Protein AF-0000000069405871 (afdb_homodimer)

Structure (mmCIF, N/CA/C/O backbone):
data_AF-0000000069405871-model_v1
#
loop_
_entity.id
_entity.type
_entity.pdbx_description
1 polymer 'adenosylmethionine decarboxylase'
#
loop_
_atom_site.group_PDB
_atom_site.id
_atom_site.type_symbol
_atom_site.label_atom_id
_atom_site.label_alt_id
_atom_site.label_comp_id
_atom_site.label_asym_id
_atom_site.label_entity_id
_atom_site.label_seq_id
_atom_site.pdbx_PDB_ins_code
_atom_site.Cartn_x
_atom_site.Cartn_y
_atom_site.Cartn_z
_atom_site.occupancy
_atom_site.B_iso_or_equiv
_atom_site.auth_seq_id
_atom_site.auth_comp_id
_atom_site.auth_asym_id
_atom_site.auth_atom_id
_atom_site.pdbx_PDB_model_num
ATOM 1 N N . MET A 1 1 ? -34.969 27.531 -9.875 1 24.25 1 MET A N 1
ATOM 2 C CA . MET A 1 1 ? -33.594 27.359 -10.289 1 24.25 1 MET A CA 1
ATOM 3 C C . MET A 1 1 ? -32.781 26.594 -9.242 1 24.25 1 MET A C 1
ATOM 5 O O . MET A 1 1 ? -32.812 26.969 -8.062 1 24.25 1 MET A O 1
ATOM 9 N N . ALA A 1 2 ? -32.594 25.266 -9.359 1 33.38 2 ALA A N 1
ATOM 10 C CA . ALA A 1 2 ? -31.906 24.422 -8.383 1 33.38 2 ALA A CA 1
ATOM 11 C C . ALA A 1 2 ? -30.594 25.047 -7.918 1 33.38 2 ALA A C 1
ATOM 13 O O . ALA A 1 2 ? -29.75 25.406 -8.734 1 33.38 2 ALA A O 1
ATOM 14 N N . SER A 1 3 ? -30.453 25.812 -7.039 1 31.7 3 SER A N 1
ATOM 15 C CA . SER A 1 3 ? -29.234 26.453 -6.57 1 31.7 3 SER A CA 1
ATOM 16 C C . SER A 1 3 ? -28.031 25.516 -6.637 1 31.7 3 SER A C 1
ATOM 18 O O . SER A 1 3 ? -28.094 24.391 -6.129 1 31.7 3 SER A O 1
ATOM 20 N N . ALA A 1 4 ? -27.156 25.453 -7.559 1 44 4 ALA A N 1
ATOM 21 C CA . ALA A 1 4 ? -25.969 24.641 -7.871 1 44 4 ALA A CA 1
ATOM 22 C C . ALA A 1 4 ? -25.094 24.469 -6.641 1 44 4 ALA A C 1
ATOM 24 O O . ALA A 1 4 ? -24.5 25.453 -6.148 1 44 4 ALA A O 1
ATOM 25 N N . THR A 1 5 ? -25.359 23.672 -5.664 1 53.72 5 THR A N 1
ATOM 26 C CA . THR A 1 5 ? -24.672 23.312 -4.426 1 53.72 5 THR A CA 1
ATOM 27 C C . THR A 1 5 ? -23.156 23.266 -4.641 1 53.72 5 THR A C 1
ATOM 29 O O . THR A 1 5 ? -22.672 22.531 -5.504 1 53.72 5 THR A O 1
ATOM 32 N N . HIS A 1 6 ? -22.312 24.344 -4.277 1 67.38 6 HIS A N 1
ATOM 33 C CA . HIS A 1 6 ? -20.875 24.578 -4.434 1 67.38 6 HIS A CA 1
ATOM 34 C C . HIS A 1 6 ? -20.062 23.484 -3.746 1 67.38 6 HIS A C 1
ATOM 36 O O . HIS A 1 6 ? -20.234 23.25 -2.551 1 67.38 6 HIS A O 1
ATOM 42 N N . PHE A 1 7 ? -19.406 22.609 -4.48 1 77 7 PHE A N 1
ATOM 43 C CA . PHE A 1 7 ? -18.516 21.562 -3.967 1 77 7 PHE A CA 1
ATOM 44 C C . PHE A 1 7 ? -17.219 22.172 -3.439 1 77 7 PHE A C 1
ATOM 46 O O . PHE A 1 7 ? -16.609 23.031 -4.098 1 77 7 PHE A O 1
ATOM 53 N N . PHE A 1 8 ? -17 21.938 -2.09 1 79.88 8 PHE A N 1
ATOM 54 C CA . PHE A 1 8 ? -15.719 22.312 -1.492 1 79.88 8 PHE A CA 1
ATOM 55 C C . PHE A 1 8 ? -14.883 21.078 -1.183 1 79.88 8 PHE A C 1
ATOM 57 O O . PHE A 1 8 ? -15.344 20.172 -0.483 1 79.88 8 PHE A O 1
ATOM 64 N N . GLU A 1 9 ? -13.664 20.969 -1.797 1 83.94 9 GLU A N 1
ATOM 65 C CA . GLU A 1 9 ? -12.758 19.875 -1.505 1 83.94 9 GLU A CA 1
ATOM 66 C C . GLU A 1 9 ? -12.07 20.062 -0.155 1 83.94 9 GLU A C 1
ATOM 68 O O . GLU A 1 9 ? -11.047 20.734 -0.064 1 83.94 9 GLU A O 1
ATOM 73 N N . GLY A 1 10 ? -12.5 19.406 0.822 1 82.5 10 GLY A N 1
ATOM 74 C CA . GLY A 1 10 ? -11.945 19.547 2.158 1 82.5 10 GLY A CA 1
ATOM 75 C C . GLY A 1 10 ? -10.664 18.766 2.361 1 82.5 10 GLY A C 1
ATOM 76 O O . GLY A 1 10 ? -9.883 19.062 3.27 1 82.5 10 GLY A O 1
ATOM 77 N N . THR A 1 11 ? -10.383 17.797 1.478 1 88.56 11 THR A N 1
ATOM 78 C CA . THR A 1 11 ? -9.195 16.969 1.608 1 88.56 11 THR A CA 1
ATOM 79 C C . THR A 1 11 ? -7.926 17.797 1.437 1 88.56 11 THR A C 1
ATOM 81 O O . THR A 1 11 ? -7.805 18.562 0.477 1 88.56 11 THR A O 1
ATOM 84 N N . GLU A 1 12 ? -7.016 17.594 2.395 1 92.19 12 GLU A N 1
ATOM 85 C CA . GLU A 1 12 ? -5.832 18.438 2.422 1 92.19 12 GLU A CA 1
ATOM 86 C C . GLU A 1 12 ? -4.613 17.703 1.869 1 92.19 12 GLU A C 1
ATOM 88 O O . GLU A 1 12 ? -4.59 16.484 1.83 1 92.19 12 GLU A O 1
ATOM 93 N N . LYS A 1 13 ? -3.701 18.594 1.418 1 95.81 13 LYS A N 1
ATOM 94 C CA . LYS A 1 13 ? -2.34 18.156 1.121 1 95.81 13 LYS A CA 1
ATOM 95 C C . LYS A 1 13 ? -1.372 18.594 2.215 1 95.81 13 LYS A C 1
ATOM 97 O O . LYS A 1 13 ? -1.476 19.719 2.73 1 95.81 13 LYS A O 1
ATOM 102 N N . LEU A 1 14 ? -0.496 17.75 2.545 1 97.38 14 LEU A N 1
ATOM 103 C CA . LEU A 1 14 ? 0.512 18.078 3.545 1 97.38 14 LEU A CA 1
ATOM 104 C C . LEU A 1 14 ? 1.915 18 2.953 1 97.38 14 LEU A C 1
ATOM 106 O O . LEU A 1 14 ? 2.26 17 2.299 1 97.38 14 LEU A O 1
ATOM 110 N N . LEU A 1 15 ? 2.688 19.016 3.117 1 97.94 15 LEU A N 1
ATOM 111 C CA . LEU A 1 15 ? 4.105 19.031 2.775 1 97.94 15 LEU A CA 1
ATOM 112 C C . LEU A 1 15 ? 4.957 19.344 4.004 1 97.94 15 LEU A C 1
ATOM 114 O O . LEU A 1 15 ? 4.754 20.359 4.668 1 97.94 15 LEU A O 1
ATOM 118 N N . GLU A 1 16 ? 5.805 18.5 4.316 1 98.38 16 GLU A N 1
ATOM 119 C CA . GLU A 1 16 ? 6.785 18.688 5.383 1 98.38 16 GLU A CA 1
ATOM 120 C C . GLU A 1 16 ? 8.211 18.531 4.859 1 98.38 16 GLU A C 1
ATOM 122 O O . GLU A 1 16 ? 8.531 17.5 4.25 1 98.38 16 GLU A O 1
ATOM 127 N N . VAL A 1 17 ? 9.016 19.484 5.047 1 98.12 17 VAL A N 1
ATOM 128 C CA . VAL A 1 17 ? 10.398 19.422 4.582 1 98.12 17 VAL A CA 1
ATOM 129 C C . VAL A 1 17 ? 11.352 19.609 5.762 1 98.12 17 VAL A C 1
ATOM 131 O O . VAL A 1 17 ? 11.195 20.531 6.555 1 98.12 17 VAL A O 1
ATOM 134 N N . TRP A 1 18 ? 12.289 18.719 5.906 1 97.25 18 TRP A N 1
ATOM 135 C CA . TRP A 1 18 ? 13.367 18.797 6.887 1 97.25 18 TRP A CA 1
ATOM 136 C C . TRP A 1 18 ? 14.664 19.266 6.238 1 97.25 18 TRP A C 1
ATOM 138 O O . TRP A 1 18 ? 15.18 18.609 5.32 1 97.25 18 TRP A O 1
ATOM 148 N N . PHE A 1 19 ? 15.203 20.297 6.758 1 96.44 19 PHE A N 1
ATOM 149 C CA . PHE A 1 19 ? 16.438 20.844 6.211 1 96.44 19 PHE A CA 1
ATOM 150 C C . PHE A 1 19 ? 17.641 20.438 7.062 1 96.44 19 PHE A C 1
ATOM 152 O O . PHE A 1 19 ? 17.516 20.266 8.281 1 96.44 19 PHE A O 1
ATOM 159 N N . SER A 1 20 ? 18.766 20.234 6.418 1 93.88 20 SER A N 1
ATOM 160 C CA . SER A 1 20 ? 19.984 19.875 7.125 1 93.88 20 SER A CA 1
ATOM 161 C C . SER A 1 20 ? 20.422 20.969 8.086 1 93.88 20 SER A C 1
ATOM 163 O O . SER A 1 20 ? 20.203 22.156 7.816 1 93.88 20 SER A O 1
ATOM 165 N N . PRO A 1 21 ? 21.031 20.516 9.164 1 86.81 21 PRO A N 1
ATOM 166 C CA . PRO A 1 21 ? 21.516 21.562 10.07 1 86.81 21 PRO A CA 1
ATOM 167 C C . PRO A 1 21 ? 22.562 22.453 9.422 1 86.81 21 PRO A C 1
ATOM 169 O O . PRO A 1 21 ? 23.375 22 8.617 1 86.81 21 PRO A O 1
ATOM 172 N N . SER A 1 22 ? 22.359 23.688 9.719 1 77.31 22 SER A N 1
ATOM 173 C CA . SER A 1 22 ? 23.328 24.656 9.195 1 77.31 22 SER A CA 1
ATOM 174 C C . SER A 1 22 ? 24.562 24.75 10.086 1 77.31 22 SER A C 1
ATOM 176 O O . SER A 1 22 ? 24.484 24.531 11.297 1 77.31 22 SER A O 1
ATOM 178 N N . SER A 1 23 ? 25.609 24.984 9.445 1 73.88 23 SER A N 1
ATOM 179 C CA . SER A 1 23 ? 26.859 25.156 10.188 1 73.88 23 SER A CA 1
ATOM 180 C C . SER A 1 23 ? 26.797 26.391 11.078 1 73.88 23 SER A C 1
ATOM 182 O O . SER A 1 23 ? 27.438 26.438 12.133 1 73.88 23 SER A O 1
ATOM 184 N N . ASP A 1 24 ? 26.078 27.297 10.656 1 71.19 24 ASP A N 1
ATOM 185 C CA . ASP A 1 24 ? 26.062 28.562 11.391 1 71.19 24 ASP A CA 1
ATOM 186 C C . ASP A 1 24 ? 24.844 28.656 12.297 1 71.19 24 ASP A C 1
ATOM 188 O O . ASP A 1 24 ? 24.469 29.734 12.75 1 71.19 24 ASP A O 1
ATOM 192 N N . SER A 1 25 ? 24.25 27.625 12.578 1 67.19 25 SER A N 1
ATOM 193 C CA . SER A 1 25 ? 23.156 27.5 13.531 1 67.19 25 SER A CA 1
ATOM 194 C C . SER A 1 25 ? 21.922 28.281 13.07 1 67.19 25 SER A C 1
ATOM 196 O O . SER A 1 25 ? 21.094 28.672 13.883 1 67.19 25 SER A O 1
ATOM 198 N N . ARG A 1 26 ? 21.922 28.531 11.883 1 77.06 26 ARG A N 1
ATOM 199 C CA . ARG A 1 26 ? 20.781 29.297 11.398 1 77.06 26 ARG A CA 1
ATOM 200 C C . ARG A 1 26 ? 19.5 28.484 11.516 1 77.06 26 ARG A C 1
ATOM 202 O O . ARG A 1 26 ? 19.516 27.25 11.43 1 77.06 26 ARG A O 1
ATOM 209 N N . ASP A 1 27 ? 18.422 29.266 11.688 1 90.62 27 ASP A N 1
ATOM 210 C CA . ASP A 1 27 ? 17.047 28.891 12.023 1 90.62 27 ASP A CA 1
ATOM 211 C C . ASP A 1 27 ? 16.078 29.328 10.93 1 90.62 27 ASP A C 1
ATOM 213 O O . ASP A 1 27 ? 16.172 30.438 10.414 1 90.62 27 ASP A O 1
ATOM 217 N N . LEU A 1 28 ? 15.164 28.469 10.453 1 96.12 28 LEU A N 1
ATOM 218 C CA . LEU A 1 28 ? 14.195 28.844 9.43 1 96.12 28 LEU A CA 1
ATOM 219 C C . LEU A 1 28 ? 13.312 29.984 9.906 1 96.12 28 LEU A C 1
ATOM 221 O O . LEU A 1 28 ? 12.703 30.688 9.094 1 96.12 28 LEU A O 1
ATOM 225 N N . ARG A 1 29 ? 13.312 30.219 11.18 1 96 29 ARG A N 1
ATOM 226 C CA . ARG A 1 29 ? 12.391 31.188 11.781 1 96 29 ARG A CA 1
ATOM 227 C C . ARG A 1 29 ? 12.922 32.594 11.641 1 96 29 ARG A C 1
ATOM 229 O O . ARG A 1 29 ? 12.258 33.562 12.062 1 96 29 ARG A O 1
ATOM 236 N N . ILE A 1 30 ? 14.062 32.781 11.023 1 94.88 30 ILE A N 1
ATOM 237 C CA . ILE A 1 30 ? 14.578 34.094 10.734 1 94.88 30 ILE A CA 1
ATOM 238 C C . ILE A 1 30 ? 13.797 34.719 9.57 1 94.88 30 ILE A C 1
ATOM 240 O O . ILE A 1 30 ? 13.867 35.906 9.336 1 94.88 30 ILE A O 1
ATOM 244 N N . ILE A 1 31 ? 13.195 33.844 8.781 1 96.81 31 ILE A N 1
ATOM 245 C CA . ILE A 1 31 ? 12.414 34.312 7.645 1 96.81 31 ILE A CA 1
ATOM 246 C C . ILE A 1 31 ? 11.18 35.062 8.141 1 96.81 31 ILE A C 1
ATOM 248 O O . ILE A 1 31 ? 10.445 34.562 9 1 96.81 31 ILE A O 1
ATOM 252 N N . SER A 1 32 ? 10.914 36.188 7.582 1 96 32 SER A N 1
ATOM 253 C CA . SER A 1 32 ? 9.867 37.062 8.102 1 96 32 SER A CA 1
ATOM 254 C C . SER A 1 32 ? 8.492 36.625 7.617 1 96 32 SER A C 1
ATOM 256 O O . SER A 1 32 ? 8.375 35.906 6.617 1 96 32 SER A O 1
ATOM 258 N N . ARG A 1 33 ? 7.527 37.031 8.352 1 96.31 33 ARG A N 1
ATOM 259 C CA . ARG A 1 33 ? 6.145 36.75 7.965 1 96.31 33 ARG A CA 1
ATOM 260 C C . ARG A 1 33 ? 5.867 37.25 6.551 1 96.31 33 ARG A C 1
ATOM 262 O O . ARG A 1 33 ? 5.137 36.594 5.797 1 96.31 33 ARG A O 1
ATOM 269 N N . GLN A 1 34 ? 6.402 38.406 6.215 1 96.44 34 GLN A N 1
ATOM 270 C CA . GLN A 1 34 ? 6.203 38.969 4.891 1 96.44 34 GLN A CA 1
ATOM 271 C C . GLN A 1 34 ? 6.797 38.094 3.807 1 96.44 34 GLN A C 1
ATOM 273 O O . GLN A 1 34 ? 6.207 37.906 2.738 1 96.44 34 GLN A O 1
ATOM 278 N N . GLU A 1 35 ? 7.918 37.594 4.062 1 97.19 35 GLU A N 1
ATOM 279 C CA . GLU A 1 35 ? 8.555 36.688 3.098 1 97.19 35 GLU A CA 1
ATOM 280 C C . GLU A 1 35 ? 7.758 35.406 2.918 1 97.19 35 GLU A C 1
ATOM 282 O O . GLU A 1 35 ? 7.602 34.906 1.797 1 97.19 35 GLU A O 1
ATOM 287 N N . TRP A 1 36 ? 7.305 34.875 4.047 1 97.62 36 TRP A N 1
ATOM 288 C CA . TRP A 1 36 ? 6.43 33.719 3.957 1 97.62 36 TRP A CA 1
ATOM 289 C C . TRP A 1 36 ? 5.176 34.031 3.152 1 97.62 36 TRP A C 1
ATOM 291 O O . TRP A 1 36 ? 4.727 33.219 2.336 1 97.62 36 TRP A O 1
ATOM 301 N N . ALA A 1 37 ? 4.645 35.188 3.41 1 96.81 37 ALA A N 1
ATOM 302 C CA . ALA A 1 37 ? 3.438 35.625 2.699 1 96.81 37 ALA A CA 1
ATOM 303 C C . ALA A 1 37 ? 3.682 35.688 1.193 1 96.81 37 ALA A C 1
ATOM 305 O O . ALA A 1 37 ? 2.809 35.312 0.403 1 96.81 37 ALA A O 1
ATOM 306 N N . GLU A 1 38 ? 4.762 36.125 0.828 1 96.56 38 GLU A N 1
ATOM 307 C CA . GLU A 1 38 ? 5.105 36.219 -0.589 1 96.56 38 GLU A CA 1
ATOM 308 C C . GLU A 1 38 ? 5.191 34.812 -1.209 1 96.56 38 GLU A C 1
ATOM 310 O O . GLU A 1 38 ? 4.738 34.594 -2.334 1 96.56 38 GLU A O 1
ATOM 315 N N . LEU A 1 39 ? 5.816 33.938 -0.495 1 96.44 39 LEU A N 1
ATOM 316 C CA . LEU A 1 39 ? 5.902 32.562 -0.958 1 96.44 39 LEU A CA 1
ATOM 317 C C . LEU A 1 39 ? 4.508 31.969 -1.164 1 96.44 39 LEU A C 1
ATOM 319 O O . LEU A 1 39 ? 4.242 31.328 -2.189 1 96.44 39 LEU A O 1
ATOM 323 N N . LEU A 1 40 ? 3.639 32.188 -0.181 1 95.69 40 LEU A N 1
ATOM 324 C CA . LEU A 1 40 ? 2.311 31.578 -0.166 1 95.69 40 LEU A CA 1
ATOM 325 C C . LEU A 1 40 ? 1.404 32.25 -1.202 1 95.69 40 LEU A C 1
ATOM 327 O O . LEU A 1 40 ? 0.475 31.609 -1.709 1 95.69 40 LEU A O 1
ATOM 331 N N . LYS A 1 41 ? 1.692 33.438 -1.498 1 92 41 LYS A N 1
ATOM 332 C CA . LYS A 1 41 ? 0.914 34.156 -2.506 1 92 41 LYS A CA 1
ATOM 333 C C . LYS A 1 41 ? 0.977 33.438 -3.855 1 92 41 LYS A C 1
ATOM 335 O O . LYS A 1 41 ? 0.002 33.438 -4.609 1 92 41 LYS A O 1
ATOM 340 N N . ASN A 1 42 ? 2.031 32.812 -4.09 1 87.25 42 ASN A N 1
ATOM 341 C CA . ASN A 1 42 ? 2.24 32.094 -5.344 1 87.25 42 ASN A CA 1
ATOM 342 C C . ASN A 1 42 ? 1.274 30.922 -5.488 1 87.25 42 ASN A C 1
ATOM 344 O O . ASN A 1 42 ? 1.006 30.469 -6.602 1 87.25 42 ASN A O 1
ATOM 348 N N . VAL A 1 43 ? 0.789 30.453 -4.383 1 88.06 43 VAL A N 1
ATOM 349 C CA . VAL A 1 43 ? -0.126 29.312 -4.445 1 88.06 43 VAL A CA 1
ATOM 350 C C . VAL A 1 43 ? -1.508 29.75 -3.951 1 88.06 43 VAL A C 1
ATOM 352 O O . VAL A 1 43 ? -2.311 28.906 -3.539 1 88.06 43 VAL A O 1
ATOM 355 N N . ARG A 1 44 ? -1.76 31.062 -3.854 1 88.06 44 ARG A N 1
ATOM 356 C CA . ARG A 1 44 ? -3.051 31.688 -3.568 1 88.06 44 ARG A CA 1
ATOM 357 C C . ARG A 1 44 ? -3.514 31.359 -2.152 1 88.06 44 ARG A C 1
ATOM 359 O O . ARG A 1 44 ? -4.664 30.969 -1.945 1 88.06 44 ARG A O 1
ATOM 366 N N . VAL A 1 45 ? -2.582 31.391 -1.298 1 91.94 45 VAL A N 1
ATOM 367 C CA . VAL A 1 45 ? -2.865 31.219 0.123 1 91.94 45 VAL A CA 1
ATOM 368 C C . VAL A 1 45 ? -2.475 32.469 0.886 1 91.94 45 VAL A C 1
ATOM 370 O O . VAL A 1 45 ? -1.454 33.094 0.588 1 91.94 45 VAL A O 1
ATOM 373 N N . GLU A 1 46 ? -3.35 32.844 1.802 1 94.25 46 GLU A N 1
ATOM 374 C CA . GLU A 1 46 ? -3.088 34.031 2.605 1 94.25 46 GLU A CA 1
ATOM 375 C C . GLU A 1 46 ? -2.918 33.656 4.078 1 94.25 46 GLU A C 1
ATOM 377 O O . GLU A 1 46 ? -3.609 32.781 4.594 1 94.25 46 GLU A O 1
ATOM 382 N N . ILE A 1 47 ? -2.074 34.469 4.727 1 96.06 47 ILE A N 1
ATOM 383 C CA . ILE A 1 47 ? -1.906 34.312 6.168 1 96.06 47 ILE A CA 1
ATOM 384 C C . ILE A 1 47 ? -3.002 35.094 6.902 1 96.06 47 ILE A C 1
ATOM 386 O O . ILE A 1 47 ? -3.166 36.281 6.699 1 96.06 47 ILE A O 1
ATOM 390 N N . ILE A 1 48 ? -3.688 34.406 7.754 1 95.62 48 ILE A N 1
ATOM 391 C CA . ILE A 1 48 ? -4.797 35 8.492 1 95.62 48 ILE A CA 1
ATOM 392 C C . ILE A 1 48 ? -4.324 35.438 9.883 1 95.62 48 ILE A C 1
ATOM 394 O O . ILE A 1 48 ? -4.648 36.531 10.352 1 95.62 48 ILE A O 1
ATOM 398 N N . SER A 1 49 ? -3.672 34.594 10.508 1 95.75 49 SER A N 1
ATOM 399 C CA . SER A 1 49 ? -3.189 34.844 11.859 1 95.75 49 SER A CA 1
ATOM 400 C C . SER A 1 49 ? -1.872 34.125 12.133 1 95.75 49 SER A C 1
ATOM 402 O O . SER A 1 49 ? -1.444 33.281 11.344 1 95.75 49 SER A O 1
ATOM 404 N N . TYR A 1 50 ? -1.252 34.562 13.188 1 95.19 50 TYR A N 1
ATOM 405 C CA . TYR A 1 50 ? 0.097 34.125 13.508 1 95.19 50 TYR A CA 1
ATOM 406 C C . TYR A 1 50 ? 0.306 34.031 15.016 1 95.19 50 TYR A C 1
ATOM 408 O O . TYR A 1 50 ? -0.168 34.875 15.766 1 95.19 50 TYR A O 1
ATOM 416 N N . GLN A 1 51 ? 0.881 32.938 15.414 1 96.06 51 GLN A N 1
ATOM 417 C CA . GLN A 1 51 ? 1.32 32.781 16.797 1 96.06 51 GLN A CA 1
ATOM 418 C C . GLN A 1 51 ? 2.656 32.031 16.875 1 96.06 51 GLN A C 1
ATOM 420 O O . GLN A 1 51 ? 3.014 31.297 15.961 1 96.06 51 GLN A O 1
ATOM 425 N N . LYS A 1 52 ? 3.42 32.312 17.891 1 96.38 52 LYS A N 1
ATOM 426 C CA . LYS A 1 52 ? 4.699 31.625 18 1 96.38 52 LYS A CA 1
ATOM 427 C C . LYS A 1 52 ? 5.055 31.391 19.469 1 96.38 52 LYS A C 1
ATOM 429 O O . LYS A 1 52 ? 4.508 32.031 20.359 1 96.38 52 LYS A O 1
ATOM 434 N N . ASP A 1 53 ? 5.801 30.438 19.734 1 96.25 53 ASP A N 1
ATOM 435 C CA . ASP A 1 53 ? 6.512 30.266 21 1 96.25 53 ASP A CA 1
ATOM 436 C C . ASP A 1 53 ? 8.016 30.125 20.766 1 96.25 53 ASP A C 1
ATOM 438 O O . ASP A 1 53 ? 8.539 30.594 19.766 1 96.25 53 ASP A O 1
ATOM 442 N N . ALA A 1 54 ? 8.758 29.578 21.781 1 96 54 ALA A N 1
ATOM 443 C CA . ALA A 1 54 ? 10.219 29.547 21.703 1 96 54 ALA A CA 1
ATOM 444 C C . ALA A 1 54 ? 10.68 28.578 20.625 1 96 54 ALA A C 1
ATOM 446 O O . ALA A 1 54 ? 11.789 28.703 20.109 1 96 54 ALA A O 1
ATOM 447 N N . ASP A 1 55 ? 9.773 27.703 20.172 1 96.44 55 ASP A N 1
ATOM 448 C CA . ASP A 1 55 ? 10.266 26.594 19.359 1 96.44 55 ASP A CA 1
ATOM 449 C C . ASP A 1 55 ? 9.609 26.594 17.984 1 96.44 55 ASP A C 1
ATOM 451 O O . ASP A 1 55 ? 10.102 25.938 17.062 1 96.44 55 ASP A O 1
ATOM 455 N N . MET A 1 56 ? 8.531 27.375 17.812 1 97.25 56 MET A N 1
ATOM 456 C CA . MET A 1 56 ? 7.77 27.188 16.578 1 97.25 56 MET A CA 1
ATOM 457 C C . MET A 1 56 ? 6.992 28.438 16.219 1 97.25 56 MET A C 1
ATOM 459 O O . MET A 1 56 ? 6.449 29.109 17.109 1 97.25 56 MET A O 1
ATOM 463 N N . ASP A 1 57 ? 7.035 28.781 14.938 1 98.12 57 ASP A N 1
ATOM 464 C CA . ASP A 1 57 ? 6.113 29.75 14.352 1 98.12 57 ASP A CA 1
ATOM 465 C C . ASP A 1 57 ? 4.922 29.047 13.703 1 98.12 57 ASP A C 1
ATOM 467 O O . ASP A 1 57 ? 5.098 28.125 12.906 1 98.12 57 ASP A O 1
ATOM 471 N N . ALA A 1 58 ? 3.693 29.422 14.07 1 98.31 58 ALA A N 1
ATOM 472 C CA . ALA A 1 58 ? 2.48 28.812 13.531 1 98.31 58 ALA A CA 1
ATOM 473 C C . ALA A 1 58 ? 1.607 29.844 12.836 1 98.31 58 ALA A C 1
ATOM 475 O O . ALA A 1 58 ? 1.383 30.938 13.359 1 98.31 58 ALA A O 1
ATOM 476 N N . TYR A 1 59 ? 1.198 29.578 11.641 1 97.94 59 TYR A N 1
ATOM 477 C CA . TYR A 1 59 ? 0.399 30.484 10.82 1 97.94 59 TYR A CA 1
ATOM 478 C C . TYR A 1 59 ? -0.927 29.844 10.438 1 97.94 59 TYR A C 1
ATOM 480 O O . TYR A 1 59 ? -0.949 28.766 9.82 1 97.94 59 TYR A O 1
ATOM 488 N N . VAL A 1 60 ? -2.037 30.391 10.859 1 96.88 60 VAL A N 1
ATOM 489 C CA . VAL A 1 60 ? -3.336 30.031 10.305 1 96.88 60 VAL A CA 1
ATOM 490 C C . VAL A 1 60 ? -3.502 30.641 8.922 1 96.88 60 VAL A C 1
ATOM 492 O O . VAL A 1 60 ? -3.303 31.844 8.742 1 96.88 60 VAL A O 1
ATOM 495 N N . LEU A 1 61 ? -3.861 29.812 8.023 1 95.38 61 LEU A N 1
ATOM 496 C CA . LEU A 1 61 ? -3.959 30.281 6.641 1 95.38 61 LEU A CA 1
ATOM 497 C C . LEU A 1 61 ? -5.414 30.328 6.188 1 95.38 61 LEU A C 1
ATOM 499 O O . LEU A 1 61 ? -6.301 29.812 6.871 1 95.38 61 LEU A O 1
ATOM 503 N N . SER A 1 62 ? -5.723 30.969 5.078 1 88.19 62 SER A N 1
ATOM 504 C CA . SER A 1 62 ? -7.066 31.016 4.508 1 88.19 62 SER A CA 1
ATOM 505 C C . SER A 1 62 ? -7.551 29.625 4.133 1 88.19 62 SER A C 1
ATOM 507 O O . SER A 1 62 ? -8.75 29.344 4.148 1 88.19 62 SER A O 1
ATOM 509 N N . GLU A 1 63 ? -6.496 28.812 3.805 1 78.31 63 GLU A N 1
ATOM 510 C CA . GLU A 1 63 ? -6.738 27.406 3.479 1 78.31 63 GLU A CA 1
ATOM 511 C C . GLU A 1 63 ? -5.734 26.5 4.18 1 78.31 63 GLU A C 1
ATOM 513 O O . GLU A 1 63 ? -4.879 25.891 3.531 1 78.31 63 GLU A O 1
ATOM 518 N N . SER A 1 64 ? -6.008 26.375 5.387 1 85.75 64 SER A N 1
ATOM 519 C CA . SER A 1 64 ? -5.355 25.359 6.199 1 85.75 64 SER A CA 1
ATOM 520 C C . SER A 1 64 ? -4.309 25.969 7.125 1 85.75 64 SER A C 1
ATOM 522 O O . SER A 1 64 ? -4.617 26.859 7.918 1 85.75 64 SER A O 1
ATOM 524 N N . SER A 1 65 ? -2.965 25.391 7.277 1 96.81 65 SER A N 1
ATOM 525 C CA . SER A 1 65 ? -2.033 25.75 8.344 1 96.81 65 SER A CA 1
ATOM 526 C C . SER A 1 65 ? -0.586 25.609 7.879 1 96.81 65 SER A C 1
ATOM 528 O O . SER A 1 65 ? -0.296 24.844 6.949 1 96.81 65 SER A O 1
ATOM 530 N N . MET A 1 66 ? 0.304 26.422 8.5 1 97.94 66 MET A N 1
ATOM 531 C CA . MET A 1 66 ? 1.744 26.328 8.273 1 97.94 66 MET A CA 1
ATOM 532 C C . MET A 1 66 ? 2.506 26.391 9.594 1 97.94 66 MET A C 1
ATOM 534 O O . MET A 1 66 ? 2.158 27.188 10.477 1 97.94 66 MET A O 1
ATOM 538 N N . PHE A 1 67 ? 3.5 25.609 9.727 1 98.56 67 PHE A N 1
ATOM 539 C CA . PHE A 1 67 ? 4.355 25.594 10.906 1 98.56 67 PHE A CA 1
ATOM 540 C C . PHE A 1 67 ? 5.828 25.625 10.508 1 98.56 67 PHE A C 1
ATOM 542 O O . PHE A 1 67 ? 6.23 25 9.539 1 98.56 67 PHE A O 1
ATOM 549 N N . VAL A 1 68 ? 6.605 26.391 11.266 1 98.31 68 VAL A N 1
ATOM 550 C CA . VAL A 1 68 ? 8.031 26.516 10.992 1 98.31 68 VAL A CA 1
ATOM 551 C C . VAL A 1 68 ? 8.82 26.344 12.297 1 98.31 68 VAL A C 1
ATOM 553 O O . VAL A 1 68 ? 8.531 27 13.289 1 98.31 68 VAL A O 1
ATOM 556 N N . THR A 1 69 ? 9.719 25.453 12.289 1 96.88 69 THR A N 1
ATOM 557 C CA . THR A 1 69 ? 10.695 25.328 13.367 1 96.88 69 THR A CA 1
ATOM 558 C C . THR A 1 69 ? 12.102 25.625 12.867 1 96.88 69 THR A C 1
ATOM 560 O O . THR A 1 69 ? 12.273 26.203 11.789 1 96.88 69 THR A O 1
ATOM 563 N N . LYS A 1 70 ? 13.094 25.297 13.727 1 94.81 70 LYS A N 1
ATOM 564 C CA . LYS A 1 70 ? 14.477 25.594 13.367 1 94.81 70 LYS A CA 1
ATOM 565 C C . LYS A 1 70 ? 14.852 24.938 12.039 1 94.81 70 LYS A C 1
ATOM 567 O O . LYS A 1 70 ? 15.531 25.547 11.219 1 94.81 70 LYS A O 1
ATOM 572 N N . ARG A 1 71 ? 14.367 23.766 11.758 1 94.69 71 ARG A N 1
ATOM 573 C CA . ARG A 1 71 ? 14.844 23.094 10.547 1 94.69 71 ARG A CA 1
ATOM 574 C C . ARG A 1 71 ? 13.688 22.422 9.805 1 94.69 71 ARG A C 1
ATOM 576 O O . ARG A 1 71 ? 13.914 21.594 8.922 1 94.69 71 ARG A O 1
ATOM 583 N N . ARG A 1 72 ? 12.469 22.703 10.266 1 96.62 72 ARG A N 1
ATOM 584 C CA . ARG A 1 72 ? 11.32 22.047 9.641 1 96.62 72 ARG A CA 1
ATOM 585 C C . ARG A 1 72 ? 10.32 23.078 9.125 1 96.62 72 ARG A C 1
ATOM 587 O O . ARG A 1 72 ? 10.039 24.062 9.797 1 96.62 72 ARG A O 1
ATOM 594 N N . PHE A 1 73 ? 9.867 22.797 7.941 1 97.94 73 PHE A N 1
ATOM 595 C CA . PHE A 1 73 ? 8.781 23.547 7.316 1 97.94 73 PHE A CA 1
ATOM 596 C C . PHE A 1 73 ? 7.594 22.641 7.035 1 97.94 73 PHE A C 1
ATOM 598 O O . PHE A 1 73 ? 7.73 21.609 6.371 1 97.94 73 PHE A O 1
ATOM 605 N N . ILE A 1 74 ? 6.398 22.938 7.578 1 98.25 74 ILE A N 1
ATOM 606 C CA . ILE A 1 74 ? 5.191 22.156 7.371 1 98.25 74 ILE A CA 1
ATOM 607 C C . ILE A 1 74 ? 4.094 23.031 6.77 1 98.25 74 ILE A C 1
ATOM 609 O O . ILE A 1 74 ? 3.77 24.078 7.316 1 98.25 74 ILE A O 1
ATOM 613 N N . LEU A 1 75 ? 3.576 22.641 5.695 1 97.38 75 LEU A N 1
ATOM 614 C CA . LEU A 1 75 ? 2.488 23.344 5.031 1 97.38 75 LEU A CA 1
ATOM 615 C C . LEU A 1 75 ? 1.326 22.406 4.734 1 97.38 75 LEU A C 1
ATOM 617 O O . LEU A 1 75 ? 1.509 21.375 4.086 1 97.38 75 LEU A O 1
ATOM 621 N N . LYS A 1 76 ? 0.215 22.672 5.277 1 96.44 76 LYS A N 1
ATOM 622 C CA . LYS A 1 76 ? -1.022 21.953 5.02 1 96.44 76 LYS A CA 1
ATOM 623 C C . LYS A 1 76 ? -2.053 22.844 4.332 1 96.44 76 LYS A C 1
ATOM 625 O O . LYS A 1 76 ? -2.369 23.922 4.82 1 96.44 76 LYS A O 1
ATOM 630 N N . THR A 1 77 ? -2.551 22.406 3.186 1 94 77 THR A N 1
ATOM 631 C CA . THR A 1 77 ? -3.504 23.234 2.447 1 94 77 THR A CA 1
ATOM 632 C C . THR A 1 77 ? -4.676 22.391 1.952 1 94 77 THR A C 1
ATOM 634 O O . THR A 1 77 ? -4.559 21.156 1.827 1 94 77 THR A O 1
ATOM 637 N N . CYS A 1 78 ? -5.727 23.047 1.656 1 85.62 78 CYS A N 1
ATOM 638 C CA . CYS A 1 78 ? -6.895 22.344 1.139 1 85.62 78 CYS A CA 1
ATOM 639 C C . CYS A 1 78 ? -6.629 21.797 -0.259 1 85.62 78 CYS A C 1
ATOM 641 O O . CYS A 1 78 ? -5.574 22.062 -0.84 1 85.62 78 CYS A O 1
ATOM 643 N N . GLY A 1 79 ? -7.523 21.062 -0.813 1 74.81 79 GLY A N 1
ATOM 644 C CA . GLY A 1 79 ? -7.32 20.219 -1.979 1 74.81 79 GLY A CA 1
ATOM 645 C C . GLY A 1 79 ? -7.055 21.016 -3.248 1 74.81 79 GLY A C 1
ATOM 646 O O . GLY A 1 79 ? -6.145 20.672 -4.012 1 74.81 79 GLY A O 1
ATOM 647 N N . THR A 1 80 ? -7.648 22.203 -3.41 1 79.94 80 THR A N 1
ATOM 648 C CA . THR A 1 80 ? -7.551 22.859 -4.707 1 79.94 80 THR A CA 1
ATOM 649 C C . THR A 1 80 ? -6.316 23.766 -4.77 1 79.94 80 THR A C 1
ATOM 651 O O . THR A 1 80 ? -5.977 24.281 -5.832 1 79.94 80 THR A O 1
ATOM 654 N N . THR A 1 81 ? -5.676 23.828 -3.662 1 85.94 81 THR A N 1
ATOM 655 C CA . THR A 1 81 ? -4.434 24.578 -3.646 1 85.94 81 THR A CA 1
ATOM 656 C C . THR A 1 81 ? -3.33 23.828 -4.387 1 85.94 81 THR A C 1
ATOM 658 O O . THR A 1 81 ? -3.256 22.609 -4.32 1 85.94 81 THR A O 1
ATOM 661 N N . THR A 1 82 ? -2.498 24.641 -5.117 1 90.62 82 THR A N 1
ATOM 662 C CA . THR A 1 82 ? -1.389 24.047 -5.848 1 90.62 82 THR A CA 1
ATOM 663 C C . THR A 1 82 ? -0.126 24.016 -4.992 1 90.62 82 THR A C 1
ATOM 665 O O . THR A 1 82 ? 0.898 24.594 -5.367 1 90.62 82 THR A O 1
ATOM 668 N N . LEU A 1 83 ? -0.139 23.297 -4.012 1 92.88 83 LEU A N 1
ATOM 669 C CA . LEU A 1 83 ? 0.863 23.266 -2.951 1 92.88 83 LEU A CA 1
ATOM 670 C C . LEU A 1 83 ? 2.242 22.938 -3.518 1 92.88 83 LEU A C 1
ATOM 672 O O . LEU A 1 83 ? 3.24 23.547 -3.121 1 92.88 83 LEU A O 1
ATOM 676 N N . LEU A 1 84 ? 2.314 22.031 -4.496 1 94.81 84 LEU A N 1
ATOM 677 C CA . LEU A 1 84 ? 3.602 21.516 -4.949 1 94.81 84 LEU A CA 1
ATOM 678 C C . LEU A 1 84 ? 4.359 22.578 -5.742 1 94.81 84 LEU A C 1
ATOM 680 O O . LEU A 1 84 ? 5.578 22.469 -5.91 1 94.81 84 LEU A O 1
ATOM 684 N N . LEU A 1 85 ? 3.689 23.547 -6.199 1 93.38 85 LEU A N 1
ATOM 685 C CA . LEU A 1 85 ? 4.348 24.625 -6.922 1 93.38 85 LEU A CA 1
ATOM 686 C C . LEU A 1 85 ? 5.141 25.516 -5.969 1 93.38 85 LEU A C 1
ATOM 688 O O . LEU A 1 85 ? 5.988 26.297 -6.402 1 93.38 85 LEU A O 1
ATOM 692 N N . ALA A 1 86 ? 4.902 25.375 -4.727 1 94.75 86 ALA A N 1
ATOM 693 C CA . ALA A 1 86 ? 5.598 26.188 -3.73 1 94.75 86 ALA A CA 1
ATOM 694 C C . ALA A 1 86 ? 6.941 25.562 -3.355 1 94.75 86 ALA A C 1
ATOM 696 O O . ALA A 1 86 ? 7.781 26.219 -2.729 1 94.75 86 ALA A O 1
ATOM 697 N N . VAL A 1 87 ? 7.18 24.375 -3.803 1 97.19 87 VAL A N 1
ATOM 698 C CA . VAL A 1 87 ? 8.336 23.641 -3.291 1 97.19 87 VAL A CA 1
ATOM 699 C C . VAL A 1 87 ? 9.625 24.281 -3.811 1 97.19 87 VAL A C 1
ATOM 701 O O . VAL A 1 87 ? 10.531 24.594 -3.033 1 97.19 87 VAL A O 1
ATOM 704 N N . LYS A 1 88 ? 9.734 24.5 -5.059 1 96.75 88 LYS A N 1
ATOM 705 C CA . LYS A 1 88 ? 10.953 25.078 -5.637 1 96.75 88 LYS A CA 1
ATOM 706 C C . LYS A 1 88 ? 11.234 26.469 -5.07 1 96.75 88 LYS A C 1
ATOM 708 O O . LYS A 1 88 ? 12.344 26.734 -4.613 1 96.75 88 LYS A O 1
ATOM 713 N N . PRO A 1 89 ? 10.242 27.391 -5.051 1 97.38 89 PRO A N 1
ATOM 714 C CA . PRO A 1 89 ? 10.461 28.703 -4.422 1 97.38 89 PRO A CA 1
ATOM 715 C C . PRO A 1 89 ? 10.844 28.578 -2.949 1 97.38 89 PRO A C 1
ATOM 717 O O . PRO A 1 89 ? 11.625 29.391 -2.443 1 97.38 89 PRO A O 1
ATOM 720 N N . LEU A 1 90 ? 10.289 27.641 -2.252 1 98 90 LEU A N 1
ATOM 721 C CA . LEU A 1 90 ? 10.633 27.406 -0.849 1 98 90 LEU A CA 1
ATOM 722 C C . LEU A 1 90 ? 12.109 27.094 -0.691 1 98 90 LEU A C 1
ATOM 724 O O . LEU A 1 90 ? 12.789 27.688 0.152 1 98 90 LEU A O 1
ATOM 728 N N . LEU A 1 91 ? 12.578 26.156 -1.512 1 97.62 91 LEU A N 1
ATOM 729 C CA . LEU A 1 91 ? 13.977 25.766 -1.453 1 97.62 91 LEU A CA 1
ATOM 730 C C . LEU A 1 91 ? 14.891 26.953 -1.737 1 97.62 91 LEU A C 1
ATOM 732 O O . LEU A 1 91 ? 15.914 27.125 -1.073 1 97.62 91 LEU A O 1
ATOM 736 N N . LYS A 1 92 ? 14.508 27.734 -2.699 1 97.19 92 LYS A N 1
ATOM 737 C CA . LYS A 1 92 ? 15.289 28.922 -3.039 1 97.19 92 LYS A CA 1
ATOM 738 C C . LYS A 1 92 ? 15.305 29.906 -1.881 1 97.19 92 LYS A C 1
ATOM 740 O O . LYS A 1 92 ? 16.344 30.484 -1.558 1 97.19 92 LYS A O 1
ATOM 745 N N . LEU A 1 93 ? 14.148 30.141 -1.28 1 97.12 93 LEU A N 1
ATOM 746 C CA . LEU A 1 93 ? 14.023 31.062 -0.16 1 97.12 93 LEU A CA 1
ATOM 747 C C . LEU A 1 93 ? 14.93 30.641 0.992 1 97.12 93 LEU A C 1
ATOM 749 O O . LEU A 1 93 ? 15.641 31.484 1.564 1 97.12 93 LEU A O 1
ATOM 753 N N . ILE A 1 94 ? 14.906 29.359 1.294 1 96.44 94 ILE A N 1
ATOM 754 C CA . ILE A 1 94 ? 15.695 28.828 2.402 1 96.44 94 ILE A CA 1
ATOM 755 C C . ILE A 1 94 ? 17.188 28.969 2.09 1 96.44 94 ILE A C 1
ATOM 757 O O . ILE A 1 94 ? 17.969 29.359 2.955 1 96.44 94 ILE A O 1
ATOM 761 N N . LYS A 1 95 ? 17.531 28.625 0.879 1 94.94 95 LYS A N 1
ATOM 762 C CA . LYS A 1 95 ? 18.922 28.781 0.464 1 94.94 95 LYS A CA 1
ATOM 763 C C . LYS A 1 95 ? 19.375 30.234 0.575 1 94.94 95 LYS A C 1
ATOM 765 O O . LYS A 1 95 ? 20.438 30.516 1.138 1 94.94 95 LYS A O 1
ATOM 770 N N . ASP A 1 96 ? 18.594 31.125 0.103 1 95.19 96 ASP A N 1
ATOM 771 C CA . ASP A 1 96 ? 18.953 32.531 0.046 1 95.19 96 ASP A CA 1
ATOM 772 C C . ASP A 1 96 ? 18.984 33.156 1.442 1 95.19 96 ASP A C 1
ATOM 774 O O . ASP A 1 96 ? 19.875 33.969 1.755 1 95.19 96 ASP A O 1
ATOM 778 N N . ARG A 1 97 ? 18.031 32.812 2.328 1 94.19 97 ARG A N 1
ATOM 779 C CA . ARG A 1 97 ? 17.859 33.5 3.598 1 94.19 97 ARG A CA 1
ATOM 780 C C . ARG A 1 97 ? 18.594 32.781 4.723 1 94.19 97 ARG A C 1
ATOM 782 O O . ARG A 1 97 ? 19.062 33.406 5.668 1 94.19 97 ARG A O 1
ATOM 789 N N . CYS A 1 98 ? 18.672 31.453 4.605 1 93.75 98 CYS A N 1
ATOM 790 C CA . CYS A 1 98 ? 19.219 30.688 5.719 1 93.75 98 CYS A CA 1
ATOM 791 C C . CYS A 1 98 ? 20.531 30.016 5.328 1 93.75 98 CYS A C 1
ATOM 793 O O . CYS A 1 98 ? 21.203 29.406 6.172 1 93.75 98 CYS A O 1
ATOM 795 N N . ASN A 1 99 ? 20.953 30.016 4.098 1 92.5 99 ASN A N 1
ATOM 796 C CA . ASN A 1 99 ? 22.172 29.406 3.568 1 92.5 99 ASN A CA 1
ATOM 797 C C . ASN A 1 99 ? 22.156 27.891 3.777 1 92.5 99 ASN A C 1
ATOM 799 O O . ASN A 1 99 ? 23.172 27.312 4.18 1 92.5 99 ASN A O 1
ATOM 803 N N . ILE A 1 100 ? 21.016 27.312 3.646 1 93 100 ILE A N 1
ATOM 804 C CA . ILE A 1 100 ? 20.844 25.859 3.695 1 93 100 ILE A CA 1
ATOM 805 C C . ILE A 1 100 ? 20.453 25.344 2.312 1 93 100 ILE A C 1
ATOM 807 O O . ILE A 1 100 ? 19.469 25.797 1.724 1 93 100 ILE A O 1
ATOM 811 N N . ASP A 1 101 ? 21.219 24.359 1.845 1 89.88 101 ASP A N 1
ATOM 812 C CA . ASP A 1 101 ? 20.969 23.891 0.489 1 89.88 101 ASP A CA 1
ATOM 813 C C . ASP A 1 101 ? 20.719 22.375 0.471 1 89.88 101 ASP A C 1
ATOM 815 O O . ASP A 1 101 ? 20.656 21.766 -0.597 1 89.88 101 ASP A O 1
ATOM 819 N N . SER A 1 102 ? 20.625 21.828 1.623 1 93.31 102 SER A N 1
ATOM 820 C CA . SER A 1 102 ? 20.438 20.375 1.678 1 93.31 102 SER A CA 1
ATOM 821 C C . SER A 1 102 ? 19.156 20.016 2.428 1 93.31 102 SER A C 1
ATOM 823 O O . SER A 1 102 ? 18.859 20.609 3.463 1 93.31 102 SER A O 1
ATOM 825 N N . VAL A 1 103 ? 18.438 19.141 1.854 1 96.5 103 VAL A N 1
ATOM 826 C CA . VAL A 1 103 ? 17.203 18.625 2.434 1 96.5 103 VAL A CA 1
ATOM 827 C C . VAL A 1 103 ? 17.453 17.219 3.002 1 96.5 103 VAL A C 1
ATOM 829 O O . VAL A 1 103 ? 18.016 16.359 2.326 1 96.5 103 VAL A O 1
ATOM 832 N N . ASP A 1 104 ? 17.078 17.078 4.242 1 96.62 104 ASP A N 1
ATOM 833 C CA . ASP A 1 104 ? 17.266 15.781 4.887 1 96.62 104 ASP A CA 1
ATOM 834 C C . ASP A 1 104 ? 16.109 14.844 4.559 1 96.62 104 ASP A C 1
ATOM 836 O O . ASP A 1 104 ? 16.297 13.625 4.469 1 96.62 104 ASP A O 1
ATOM 840 N N . ASP A 1 105 ? 14.977 15.414 4.5 1 97.31 105 ASP A N 1
ATOM 841 C CA . ASP A 1 105 ? 13.828 14.57 4.184 1 97.31 105 ASP A CA 1
ATOM 842 C C . ASP A 1 105 ? 12.641 15.406 3.721 1 97.31 105 ASP A C 1
ATOM 844 O O . ASP A 1 105 ? 12.586 16.609 3.977 1 97.31 105 ASP A O 1
ATOM 848 N N . VAL A 1 106 ? 11.758 14.812 3.01 1 98.12 106 VAL A N 1
ATOM 849 C CA . VAL A 1 106 ? 10.5 15.391 2.545 1 98.12 106 VAL A CA 1
ATOM 850 C C . VAL A 1 106 ? 9.352 14.414 2.785 1 98.12 106 VAL A C 1
ATOM 852 O O . VAL A 1 106 ? 9.492 13.211 2.529 1 98.12 106 VAL A O 1
ATOM 855 N N . PHE A 1 107 ? 8.281 14.914 3.373 1 98.25 107 PHE A N 1
ATOM 856 C CA . PHE A 1 107 ? 7.035 14.164 3.471 1 98.25 107 PHE A CA 1
ATOM 857 C C . PHE A 1 107 ? 5.898 14.898 2.771 1 98.25 107 PHE A C 1
ATOM 859 O O . PHE A 1 107 ? 5.566 16.031 3.139 1 98.25 107 PHE A O 1
ATOM 866 N N . TYR A 1 108 ? 5.457 14.352 1.746 1 98.38 108 TYR A N 1
ATOM 867 C CA . TYR A 1 108 ? 4.25 14.828 1.076 1 98.38 108 TYR A CA 1
ATOM 868 C C . TYR A 1 108 ? 3.152 13.773 1.116 1 98.38 108 TYR A C 1
ATOM 870 O O . TYR A 1 108 ? 3.365 12.625 0.706 1 98.38 108 TYR A O 1
ATOM 878 N N . SER A 1 109 ? 1.989 14.117 1.615 1 97.81 109 SER A N 1
ATOM 879 C CA . SER A 1 109 ? 0.921 13.125 1.735 1 97.81 109 SER A CA 1
ATOM 880 C C . SER A 1 109 ? -0.448 13.766 1.535 1 97.81 109 SER A C 1
ATOM 882 O O . SER A 1 109 ? -0.612 14.977 1.738 1 97.81 109 SER A O 1
ATOM 884 N N . ARG A 1 110 ? -1.325 12.938 1.137 1 96.44 110 ARG A N 1
ATOM 885 C CA . ARG A 1 110 ? -2.721 13.344 1.024 1 96.44 110 ARG A CA 1
ATOM 886 C C . ARG A 1 110 ? -3.635 12.133 0.867 1 96.44 110 ARG A C 1
ATOM 888 O O . ARG A 1 110 ? -3.191 11.062 0.448 1 96.44 110 ARG A O 1
ATOM 895 N N . LYS A 1 111 ? -4.879 12.406 1.213 1 95.12 111 LYS A N 1
ATOM 896 C CA . LYS A 1 111 ? -5.926 11.445 0.882 1 95.12 111 LYS A CA 1
ATOM 897 C C . LYS A 1 111 ? -6.379 11.602 -0.566 1 95.12 111 LYS A C 1
ATOM 899 O O . LYS A 1 111 ? -6.152 12.648 -1.184 1 95.12 111 LYS A O 1
ATOM 904 N N . LYS A 1 112 ? -6.953 10.539 -1.116 1 92.69 112 LYS A N 1
ATOM 905 C CA . LYS A 1 112 ? -7.559 10.617 -2.441 1 92.69 112 LYS A CA 1
ATOM 906 C C . LYS A 1 112 ? -8.617 11.719 -2.5 1 92.69 112 LYS A C 1
ATOM 908 O O . LYS A 1 112 ? -9.453 11.828 -1.604 1 92.69 112 LYS A O 1
ATOM 913 N N . PHE A 1 113 ? -8.555 12.492 -3.555 1 90.75 113 PHE A N 1
ATOM 914 C CA . PHE A 1 113 ? -9.5 13.586 -3.697 1 90.75 113 PHE A CA 1
ATOM 915 C C . PHE A 1 113 ? -10.883 13.062 -4.07 1 90.75 113 PHE A C 1
ATOM 917 O O . PHE A 1 113 ? -11 12.047 -4.754 1 90.75 113 PHE A O 1
ATOM 924 N N . ARG A 1 114 ? -11.82 13.805 -3.695 1 87.75 114 ARG A N 1
ATOM 925 C CA . ARG A 1 114 ? -13.18 13.477 -4.105 1 87.75 114 ARG A CA 1
ATOM 926 C C . ARG A 1 114 ? -13.398 13.789 -5.582 1 87.75 114 ARG A C 1
ATOM 928 O O . ARG A 1 114 ? -14.062 13.023 -6.293 1 87.75 114 ARG A O 1
ATOM 935 N N . GLN A 1 115 ? -12.859 14.906 -6 1 89.31 115 GLN A N 1
ATOM 936 C CA . GLN A 1 115 ? -12.969 15.32 -7.398 1 89.31 115 GLN A CA 1
ATOM 937 C C . GLN A 1 115 ? -11.594 15.672 -7.969 1 89.31 115 GLN A C 1
ATOM 939 O O . GLN A 1 115 ? -11.273 16.844 -8.141 1 89.31 115 GLN A O 1
ATOM 944 N N . PRO A 1 116 ? -10.867 14.695 -8.359 1 88.12 116 PRO A N 1
ATOM 945 C CA . PRO A 1 116 ? -9.508 14.922 -8.844 1 88.12 116 PRO A CA 1
ATOM 946 C C . PRO A 1 116 ? -9.461 15.797 -10.094 1 88.12 116 PRO A C 1
ATOM 948 O O . PRO A 1 116 ? -8.492 16.531 -10.305 1 88.12 116 PRO A O 1
ATOM 951 N N . GLU A 1 117 ? -10.508 15.797 -10.852 1 89.12 117 GLU A N 1
ATOM 952 C CA . GLU A 1 117 ? -10.531 16.531 -12.109 1 89.12 117 GLU A CA 1
ATOM 953 C C . GLU A 1 117 ? -10.602 18.047 -11.867 1 89.12 117 GLU A C 1
ATOM 955 O O . GLU A 1 117 ? -10.305 18.828 -12.766 1 89.12 117 GLU A O 1
ATOM 960 N N . LYS A 1 118 ? -11.023 18.422 -10.625 1 88.25 118 LYS A N 1
ATOM 961 C CA . LYS A 1 118 ? -11.133 19.844 -10.297 1 88.25 118 LYS A CA 1
ATOM 962 C C . LYS A 1 118 ? -9.82 20.375 -9.734 1 88.25 118 LYS A C 1
ATOM 964 O O . LYS A 1 118 ? -9.68 21.578 -9.492 1 88.25 118 LYS A O 1
ATOM 969 N N . GLN A 1 119 ? -8.852 19.453 -9.594 1 88.44 119 GLN A N 1
ATOM 970 C CA . GLN A 1 119 ? -7.543 19.891 -9.109 1 88.44 119 GLN A CA 1
ATOM 971 C C . GLN A 1 119 ? -6.672 20.391 -10.25 1 88.44 119 GLN A C 1
ATOM 973 O O . GLN A 1 119 ? -6.965 20.141 -11.422 1 88.44 119 GLN A O 1
ATOM 978 N N . HIS A 1 120 ? -5.672 21.281 -9.898 1 89.38 120 HIS A N 1
ATOM 979 C CA . HIS A 1 120 ? -4.629 21.609 -10.859 1 89.38 120 HIS A CA 1
ATOM 980 C C . HIS A 1 120 ? -4.035 20.359 -11.484 1 89.38 120 HIS A C 1
ATOM 982 O O . HIS A 1 120 ? -3.943 19.312 -10.828 1 89.38 120 HIS A O 1
ATOM 988 N N . GLU A 1 121 ? -3.58 20.453 -12.656 1 89.44 121 GLU A N 1
ATOM 989 C CA . GLU A 1 121 ? -3.111 19.328 -13.445 1 89.44 121 GLU A CA 1
ATOM 990 C C . GLU A 1 121 ? -2.068 18.516 -12.688 1 89.44 121 GLU A C 1
ATOM 992 O O . GLU A 1 121 ? -2.094 17.281 -12.719 1 89.44 121 GLU A O 1
ATOM 997 N N . ILE A 1 122 ? -1.21 19.141 -11.984 1 91.69 122 ILE A N 1
ATOM 998 C CA . ILE A 1 122 ? -0.114 18.469 -11.297 1 91.69 122 ILE A CA 1
ATOM 999 C C . ILE A 1 122 ? -0.669 17.594 -10.172 1 91.69 122 ILE A C 1
ATOM 1001 O O . ILE A 1 122 ? -0.008 16.641 -9.727 1 91.69 122 ILE A O 1
ATOM 1005 N N . HIS A 1 123 ? -1.913 17.906 -9.703 1 92.56 123 HIS A N 1
ATOM 1006 C CA . HIS A 1 123 ? -2.445 17.234 -8.523 1 92.56 123 HIS A CA 1
ATOM 1007 C C . HIS A 1 123 ? -3.572 16.281 -8.891 1 92.56 123 HIS A C 1
ATOM 1009 O O . HIS A 1 123 ? -4.211 15.695 -8.016 1 92.56 123 HIS A O 1
ATOM 1015 N N . GLN A 1 124 ? -3.775 16.109 -10.141 1 91.69 124 GLN A N 1
ATOM 1016 C CA . GLN A 1 124 ? -4.914 15.289 -10.539 1 91.69 124 GLN A CA 1
ATOM 1017 C C . GLN A 1 124 ? -4.613 13.805 -10.359 1 91.69 124 GLN A C 1
ATOM 1019 O O . GLN A 1 124 ? -5.516 13.008 -10.102 1 91.69 124 GLN A O 1
ATOM 1024 N N . ARG A 1 125 ? -3.328 13.469 -10.609 1 92.06 125 ARG A N 1
ATOM 1025 C CA . ARG A 1 125 ? -2.885 12.102 -10.359 1 92.06 125 ARG A CA 1
ATOM 1026 C C . ARG A 1 125 ? -1.667 12.07 -9.445 1 92.06 125 ARG A C 1
ATOM 1028 O O . ARG A 1 125 ? -0.739 12.867 -9.609 1 92.06 125 ARG A O 1
ATOM 1035 N N . PHE A 1 126 ? -1.712 11.109 -8.617 1 95.25 126 PHE A N 1
ATOM 1036 C CA . PHE A 1 126 ? -0.601 11.023 -7.676 1 95.25 126 PHE A CA 1
ATOM 1037 C C . PHE A 1 126 ? 0.709 10.758 -8.406 1 95.25 126 PHE A C 1
ATOM 1039 O O . PHE A 1 126 ? 1.763 11.258 -8 1 95.25 126 PHE A O 1
ATOM 1046 N N . GLU A 1 127 ? 0.703 10.055 -9.453 1 93.25 127 GLU A N 1
ATOM 1047 C CA . GLU A 1 127 ? 1.9 9.766 -10.234 1 93.25 127 GLU A CA 1
ATOM 1048 C C . GLU A 1 127 ? 2.527 11.047 -10.773 1 93.25 127 GLU A C 1
ATOM 1050 O O . GLU A 1 127 ? 3.752 11.148 -10.883 1 93.25 127 GLU A O 1
ATOM 1055 N N . ASP A 1 128 ? 1.704 11.938 -11.117 1 95.19 128 ASP A N 1
ATOM 1056 C CA . ASP A 1 128 ? 2.205 13.219 -11.594 1 95.19 128 ASP A CA 1
ATOM 1057 C C . ASP A 1 128 ? 2.887 14 -10.477 1 95.19 128 ASP A C 1
ATOM 1059 O O . ASP A 1 128 ? 3.912 14.648 -10.695 1 95.19 128 ASP A O 1
ATOM 1063 N N . GLU A 1 129 ? 2.277 13.969 -9.336 1 97.19 129 GLU A N 1
ATOM 1064 C CA . GLU A 1 129 ? 2.881 14.609 -8.172 1 97.19 129 GLU A CA 1
ATOM 1065 C C . GLU A 1 129 ? 4.254 14.016 -7.859 1 97.19 129 GLU A C 1
ATOM 1067 O O . GLU A 1 129 ? 5.207 14.75 -7.602 1 97.19 129 GLU A O 1
ATOM 1072 N N . VAL A 1 130 ? 4.312 12.742 -7.961 1 97.75 130 VAL A N 1
ATOM 1073 C CA . VAL A 1 130 ? 5.555 12.023 -7.691 1 97.75 130 VAL A CA 1
ATOM 1074 C C . VAL A 1 130 ? 6.613 12.422 -8.719 1 97.75 130 VAL A C 1
ATOM 1076 O O . VAL A 1 130 ? 7.762 12.695 -8.359 1 97.75 130 VAL A O 1
ATOM 1079 N N . SER A 1 131 ? 6.215 12.422 -9.953 1 96.62 131 SER A N 1
ATOM 1080 C CA . SER A 1 131 ? 7.145 12.805 -11.008 1 96.62 131 SER A CA 1
ATOM 1081 C C . SER A 1 131 ? 7.707 14.203 -10.773 1 96.62 131 SER A C 1
ATOM 1083 O O . SER A 1 131 ? 8.898 14.438 -10.969 1 96.62 131 SER A O 1
ATOM 1085 N N . HIS A 1 132 ? 6.848 15.094 -10.367 1 97.06 132 HIS A N 1
ATOM 1086 C CA . HIS A 1 132 ? 7.273 16.453 -10.078 1 97.06 132 HIS A CA 1
ATOM 1087 C C . HIS A 1 132 ? 8.273 16.5 -8.93 1 97.06 132 HIS A C 1
ATOM 1089 O O . HIS A 1 132 ? 9.312 17.156 -9.031 1 97.06 132 HIS A O 1
ATOM 1095 N N . LEU A 1 133 ? 7.984 15.805 -7.898 1 98.12 133 LEU A N 1
ATOM 1096 C CA . LEU A 1 133 ? 8.844 15.789 -6.723 1 98.12 133 LEU A CA 1
ATOM 1097 C C . LEU A 1 133 ? 10.172 15.102 -7.031 1 98.12 133 LEU A C 1
ATOM 1099 O O . LEU A 1 133 ? 11.219 15.5 -6.523 1 98.12 133 LEU A O 1
ATOM 1103 N N . ASP A 1 134 ? 10.125 14.109 -7.91 1 97.25 134 ASP A N 1
ATOM 1104 C CA . ASP A 1 134 ? 11.336 13.391 -8.297 1 97.25 134 ASP A CA 1
ATOM 1105 C C . ASP A 1 134 ? 12.289 14.305 -9.07 1 97.25 134 ASP A C 1
ATOM 1107 O O . ASP A 1 134 ? 13.492 14.047 -9.125 1 97.25 134 ASP A O 1
ATOM 1111 N N . GLU A 1 135 ? 11.75 15.242 -9.719 1 97 135 GLU A N 1
ATOM 1112 C CA . GLU A 1 135 ? 12.594 16.219 -10.414 1 97 135 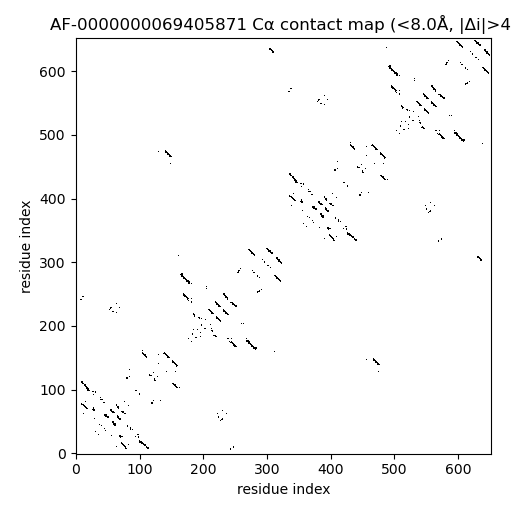GLU A CA 1
ATOM 1113 C C . GLU A 1 135 ? 13.359 17.078 -9.422 1 97 135 GLU A C 1
ATOM 1115 O O . GLU A 1 135 ? 14.43 17.609 -9.742 1 97 135 GLU A O 1
ATOM 1120 N N . LEU A 1 136 ? 12.844 17.25 -8.273 1 96.88 136 LEU A N 1
ATOM 1121 C CA . LEU A 1 136 ? 13.398 18.188 -7.297 1 96.88 136 LEU A CA 1
ATOM 1122 C C . LEU A 1 136 ? 14.266 17.453 -6.277 1 96.88 136 LEU A C 1
ATOM 1124 O O . LEU A 1 136 ? 15.188 18.031 -5.703 1 96.88 136 LEU A O 1
ATOM 1128 N N . PHE A 1 137 ? 13.914 16.203 -6.02 1 97.44 137 PHE A N 1
ATOM 1129 C CA . PHE A 1 137 ? 14.594 15.461 -4.965 1 97.44 137 PHE A CA 1
ATOM 1130 C C . PHE A 1 137 ? 15.133 14.133 -5.492 1 97.44 137 PHE A C 1
ATOM 1132 O O . PHE A 1 137 ? 14.484 13.477 -6.312 1 97.44 137 PHE A O 1
ATOM 1139 N N . ASN A 1 138 ? 16.219 13.719 -4.898 1 94.81 138 ASN A N 1
ATOM 1140 C CA . ASN A 1 138 ? 16.797 12.414 -5.219 1 94.81 138 ASN A CA 1
ATOM 1141 C C . ASN A 1 138 ? 16.312 11.344 -4.246 1 94.81 138 ASN A C 1
ATOM 1143 O O . ASN A 1 138 ? 15.906 11.648 -3.125 1 94.81 138 ASN A O 1
ATOM 1147 N N . ASN A 1 139 ? 16.234 10.133 -4.664 1 95.19 139 ASN A N 1
ATOM 1148 C CA . ASN A 1 139 ? 15.922 8.953 -3.852 1 95.19 139 ASN A CA 1
ATOM 1149 C C . ASN A 1 139 ? 14.5 9 -3.318 1 95.19 139 ASN A C 1
ATOM 1151 O O . ASN A 1 139 ? 14.242 8.594 -2.184 1 95.19 139 ASN A O 1
ATOM 1155 N N . GLY A 1 140 ? 13.672 9.664 -4.047 1 97.25 140 GLY A N 1
ATOM 1156 C CA . GLY A 1 140 ? 12.266 9.703 -3.662 1 97.25 140 GLY A CA 1
ATOM 1157 C C . GLY A 1 140 ? 11.578 8.359 -3.799 1 97.25 140 GLY A C 1
ATOM 1158 O O . GLY A 1 140 ? 11.844 7.609 -4.742 1 97.25 140 GLY A O 1
ATOM 1159 N N . VAL A 1 141 ? 10.734 8.047 -2.848 1 97.38 141 VAL A N 1
ATOM 1160 C CA . VAL A 1 141 ? 9.891 6.863 -2.908 1 97.38 141 VAL A CA 1
ATOM 1161 C C . VAL A 1 141 ? 8.445 7.242 -2.594 1 97.38 141 VAL A C 1
ATOM 1163 O O . VAL A 1 141 ? 8.188 8.148 -1.797 1 97.38 141 VAL A O 1
ATOM 1166 N N . ALA A 1 142 ? 7.566 6.598 -3.23 1 97.94 142 ALA A N 1
ATOM 1167 C CA . ALA A 1 142 ? 6.145 6.902 -3.096 1 97.94 142 ALA A CA 1
ATOM 1168 C C . ALA A 1 142 ? 5.344 5.648 -2.77 1 97.94 142 ALA A C 1
ATOM 1170 O O . ALA A 1 142 ? 5.641 4.562 -3.279 1 97.94 142 ALA A O 1
ATOM 1171 N N . TYR A 1 143 ? 4.348 5.801 -1.917 1 97.56 143 TYR A N 1
ATOM 1172 C CA . TYR A 1 143 ? 3.5 4.699 -1.473 1 97.56 143 TYR A CA 1
ATOM 1173 C C . TYR A 1 143 ? 2.025 5.059 -1.608 1 97.56 143 TYR A C 1
ATOM 1175 O O . TYR A 1 143 ? 1.651 6.23 -1.485 1 97.56 143 TYR A O 1
ATOM 1183 N N . THR A 1 144 ? 1.266 4.121 -1.847 1 96.94 144 THR A N 1
ATOM 1184 C CA . THR A 1 144 ? -0.185 4.199 -1.719 1 96.94 144 THR A CA 1
ATOM 1185 C C . THR A 1 144 ? -0.689 3.217 -0.666 1 96.94 144 THR A C 1
ATOM 1187 O O . THR A 1 144 ? -0.356 2.031 -0.707 1 96.94 144 THR A O 1
ATOM 1190 N N . LEU A 1 145 ? -1.437 3.721 0.239 1 97.38 145 LEU A N 1
ATOM 1191 C CA . LEU A 1 145 ? -2.023 2.869 1.268 1 97.38 145 LEU A CA 1
ATOM 1192 C C . LEU A 1 145 ? -3.545 2.863 1.165 1 97.38 145 LEU A C 1
ATOM 1194 O O . LEU A 1 145 ? -4.156 3.896 0.876 1 97.38 145 LEU A O 1
ATOM 1198 N N . GLY A 1 146 ? -4.102 1.706 1.48 1 96.56 146 GLY A N 1
ATOM 1199 C CA . GLY A 1 146 ? -5.543 1.561 1.374 1 96.56 146 GLY A CA 1
ATOM 1200 C C . GLY A 1 146 ? -5.992 1.037 0.023 1 96.56 146 GLY A C 1
ATOM 1201 O O . GLY A 1 146 ? -5.195 0.463 -0.723 1 96.56 146 GLY A O 1
ATOM 1202 N N . ARG A 1 147 ? -7.309 1.191 -0.238 1 94.94 147 ARG A N 1
ATOM 1203 C CA . ARG A 1 147 ? -7.926 0.685 -1.459 1 94.94 147 ARG A CA 1
ATOM 1204 C C . ARG A 1 147 ? -7.875 1.727 -2.572 1 94.94 147 ARG A C 1
ATOM 1206 O O . ARG A 1 147 ? -8.555 2.752 -2.5 1 94.94 147 ARG A O 1
ATOM 1213 N N . ILE A 1 148 ? -7.191 1.392 -3.611 1 93.12 148 ILE A N 1
ATOM 1214 C CA . ILE A 1 148 ? -6.879 2.408 -4.609 1 93.12 148 ILE A CA 1
ATOM 1215 C C . ILE A 1 148 ? -8.141 2.754 -5.402 1 93.12 148 ILE A C 1
ATOM 1217 O O . ILE A 1 148 ? -8.25 3.85 -5.957 1 93.12 148 ILE A O 1
ATOM 1221 N N . ASN A 1 149 ? -9.094 1.838 -5.508 1 92.75 149 ASN A N 1
ATOM 1222 C CA . ASN A 1 149 ? -10.312 2.117 -6.258 1 92.75 149 ASN A CA 1
ATOM 1223 C C . ASN A 1 149 ? -11.422 2.637 -5.352 1 92.75 149 ASN A C 1
ATOM 1225 O O . ASN A 1 149 ? -12.57 2.766 -5.777 1 92.75 149 ASN A O 1
ATOM 1229 N N . LYS A 1 150 ? -11.148 2.891 -4.098 1 91.94 150 LYS A N 1
ATOM 1230 C CA . LYS A 1 150 ? -12.062 3.488 -3.131 1 91.94 150 LYS A CA 1
ATOM 1231 C C . LYS A 1 150 ? -11.383 4.613 -2.355 1 91.94 150 LYS A C 1
ATOM 1233 O O . LYS A 1 150 ? -11.062 5.66 -2.924 1 91.94 150 LYS A O 1
ATOM 1238 N N . ASP A 1 151 ? -11.039 4.297 -1.083 1 88.44 151 ASP A N 1
ATOM 1239 C CA . ASP A 1 151 ? -10.328 5.277 -0.264 1 88.44 151 ASP A CA 1
ATOM 1240 C C . ASP A 1 151 ? -8.875 4.871 -0.06 1 88.44 151 ASP A C 1
ATOM 1242 O O . ASP A 1 151 ? -8.586 3.736 0.332 1 88.44 151 ASP A O 1
ATOM 1246 N N . CYS A 1 152 ? -8.047 5.809 -0.492 1 92.69 152 CYS A N 1
ATOM 1247 C CA . CYS A 1 152 ? -6.629 5.52 -0.271 1 92.69 152 CYS A CA 1
ATOM 1248 C C . CYS A 1 152 ? -5.875 6.777 0.143 1 92.69 152 CYS A C 1
ATOM 1250 O O . CYS A 1 152 ? -6.457 7.863 0.206 1 92.69 152 CYS A O 1
ATOM 1252 N N . TRP A 1 153 ? -4.758 6.594 0.646 1 97.12 153 TRP A N 1
ATO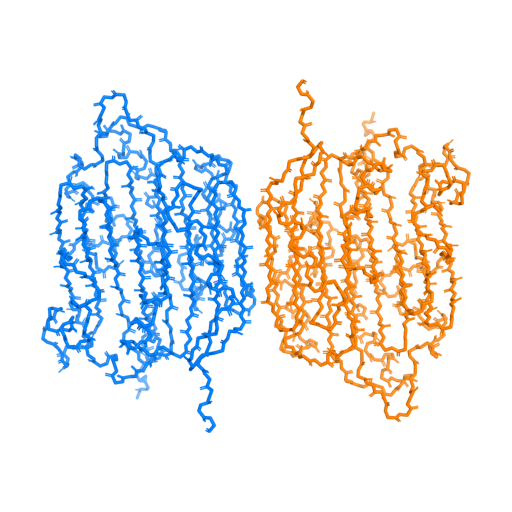M 1253 C CA . TRP A 1 153 ? -3.852 7.598 1.194 1 97.12 153 TRP A CA 1
ATOM 1254 C C . TRP A 1 153 ? -2.471 7.496 0.557 1 97.12 153 TRP A C 1
ATOM 1256 O O . TRP A 1 153 ? -1.956 6.395 0.35 1 97.12 153 TRP A O 1
ATOM 1266 N N . TYR A 1 154 ? -1.904 8.68 0.161 1 97.56 154 TYR A N 1
ATOM 1267 C CA . TYR A 1 154 ? -0.668 8.719 -0.612 1 97.56 154 TYR A CA 1
ATOM 1268 C C . TYR A 1 154 ? 0.468 9.32 0.205 1 97.56 154 TYR A C 1
ATOM 1270 O O . TYR A 1 154 ? 0.261 10.281 0.952 1 97.56 154 TYR A O 1
ATOM 1278 N N . LEU A 1 155 ? 1.651 8.766 -0.013 1 98.31 155 LEU A N 1
ATOM 1279 C CA . LEU A 1 155 ? 2.834 9.266 0.678 1 98.31 155 LEU A CA 1
ATOM 1280 C C . LEU A 1 155 ? 4.031 9.328 -0.266 1 98.31 155 LEU A C 1
ATOM 1282 O O . LEU A 1 155 ? 4.285 8.383 -1.015 1 98.31 155 LEU A O 1
ATOM 1286 N N . TYR A 1 156 ? 4.652 10.414 -0.314 1 98.5 156 TYR A N 1
ATOM 1287 C CA . TYR A 1 156 ? 5.973 10.578 -0.917 1 98.5 156 TYR A CA 1
ATOM 1288 C C . TYR A 1 156 ? 7.008 10.961 0.133 1 98.5 156 TYR A C 1
ATOM 1290 O O . TYR A 1 156 ? 6.781 11.867 0.935 1 98.5 156 TYR A O 1
ATOM 1298 N N . THR A 1 157 ? 8.148 10.289 0.188 1 98.38 157 THR A N 1
ATOM 1299 C CA . THR A 1 157 ? 9.234 10.625 1.11 1 98.38 157 THR A CA 1
ATOM 1300 C C . THR A 1 157 ? 10.586 10.266 0.504 1 98.38 157 THR A C 1
ATOM 1302 O O . THR A 1 157 ? 10.656 9.727 -0.601 1 98.38 157 THR A O 1
ATOM 1305 N N . LEU A 1 158 ? 11.625 10.695 1.136 1 97.56 158 LEU A N 1
ATOM 1306 C CA . LEU A 1 158 ? 12.961 10.336 0.676 1 97.56 158 LEU A CA 1
ATOM 1307 C C . LEU A 1 158 ? 13.461 9.078 1.381 1 97.56 158 LEU A C 1
ATOM 1309 O O . LEU A 1 158 ? 13.211 8.891 2.574 1 97.56 158 LEU A O 1
ATOM 1313 N N . ASP A 1 159 ? 14.062 8.266 0.641 1 94.56 159 ASP A N 1
ATOM 1314 C CA . ASP A 1 159 ? 14.586 7.02 1.182 1 94.56 159 ASP A CA 1
ATOM 1315 C C . ASP A 1 159 ? 15.969 7.227 1.803 1 94.56 159 ASP A C 1
ATOM 1317 O O . ASP A 1 159 ? 16.938 6.605 1.381 1 94.56 159 ASP A O 1
ATOM 1321 N N . ASP A 1 160 ? 16.078 8.055 2.766 1 93.44 160 ASP A N 1
ATOM 1322 C CA . ASP A 1 160 ? 17.281 8.375 3.523 1 93.44 160 ASP A CA 1
ATOM 1323 C C . ASP A 1 160 ? 17 8.367 5.023 1 93.44 160 ASP A C 1
ATOM 1325 O O . ASP A 1 160 ? 15.859 8.547 5.449 1 93.44 160 ASP A O 1
ATOM 1329 N N . GLU A 1 161 ? 17.984 8.125 5.777 1 92.69 161 GLU A N 1
ATOM 1330 C CA . GLU A 1 161 ? 17.844 8.109 7.23 1 92.69 161 GLU A CA 1
ATOM 1331 C C . GLU A 1 161 ? 18.656 9.234 7.871 1 92.69 161 GLU A C 1
ATOM 1333 O O . GLU A 1 161 ? 19.438 8.992 8.797 1 92.69 161 GLU A O 1
ATOM 1338 N N . LYS A 1 162 ? 18.266 10.414 7.453 1 93.12 162 LYS A N 1
ATOM 1339 C CA . LYS A 1 162 ? 19.078 11.531 7.898 1 93.12 162 LYS A CA 1
ATOM 1340 C C . LYS A 1 162 ? 18.484 12.203 9.133 1 93.12 162 LYS A C 1
ATOM 1342 O O . LYS A 1 162 ? 19.156 12.977 9.812 1 93.12 162 LYS A O 1
ATOM 1347 N N . ILE A 1 163 ? 17.188 11.922 9.375 1 93.38 163 ILE A N 1
ATOM 1348 C CA . ILE A 1 163 ? 16.531 12.484 10.555 1 93.38 163 ILE A CA 1
ATOM 1349 C C . ILE A 1 163 ? 16.844 11.609 11.773 1 93.38 163 ILE A C 1
ATOM 1351 O O . ILE A 1 163 ? 16.375 10.469 11.852 1 93.38 163 ILE A O 1
ATOM 1355 N N . SER A 1 164 ? 17.547 12.117 12.711 1 90.62 164 SER A N 1
ATOM 1356 C CA . SER A 1 164 ? 17.938 11.352 13.891 1 90.62 164 SER A CA 1
ATOM 1357 C C . SER A 1 164 ? 17.062 11.695 15.086 1 90.62 164 SER A C 1
ATOM 1359 O O . SER A 1 164 ? 16.922 10.906 16.016 1 90.62 164 SER A O 1
ATOM 1361 N N . GLU A 1 165 ? 16.453 12.883 15.062 1 93.12 165 GLU A N 1
ATOM 1362 C CA . GLU A 1 165 ? 15.602 13.297 16.172 1 93.12 165 GLU A CA 1
ATOM 1363 C C . GLU A 1 165 ? 14.266 12.555 16.141 1 93.12 165 GLU A C 1
ATOM 1365 O O . GLU A 1 165 ? 13.797 12.148 15.086 1 93.12 165 GLU A O 1
ATOM 1370 N N . PRO A 1 166 ? 13.703 12.359 17.406 1 96.62 166 PRO A N 1
ATOM 1371 C CA . PRO A 1 166 ? 12.367 11.742 17.422 1 96.62 166 PRO A CA 1
ATOM 1372 C C . PRO A 1 166 ? 11.359 12.5 16.562 1 96.62 166 PRO A C 1
ATOM 1374 O O . PRO A 1 166 ? 11.297 13.727 16.625 1 96.62 166 PRO A O 1
ATOM 1377 N N . ASP A 1 167 ? 10.648 11.805 15.781 1 97.19 167 ASP A N 1
ATOM 1378 C CA . ASP A 1 167 ? 9.664 12.398 14.875 1 97.19 167 ASP A CA 1
ATOM 1379 C C . ASP A 1 167 ? 8.438 11.5 14.75 1 97.19 167 ASP A C 1
ATOM 1381 O O . ASP A 1 167 ? 8.562 10.305 14.484 1 97.19 167 ASP A O 1
ATOM 1385 N N . GLN A 1 168 ? 7.273 12.047 15 1 98.06 168 GLN A N 1
ATOM 1386 C CA . GLN A 1 168 ? 6.016 11.32 14.844 1 98.06 168 GLN A CA 1
ATOM 1387 C C . GLN A 1 168 ? 4.895 12.25 14.398 1 98.06 168 GLN A C 1
ATOM 1389 O O . GLN A 1 168 ? 4.945 13.461 14.641 1 98.06 168 GLN A O 1
ATOM 1394 N N . THR A 1 169 ? 3.959 11.758 13.734 1 98.19 169 THR A N 1
ATOM 1395 C CA . THR A 1 169 ? 2.748 12.477 13.352 1 98.19 169 THR A CA 1
ATOM 1396 C C . THR A 1 169 ? 1.521 11.578 13.484 1 98.19 169 THR A C 1
ATOM 1398 O O . THR A 1 169 ? 1.537 10.43 13.031 1 98.19 169 THR A O 1
ATOM 1401 N N . PHE A 1 170 ? 0.586 12.031 14.203 1 97.88 170 PHE A N 1
ATOM 1402 C CA . PHE A 1 170 ? -0.733 11.422 14.297 1 97.88 170 PHE A CA 1
ATOM 1403 C C . PHE A 1 170 ? -1.763 12.227 13.516 1 97.88 170 PHE A C 1
ATOM 1405 O O . PHE A 1 170 ? -1.93 13.422 13.75 1 97.88 170 PHE A O 1
ATOM 1412 N N . GLU A 1 171 ? -2.439 11.586 12.555 1 98.19 171 GLU A N 1
ATOM 1413 C CA . GLU A 1 171 ? -3.402 12.281 11.703 1 98.19 171 GLU A CA 1
ATOM 1414 C C . GLU A 1 171 ? -4.723 11.523 11.633 1 98.19 171 GLU A C 1
ATOM 1416 O O . GLU A 1 171 ? -4.738 10.297 11.547 1 98.19 171 GLU A O 1
ATOM 1421 N N . LEU A 1 172 ? -5.773 12.234 11.719 1 97.81 172 LEU A N 1
ATOM 1422 C CA . LEU A 1 172 ? -7.133 11.719 11.586 1 97.81 172 LEU A CA 1
ATOM 1423 C C . LEU A 1 172 ? -7.91 12.5 10.531 1 97.81 172 LEU A C 1
ATOM 1425 O O . LEU A 1 172 ? -8.086 13.711 10.656 1 97.81 172 LEU A O 1
ATOM 1429 N N . LEU A 1 173 ? -8.312 11.844 9.484 1 97.56 173 LEU A N 1
ATOM 1430 C CA . LEU A 1 173 ? -9.172 12.414 8.453 1 97.56 173 LEU A CA 1
ATOM 1431 C C . LEU A 1 173 ? -10.586 11.859 8.562 1 97.56 173 LEU A C 1
ATOM 1433 O O . LEU A 1 173 ? -10.805 10.656 8.422 1 97.56 173 LEU A O 1
ATOM 1437 N N . MET A 1 174 ? -11.531 12.719 8.727 1 97.38 174 MET A N 1
ATOM 1438 C CA . MET A 1 174 ? -12.891 12.297 9.055 1 97.38 174 MET A CA 1
ATOM 1439 C C . MET A 1 174 ? -13.891 12.844 8.031 1 97.38 174 MET A C 1
ATOM 1441 O O . MET A 1 174 ? -13.758 13.977 7.57 1 97.38 174 MET A O 1
ATOM 1445 N N . TRP A 1 175 ? -14.875 12.031 7.672 1 95.62 175 TRP A N 1
ATOM 1446 C CA . TRP A 1 175 ? -15.922 12.523 6.789 1 95.62 175 TRP A CA 1
ATOM 1447 C C . TRP A 1 175 ? -17.266 11.852 7.105 1 95.62 175 TRP A C 1
ATOM 1449 O O . TRP A 1 175 ? -17.328 10.969 7.961 1 95.62 175 TRP A O 1
ATOM 1459 N N . ASN A 1 176 ? -18.359 12.367 6.344 1 94.88 176 ASN A N 1
ATOM 1460 C CA . ASN A 1 176 ? -19.703 11.984 6.723 1 94.88 176 ASN A CA 1
ATOM 1461 C C . ASN A 1 176 ? -19.984 12.305 8.188 1 94.88 176 ASN A C 1
ATOM 1463 O O . ASN A 1 176 ? -20.406 11.43 8.953 1 94.88 176 ASN A O 1
ATOM 1467 N N . MET A 1 177 ? -19.906 13.594 8.469 1 96.06 177 MET A N 1
ATOM 1468 C CA . MET A 1 177 ? -19.875 14.055 9.852 1 96.06 177 MET A CA 1
ATOM 1469 C C . MET A 1 177 ? -21.297 14.188 10.406 1 96.06 177 MET A C 1
ATOM 1471 O O . MET A 1 177 ? -22.25 14.375 9.648 1 96.06 177 MET A O 1
ATOM 1475 N N . ASP A 1 178 ? -21.359 14.102 11.695 1 95.5 178 ASP A N 1
ATOM 1476 C CA . ASP A 1 178 ? -22.594 14.422 12.398 1 95.5 178 ASP A CA 1
ATOM 1477 C C . ASP A 1 178 ? -22.984 15.891 12.203 1 95.5 178 ASP A C 1
ATOM 1479 O O . ASP A 1 178 ? -22.219 16.781 12.57 1 95.5 178 ASP A O 1
ATOM 1483 N N . GLN A 1 179 ? -24.141 16.125 11.812 1 94.88 179 GLN A N 1
ATOM 1484 C CA . GLN A 1 179 ? -24.516 17.469 11.406 1 94.88 179 GLN A CA 1
ATOM 1485 C C . GLN A 1 179 ? -24.75 18.375 12.617 1 94.88 179 GLN A C 1
ATOM 1487 O O . GLN A 1 179 ? -24.562 19.578 12.547 1 94.88 179 GLN A O 1
ATOM 1492 N N . GLU A 1 180 ? -25.156 17.75 13.672 1 95.94 180 GLU A N 1
ATOM 1493 C CA . GLU A 1 180 ? -25.312 18.562 14.883 1 95.94 180 GLU A CA 1
ATOM 1494 C C . GLU A 1 180 ? -23.969 19.094 15.367 1 95.94 180 GLU A C 1
ATOM 1496 O O . GLU A 1 180 ? -23.875 20.234 15.812 1 95.94 180 GLU A O 1
ATOM 1501 N N . LYS A 1 181 ? -22.984 18.328 15.242 1 96.88 181 LYS A N 1
ATOM 1502 C CA . LYS A 1 181 ? -21.641 18.766 15.617 1 96.88 181 LYS A CA 1
ATOM 1503 C C . LYS A 1 181 ? -21.094 19.797 14.625 1 96.88 181 LYS A C 1
ATOM 1505 O O . LYS A 1 181 ? -20.453 20.781 15.016 1 96.88 181 LYS A O 1
ATOM 1510 N N . MET A 1 182 ? -21.422 19.641 13.359 1 97.06 182 MET A N 1
ATOM 1511 C CA . MET A 1 182 ? -20.906 20.516 12.312 1 97.06 182 MET A CA 1
ATOM 1512 C C . MET A 1 182 ? -21.516 21.906 12.414 1 97.06 182 MET A C 1
ATOM 1514 O O . MET A 1 182 ? -20.859 22.891 12.078 1 97.06 182 MET A O 1
ATOM 1518 N N . LYS A 1 183 ? -22.672 21.906 12.938 1 97.06 183 LYS A N 1
ATOM 1519 C CA . LYS A 1 183 ? -23.375 23.188 13.094 1 97.06 183 LYS A CA 1
ATOM 1520 C C . LYS A 1 183 ? -22.562 24.141 13.969 1 97.06 183 LYS A C 1
ATOM 1522 O O . LYS A 1 183 ? -22.609 25.359 13.766 1 97.06 183 LYS A O 1
ATOM 1527 N N . ILE A 1 184 ? -21.828 23.609 14.859 1 98 184 ILE A N 1
ATOM 1528 C CA . ILE A 1 184 ? -21.031 24.406 15.789 1 98 184 ILE A CA 1
ATOM 1529 C C . ILE A 1 184 ? -20.047 25.281 15.008 1 98 184 ILE A C 1
ATOM 1531 O O . ILE A 1 184 ? -19.719 26.391 15.445 1 98 184 ILE A O 1
ATOM 1535 N N . PHE A 1 185 ? -19.703 24.938 13.82 1 97.81 185 PHE A N 1
ATOM 1536 C CA . PHE A 1 185 ? -18.625 25.578 13.07 1 97.81 185 PHE A CA 1
ATOM 1537 C C . PHE A 1 185 ? -19.203 26.469 11.969 1 97.81 185 PHE A C 1
ATOM 1539 O O . PHE A 1 185 ? -18.578 26.656 10.922 1 97.81 185 PHE A O 1
ATOM 1546 N N . THR A 1 186 ? -20.391 26.922 12.219 1 96.75 186 THR A N 1
ATOM 1547 C CA . THR A 1 186 ? -21.047 27.906 11.367 1 96.75 186 THR A CA 1
ATOM 1548 C C . THR A 1 186 ? -21.234 29.219 12.125 1 96.75 186 THR A C 1
ATOM 1550 O O . THR A 1 186 ? -21.312 29.234 13.359 1 96.75 186 THR A O 1
ATOM 1553 N N . LYS A 1 187 ? -21.328 30.297 11.336 1 96.06 187 LYS A N 1
ATOM 1554 C CA . LYS A 1 187 ? -21.547 31.609 11.953 1 96.06 187 LYS A CA 1
ATOM 1555 C C . LYS A 1 187 ? -22.906 31.672 12.617 1 96.06 187 LYS A C 1
ATOM 1557 O O . LYS A 1 187 ? -23.125 32.469 13.523 1 96.06 187 LYS A O 1
ATOM 1562 N N . GLU A 1 188 ? -23.703 30.844 12.195 1 95.44 188 GLU A N 1
ATOM 1563 C CA . GLU A 1 188 ? -25.031 30.781 12.797 1 95.44 188 GLU A CA 1
ATOM 1564 C C . GLU A 1 188 ? -24.953 30.297 14.242 1 95.44 188 GLU A C 1
ATOM 1566 O O . GLU A 1 188 ? -25.719 30.75 15.102 1 95.44 188 GLU A O 1
ATOM 1571 N N . ALA A 1 189 ? -24.078 29.391 14.469 1 96.75 189 ALA A N 1
ATOM 1572 C CA . ALA A 1 189 ? -24.047 28.734 15.773 1 96.75 189 ALA A CA 1
ATOM 1573 C C . ALA A 1 189 ? -22.953 29.328 16.656 1 96.75 189 ALA A C 1
ATOM 1575 O O . ALA A 1 189 ? -23.047 29.281 17.891 1 96.75 189 ALA A O 1
ATOM 1576 N N . SER A 1 190 ? -21.906 29.781 16.062 1 97.75 190 SER A N 1
ATOM 1577 C CA . SER A 1 190 ? -20.781 30.359 16.797 1 97.75 190 SER A CA 1
ATOM 1578 C C . SER A 1 190 ? -20.391 31.719 16.219 1 97.75 190 SER A C 1
ATOM 1580 O O . SER A 1 190 ? -20.328 31.891 14.992 1 97.75 190 SER A O 1
ATOM 1582 N N . SER A 1 191 ? -20.016 32.625 17.078 1 97.19 191 SER A N 1
ATOM 1583 C CA . SER A 1 191 ? -19.703 33.969 16.625 1 97.19 191 SER A CA 1
ATOM 1584 C C . SER A 1 191 ? -18.266 34.062 16.141 1 97.19 191 SER A C 1
ATOM 1586 O O . SER A 1 191 ? -17.938 34.906 15.305 1 97.19 191 SER A O 1
ATOM 1588 N N . ASN A 1 192 ? -17.422 33.281 16.75 1 96.69 192 ASN A N 1
ATOM 1589 C CA . ASN A 1 192 ? -16.016 33.281 16.391 1 96.69 192 ASN A CA 1
ATOM 1590 C C . ASN A 1 192 ? -15.352 31.953 16.656 1 96.69 192 ASN A C 1
ATOM 1592 O O . ASN A 1 192 ? -16.016 31 17.078 1 96.69 192 ASN A O 1
ATOM 1596 N N . GLY A 1 193 ? -14.086 31.859 16.344 1 96.69 193 GLY A N 1
ATOM 1597 C CA . GLY A 1 193 ? -13.344 30.609 16.5 1 96.69 193 GLY A CA 1
ATOM 1598 C C . GLY A 1 193 ? -13.266 30.141 17.938 1 96.69 193 GLY A C 1
ATOM 1599 O O . GLY A 1 193 ? -13.422 28.938 18.203 1 96.69 193 GLY A O 1
ATOM 1600 N N . SER A 1 194 ? -13.031 31.062 18.812 1 96.88 194 SER A N 1
ATOM 1601 C CA . SER A 1 194 ? -12.898 30.719 20.219 1 96.88 194 SER A CA 1
ATOM 1602 C C . SER A 1 194 ? -14.172 30.094 20.766 1 96.88 194 SER A C 1
ATOM 1604 O O . SER A 1 194 ? -14.125 29.094 21.484 1 96.88 194 SER A O 1
ATOM 1606 N N . GLU A 1 195 ? -15.234 30.688 20.391 1 97.88 195 GLU A N 1
ATOM 1607 C CA . GLU A 1 195 ? -16.516 30.125 20.828 1 97.88 195 GLU A CA 1
ATOM 1608 C C . GLU A 1 195 ? -16.734 28.734 20.25 1 97.88 195 GLU A C 1
ATOM 1610 O O . GLU A 1 195 ? -17.203 27.844 20.953 1 97.88 195 GLU A O 1
ATOM 1615 N N . ALA A 1 196 ? -16.453 28.578 19 1 97.81 196 ALA A N 1
ATOM 1616 C CA . ALA A 1 196 ? -16.594 27.266 18.375 1 97.81 196 ALA A CA 1
ATOM 1617 C C . ALA A 1 196 ? -15.719 26.234 19.078 1 97.81 196 ALA A C 1
ATOM 1619 O O . ALA A 1 196 ? -16.156 25.109 19.344 1 97.81 196 ALA A O 1
ATOM 1620 N N . SER A 1 197 ? -14.484 26.578 19.375 1 97.5 197 SER A N 1
ATOM 1621 C CA . SER A 1 197 ? -13.555 25.688 20.078 1 97.5 197 SER A CA 1
ATOM 1622 C C . SER A 1 197 ? -14.109 25.25 21.422 1 97.5 197 SER A C 1
ATOM 1624 O O . SER A 1 197 ? -14.008 24.078 21.797 1 97.5 197 SER A O 1
ATOM 1626 N N . GLN A 1 198 ? -14.664 26.203 22.094 1 97 198 GLN A N 1
ATOM 1627 C CA . GLN A 1 198 ? -15.195 25.922 23.422 1 97 198 GLN A CA 1
ATOM 1628 C C . GLN A 1 198 ? -16.438 25.047 23.328 1 97 198 GLN A C 1
ATOM 1630 O O . GLN A 1 198 ? -16.578 24.078 24.094 1 97 198 GLN A O 1
ATOM 1635 N N . LYS A 1 199 ? -17.344 25.391 22.422 1 97.25 199 LYS A N 1
ATOM 1636 C CA . LYS A 1 199 ? -18.578 24.641 22.266 1 97.25 199 LYS A CA 1
ATOM 1637 C C . LYS A 1 199 ? -18.281 23.188 21.891 1 97.25 199 LYS A C 1
ATOM 1639 O O . LYS A 1 199 ? -18.953 22.266 22.359 1 97.25 199 LYS A O 1
ATOM 1644 N N . CYS A 1 200 ? -17.391 23 21.016 1 96.5 200 CYS A N 1
ATOM 1645 C CA . CYS A 1 200 ? -17.047 21.656 20.547 1 96.5 200 CYS A CA 1
ATOM 1646 C C . CYS A 1 200 ? -16.219 20.906 21.578 1 96.5 200 CYS A C 1
ATOM 1648 O O . CYS A 1 200 ? -16.297 19.688 21.672 1 96.5 200 CYS A O 1
ATOM 1650 N N . GLY A 1 201 ? -15.398 21.609 22.375 1 96.5 201 GLY A N 1
ATOM 1651 C CA . GLY A 1 201 ? -14.531 21.016 23.359 1 96.5 201 GLY A CA 1
ATOM 1652 C C . GLY A 1 201 ? -13.102 20.828 22.891 1 96.5 201 GLY A C 1
ATOM 1653 O O . GLY A 1 201 ? -12.312 20.109 23.516 1 96.5 201 GLY A O 1
ATOM 1654 N N . ILE A 1 202 ? -12.703 21.453 21.828 1 96.19 202 ILE A N 1
ATOM 1655 C CA . ILE A 1 202 ? -11.359 21.375 21.266 1 96.19 202 ILE A CA 1
ATOM 1656 C C . ILE A 1 202 ? -10.352 21.969 22.25 1 96.19 202 ILE A C 1
ATOM 1658 O O . ILE A 1 202 ? -9.219 21.484 22.359 1 96.19 202 ILE A O 1
ATOM 1662 N N . ASP A 1 203 ? -10.773 22.984 23 1 93.88 203 ASP A N 1
ATOM 1663 C CA . ASP A 1 203 ? -9.898 23.688 23.938 1 93.88 203 ASP A CA 1
ATOM 1664 C C . ASP A 1 203 ? -9.453 22.75 25.062 1 93.88 203 ASP A C 1
ATOM 1666 O O . ASP A 1 203 ? -8.492 23.047 25.781 1 93.88 203 ASP A O 1
ATOM 1670 N N . LYS A 1 204 ? -10.078 21.578 25.141 1 93.44 204 LYS A N 1
ATOM 1671 C CA . LYS A 1 204 ? -9.789 20.656 26.234 1 93.44 204 LYS A CA 1
ATOM 1672 C C . LYS A 1 204 ? -9.039 19.422 25.734 1 93.44 204 LYS A C 1
ATOM 1674 O O . LYS A 1 204 ? -8.781 18.484 26.5 1 93.44 204 LYS A O 1
ATOM 1679 N N . LEU A 1 205 ? -8.703 19.406 24.5 1 94 205 LEU A N 1
ATOM 1680 C CA . LEU A 1 205 ? -8.078 18.219 23.906 1 94 205 LEU A CA 1
ATOM 1681 C C . LEU A 1 205 ? -6.719 17.953 24.531 1 94 205 LEU A C 1
ATOM 1683 O O . LEU A 1 205 ? -6.414 16.812 24.906 1 94 205 LEU A O 1
ATOM 1687 N N . LEU A 1 206 ? -5.82 18.906 24.578 1 91.62 206 LEU A N 1
ATOM 1688 C CA . LEU A 1 206 ? -4.504 18.812 25.203 1 91.62 206 LEU A CA 1
ATOM 1689 C C . LEU A 1 206 ? -4.285 19.969 26.172 1 91.62 206 LEU A C 1
ATOM 1691 O O . LEU A 1 206 ? -4.695 21.109 25.906 1 91.62 206 LEU A O 1
ATOM 1695 N N . PRO A 1 207 ? -3.578 19.625 27.172 1 89 207 PRO A N 1
ATOM 1696 C CA . PRO A 1 207 ? -3.373 20.703 28.156 1 89 207 PRO A CA 1
ATOM 1697 C C . PRO A 1 207 ? -2.332 21.719 27.703 1 89 207 PRO A C 1
ATOM 1699 O O . PRO A 1 207 ? -1.377 21.375 27.016 1 89 207 PRO A O 1
ATOM 1702 N N . ASN A 1 208 ? -2.395 23 28.078 1 87.81 208 ASN A N 1
ATOM 1703 C CA . ASN A 1 208 ? -1.432 24.094 27.953 1 87.81 208 ASN A CA 1
ATOM 1704 C C . ASN A 1 208 ? -1.136 24.422 26.5 1 87.81 208 ASN A C 1
ATOM 1706 O O . ASN A 1 208 ? -0.018 24.812 26.156 1 87.81 208 ASN A O 1
ATOM 1710 N N . MET A 1 209 ? -2.084 24.156 25.672 1 93.12 209 MET A N 1
ATOM 1711 C CA . MET A 1 209 ? -1.9 24.516 24.266 1 93.12 209 MET A CA 1
ATOM 1712 C C . MET A 1 209 ? -2.176 26 24.062 1 93.12 209 MET A C 1
ATOM 1714 O O . MET A 1 209 ? -3.129 26.547 24.625 1 93.12 209 MET A O 1
ATOM 1718 N N . LEU A 1 210 ? -1.281 26.688 23.359 1 96.38 210 LEU A N 1
ATOM 1719 C CA . LEU A 1 210 ? -1.591 28.016 22.828 1 96.38 210 LEU A CA 1
ATOM 1720 C C . LEU A 1 210 ? -2.4 27.922 21.547 1 96.38 210 LEU A C 1
ATOM 1722 O O . LEU A 1 210 ? -1.882 27.5 20.516 1 96.38 210 LEU A O 1
ATOM 1726 N N . ILE A 1 211 ? -3.709 28.344 21.625 1 96.75 211 ILE A N 1
ATOM 1727 C CA . ILE A 1 211 ? -4.637 28.094 20.531 1 96.75 211 ILE A CA 1
ATOM 1728 C C . ILE A 1 211 ? -4.836 29.359 19.719 1 96.75 211 ILE A C 1
ATOM 1730 O O . ILE A 1 211 ? -4.988 30.453 20.281 1 96.75 211 ILE A O 1
ATOM 1734 N N . ASP A 1 212 ? -4.699 29.281 18.484 1 97.31 212 ASP A N 1
ATOM 1735 C CA . ASP A 1 212 ? -5.094 30.281 17.484 1 97.31 212 ASP A CA 1
ATOM 1736 C C . ASP A 1 212 ? -6.145 29.703 16.531 1 97.31 212 ASP A C 1
ATOM 1738 O O . ASP A 1 212 ? -5.828 28.875 15.672 1 97.31 212 ASP A O 1
ATOM 1742 N N . ASP A 1 213 ? -7.426 30.109 16.75 1 96.19 213 ASP A N 1
ATOM 1743 C CA . ASP A 1 213 ? -8.508 29.516 15.961 1 96.19 213 ASP A CA 1
ATOM 1744 C C . ASP A 1 213 ? -9.273 30.594 15.195 1 96.19 213 ASP A C 1
ATOM 1746 O O . ASP A 1 213 ? -9.25 31.766 15.578 1 96.19 213 ASP A O 1
ATOM 1750 N N . TYR A 1 214 ? -9.789 30.25 14.094 1 96.25 214 TYR A N 1
ATOM 1751 C CA . TYR A 1 214 ? -10.5 31.156 13.195 1 96.25 214 TYR A CA 1
ATOM 1752 C C . TYR A 1 214 ? -11.758 30.5 12.641 1 96.25 214 TYR A C 1
ATOM 1754 O O . TYR A 1 214 ? -11.719 29.359 12.18 1 96.25 214 TYR A O 1
ATOM 1762 N N . LEU A 1 215 ? -12.898 31.188 12.727 1 96.88 215 LEU A N 1
ATOM 1763 C CA . LEU A 1 215 ? -14.164 30.766 12.133 1 96.88 215 LEU A CA 1
ATOM 1764 C C . LEU A 1 215 ? -14.453 31.547 10.852 1 96.88 215 LEU A C 1
ATOM 1766 O O . LEU A 1 215 ? -14.617 32.781 10.891 1 96.88 215 LEU A O 1
ATOM 1770 N N . PHE A 1 216 ? -14.57 30.891 9.781 1 93.69 216 PHE A N 1
ATOM 1771 C CA . PHE A 1 216 ? -14.773 31.516 8.484 1 93.69 216 PHE A CA 1
ATOM 1772 C C . PHE A 1 216 ? -16.25 31.844 8.258 1 93.69 216 PHE A C 1
ATOM 1774 O O . PHE A 1 216 ? -17.109 31.344 8.984 1 93.69 216 PHE A O 1
ATOM 1781 N N . GLU A 1 217 ? -16.438 32.719 7.297 1 91.69 217 GLU A N 1
ATOM 1782 C CA . GLU A 1 217 ? -17.797 33.062 6.867 1 91.69 217 GLU A CA 1
ATOM 1783 C C . GLU A 1 217 ? -18.141 32.406 5.531 1 91.69 217 GLU A C 1
ATOM 1785 O O . GLU A 1 217 ? -17.328 32.438 4.598 1 91.69 217 GLU A O 1
ATOM 1790 N N . PRO A 1 218 ? -19.297 31.797 5.367 1 91.25 218 PRO A N 1
ATOM 1791 C CA . PRO A 1 218 ? -20.375 31.625 6.344 1 91.25 218 PRO A CA 1
ATOM 1792 C C . PRO A 1 218 ? -20.141 30.453 7.293 1 91.25 218 PRO A C 1
ATOM 1794 O O . PRO A 1 218 ? -20.828 30.328 8.312 1 91.25 218 PRO A O 1
ATOM 1797 N N . CYS A 1 219 ? -19.219 29.578 6.852 1 92 219 CYS A N 1
ATOM 1798 C CA . CYS A 1 219 ? -18.891 28.438 7.68 1 92 219 CYS A CA 1
ATOM 1799 C C . CYS A 1 219 ? -17.469 27.969 7.426 1 92 219 CYS A C 1
ATOM 1801 O O . CYS A 1 219 ? -16.828 28.391 6.453 1 92 219 CYS A O 1
ATOM 1803 N N . GLY A 1 220 ? -16.953 27.125 8.398 1 94.12 220 GLY A N 1
ATOM 1804 C CA . GLY A 1 220 ? -15.594 26.609 8.344 1 94.12 220 GLY A CA 1
ATOM 1805 C C . GLY A 1 220 ? -14.742 27.047 9.516 1 94.12 220 GLY A C 1
ATOM 1806 O O . GLY A 1 220 ? -14.906 28.156 10.039 1 94.12 220 GLY A O 1
ATOM 1807 N N . TYR A 1 221 ? -13.891 26.25 9.859 1 95.75 221 TYR A N 1
ATOM 1808 C CA . TYR A 1 221 ? -13.109 26.484 11.062 1 95.75 221 TYR A CA 1
ATOM 1809 C C . TYR A 1 221 ? -11.688 25.969 10.898 1 95.75 221 TYR A C 1
ATOM 1811 O O . TYR A 1 221 ? -11.461 24.922 10.297 1 95.75 221 TYR A O 1
ATOM 1819 N N . SER A 1 222 ? -10.719 26.719 11.32 1 95.88 222 SER A N 1
ATOM 1820 C CA . SER A 1 222 ? -9.312 26.328 11.359 1 95.88 222 SER A CA 1
ATOM 1821 C C . SER A 1 222 ? -8.672 26.688 12.695 1 95.88 222 SER A C 1
ATOM 1823 O O . SER A 1 222 ? -8.953 27.75 13.266 1 95.88 222 SER A O 1
ATOM 1825 N N . MET A 1 223 ? -7.859 25.781 13.117 1 95.62 223 MET A N 1
ATOM 1826 C CA . MET A 1 223 ? -7.227 26.062 14.406 1 95.62 223 MET A CA 1
ATOM 1827 C C . MET A 1 223 ? -5.816 25.484 14.461 1 95.62 223 MET A C 1
ATOM 1829 O O . MET A 1 223 ? -5.582 24.375 13.992 1 95.62 223 MET A O 1
ATOM 1833 N N . ASN A 1 224 ? -4.898 26.234 14.961 1 97.75 224 ASN A N 1
ATOM 1834 C CA . ASN A 1 224 ? -3.568 25.781 15.352 1 97.75 224 ASN A CA 1
ATOM 1835 C C . ASN A 1 224 ? -3.387 25.812 16.859 1 97.75 224 ASN A C 1
ATOM 1837 O O . ASN A 1 224 ? -3.844 26.734 17.531 1 97.75 224 ASN A O 1
ATOM 1841 N N . GLY A 1 225 ? -2.881 24.781 17.375 1 97.5 225 GLY A N 1
ATOM 1842 C CA . GLY A 1 225 ? -2.361 24.75 18.734 1 97.5 225 GLY A CA 1
ATOM 1843 C C . GLY A 1 225 ? -0.88 24.422 18.797 1 97.5 225 GLY A C 1
ATOM 1844 O O . GLY A 1 225 ? -0.4 23.547 18.078 1 97.5 225 GLY A O 1
ATOM 1845 N N . ILE A 1 226 ? -0.146 25.188 19.562 1 97.94 226 ILE A N 1
ATOM 1846 C CA . ILE A 1 226 ? 1.272 24.875 19.688 1 97.94 226 ILE A CA 1
ATOM 1847 C C . ILE A 1 226 ? 1.616 24.625 21.156 1 97.94 226 ILE A C 1
ATOM 1849 O O . ILE A 1 226 ? 0.981 25.188 22.062 1 97.94 226 ILE A O 1
ATOM 1853 N N . LEU A 1 227 ? 2.512 23.766 21.406 1 96.69 227 LEU A N 1
ATOM 1854 C CA . LEU A 1 227 ? 3.049 23.391 22.719 1 96.69 227 LEU A CA 1
ATOM 1855 C C . LEU A 1 227 ? 4.574 23.469 22.719 1 96.69 227 LEU A C 1
ATOM 1857 O O . LEU A 1 227 ? 5.207 23.375 21.672 1 96.69 227 LEU A O 1
ATOM 1861 N N . PRO A 1 228 ? 5.176 23.625 23.938 1 95.12 228 PRO A N 1
ATOM 1862 C CA . PRO A 1 228 ? 6.641 23.656 24 1 95.12 228 PRO A CA 1
ATOM 1863 C C . PRO A 1 228 ? 7.273 22.375 23.438 1 95.12 228 PRO A C 1
ATOM 1865 O O . PRO A 1 228 ? 6.719 21.281 23.594 1 95.12 228 PRO A O 1
ATOM 1868 N N . GLY A 1 229 ? 8.414 22.578 22.828 1 94 229 GLY A N 1
ATOM 1869 C CA . GLY A 1 229 ? 9.148 21.438 22.281 1 94 229 GLY A CA 1
ATOM 1870 C C . GLY A 1 229 ? 8.922 21.234 20.797 1 94 229 GLY A C 1
ATOM 1871 O O . GLY A 1 229 ? 9.305 20.203 20.234 1 94 229 GLY A O 1
ATOM 1872 N N . GLY A 1 230 ? 8.328 22.219 20.203 1 95.69 230 GLY A N 1
ATOM 1873 C CA . GLY A 1 230 ? 8.102 22.125 18.766 1 95.69 230 GLY A CA 1
ATOM 1874 C C . GLY A 1 230 ? 6.918 21.266 18.406 1 95.69 230 GLY A C 1
ATOM 1875 O O . GLY A 1 230 ? 6.898 20.656 17.328 1 95.69 230 GLY A O 1
ATOM 1876 N N . TYR A 1 231 ? 5.961 21.156 19.281 1 97.12 231 TYR A N 1
ATOM 1877 C CA . TYR A 1 231 ? 4.773 20.328 19.047 1 97.12 231 TYR A CA 1
ATOM 1878 C C . TYR A 1 231 ? 3.6 21.203 18.594 1 97.12 231 TYR A C 1
ATOM 1880 O O . TYR A 1 231 ? 3.48 22.359 19.016 1 97.12 231 TYR A O 1
ATOM 1888 N N . TYR A 1 232 ? 2.822 20.672 17.766 1 98.06 232 TYR A N 1
ATOM 1889 C CA . TYR A 1 232 ? 1.659 21.406 17.281 1 98.06 232 TYR A CA 1
ATOM 1890 C C . TYR A 1 232 ? 0.451 20.484 17.141 1 98.06 232 TYR A C 1
ATOM 1892 O O . TYR A 1 232 ? 0.591 19.266 17.156 1 98.06 232 TYR A O 1
ATOM 1900 N N . ILE A 1 233 ? -0.709 21.047 17.109 1 97.44 233 ILE A N 1
ATOM 1901 C CA . ILE A 1 233 ? -1.975 20.438 16.688 1 97.44 233 ILE A CA 1
ATOM 1902 C C . ILE A 1 233 ? -2.666 21.344 15.672 1 97.44 233 ILE A C 1
ATOM 1904 O O . ILE A 1 233 ? -2.598 22.578 15.773 1 97.44 233 ILE A O 1
ATOM 1908 N N . THR A 1 234 ? -3.281 20.797 14.695 1 97.94 234 THR A N 1
ATOM 1909 C CA . THR A 1 234 ? -4.082 21.578 13.766 1 97.94 234 THR A CA 1
ATOM 1910 C C . THR A 1 234 ? -5.371 20.859 13.398 1 97.94 234 THR A C 1
ATOM 1912 O O . THR A 1 234 ? -5.379 19.625 13.281 1 97.94 234 THR A O 1
ATOM 1915 N N . ILE A 1 235 ? -6.445 21.531 13.391 1 97.62 235 ILE A N 1
ATOM 1916 C CA . ILE A 1 235 ? -7.766 21.016 13.039 1 97.62 235 ILE A CA 1
ATOM 1917 C C . ILE A 1 235 ? -8.383 21.891 11.945 1 97.62 235 ILE A C 1
ATOM 1919 O O . ILE A 1 235 ? -8.359 23.109 12.031 1 97.62 235 ILE A O 1
ATOM 1923 N N . HIS A 1 236 ? -8.875 21.359 10.984 1 96.62 236 HIS A N 1
ATOM 1924 C CA . HIS A 1 236 ? -9.625 22.031 9.93 1 96.62 236 HIS A CA 1
ATOM 1925 C C . HIS A 1 236 ? -10.992 21.375 9.727 1 96.62 236 HIS A C 1
ATOM 1927 O O . HIS A 1 236 ? -11.086 20.156 9.602 1 96.62 236 HIS A O 1
ATOM 1933 N N . VAL A 1 237 ? -12.062 22.203 9.719 1 96.38 237 VAL A N 1
ATOM 1934 C CA . VAL A 1 237 ? -13.422 21.672 9.648 1 96.38 237 VAL A CA 1
ATOM 1935 C C . VAL A 1 237 ? -14.141 22.281 8.445 1 96.38 237 VAL A C 1
ATOM 1937 O O . VAL A 1 237 ? -14.211 23.5 8.305 1 96.38 237 VAL A O 1
ATOM 1940 N N . THR A 1 238 ? -14.594 21.484 7.578 1 94.5 238 THR A N 1
ATOM 1941 C CA . THR A 1 238 ? -15.586 21.812 6.551 1 94.5 238 THR A CA 1
ATOM 1942 C C . THR A 1 238 ? -16.953 21.266 6.93 1 94.5 238 THR A C 1
ATOM 1944 O O . THR A 1 238 ? -17.234 20.078 6.715 1 94.5 238 THR A O 1
ATOM 1947 N N . PRO A 1 239 ? -17.875 22.109 7.336 1 94.56 239 PRO A N 1
ATOM 1948 C CA . PRO A 1 239 ? -19.094 21.625 7.98 1 94.56 239 PRO A CA 1
ATOM 1949 C C . PRO A 1 239 ? -20.219 21.344 6.98 1 94.56 239 PRO A C 1
ATOM 1951 O O . PRO A 1 239 ? -21.25 20.781 7.352 1 94.56 239 PRO A O 1
ATOM 1954 N N . GLU A 1 240 ? -20.031 21.656 5.707 1 90.56 240 GLU A N 1
ATOM 1955 C CA . GLU A 1 240 ? -21.109 21.516 4.73 1 90.56 240 GLU A CA 1
ATOM 1956 C C . GLU A 1 240 ? -21.609 20.078 4.66 1 90.56 240 GLU A C 1
ATOM 1958 O O . GLU A 1 240 ? -20.828 19.141 4.508 1 90.56 240 GLU A O 1
ATOM 1963 N N . PRO A 1 241 ? -22.875 19.891 4.617 1 88.06 241 PRO A N 1
ATOM 1964 C CA . PRO A 1 241 ? -23.438 18.547 4.715 1 88.06 241 PRO A CA 1
ATOM 1965 C C . PRO A 1 241 ? -23.031 17.641 3.557 1 88.06 241 PRO A C 1
ATOM 1967 O O . PRO A 1 241 ? -22.75 16.453 3.762 1 88.06 241 PRO A O 1
ATOM 1970 N N . GLN A 1 242 ? -22.922 18.172 2.375 1 86.88 242 GLN A N 1
ATOM 1971 C CA . GLN A 1 242 ? -22.688 17.344 1.198 1 86.88 242 GLN A CA 1
ATOM 1972 C C . GLN A 1 242 ? -21.234 16.875 1.127 1 86.88 242 GLN A C 1
ATOM 1974 O O . GLN A 1 242 ? -20.906 15.938 0.401 1 86.88 242 GLN A O 1
ATOM 1979 N N . CYS A 1 243 ? -20.391 17.578 1.88 1 87.56 243 CYS A N 1
ATOM 1980 C CA . CYS A 1 243 ? -18.969 17.234 1.817 1 87.56 243 CYS A CA 1
ATOM 1981 C C . CYS A 1 243 ? -18.297 17.484 3.158 1 87.56 243 CYS A C 1
ATOM 1983 O O . CYS A 1 243 ? -17.156 17.953 3.205 1 87.56 243 CYS A O 1
ATOM 1985 N N . SER A 1 244 ? -19.016 17.266 4.227 1 93.12 244 SER A N 1
ATOM 1986 C CA . SER A 1 244 ? -18.453 17.516 5.547 1 93.12 244 SER A CA 1
ATOM 1987 C C . SER A 1 244 ? -17.141 16.766 5.75 1 93.12 244 SER A C 1
ATOM 1989 O O . SER A 1 244 ? -17.047 15.594 5.379 1 93.12 244 SER A O 1
ATOM 1991 N N . TYR A 1 245 ? -16.203 17.453 6.328 1 94.62 245 TYR A N 1
ATOM 1992 C CA . TYR A 1 245 ? -14.852 16.922 6.457 1 94.62 245 TYR A CA 1
ATOM 1993 C C . TYR A 1 245 ? -14.109 17.594 7.613 1 94.62 245 TYR A C 1
ATOM 1995 O O . TYR A 1 245 ? -14.234 18.797 7.824 1 94.62 245 TYR A O 1
ATOM 2003 N N . VAL A 1 246 ? -13.406 16.797 8.406 1 96.88 246 VAL A N 1
ATOM 2004 C CA . VAL A 1 246 ? -12.562 17.312 9.477 1 96.88 246 VAL A CA 1
ATOM 2005 C C . VAL A 1 246 ? -11.195 16.641 9.43 1 96.88 246 VAL A C 1
ATOM 2007 O O . VAL A 1 246 ? -11.102 15.414 9.344 1 96.88 246 VAL A O 1
ATOM 2010 N N . SER A 1 247 ? -10.195 17.422 9.438 1 97.31 247 SER A N 1
ATOM 2011 C CA . SER A 1 247 ? -8.844 16.906 9.547 1 97.31 247 SER A CA 1
ATOM 2012 C C . SER A 1 247 ? -8.195 17.297 10.867 1 97.31 247 SER A C 1
ATOM 2014 O O . SER A 1 247 ? -8.336 18.438 11.312 1 97.31 247 SER A O 1
ATOM 2016 N N . PHE A 1 248 ? -7.621 16.391 11.562 1 97.88 248 PHE A N 1
ATOM 2017 C CA . PHE A 1 248 ? -6.828 16.594 12.766 1 97.88 248 PHE A CA 1
ATOM 2018 C C . PHE A 1 248 ? -5.414 16.062 12.586 1 97.88 248 PHE A C 1
ATOM 2020 O O . PHE A 1 248 ? -5.223 14.961 12.062 1 97.88 248 PHE A O 1
ATOM 2027 N N . GLU A 1 249 ? -4.438 16.781 13.016 1 98.12 249 GLU A N 1
ATOM 2028 C CA . GLU A 1 249 ? -3.047 16.344 12.93 1 98.12 249 GLU A CA 1
ATOM 2029 C C . GLU A 1 249 ? -2.225 16.875 14.102 1 98.12 249 GLU A C 1
ATOM 2031 O O . GLU A 1 249 ? -2.414 18.016 14.531 1 98.12 249 GLU A O 1
ATOM 2036 N N . THR A 1 250 ? -1.299 16.094 14.609 1 98.19 250 THR A N 1
ATOM 2037 C CA . THR A 1 250 ? -0.405 16.547 15.672 1 98.19 250 THR A CA 1
ATOM 2038 C C . THR A 1 250 ? 0.923 15.797 15.617 1 98.19 250 THR A C 1
ATOM 2040 O O . THR A 1 250 ? 0.988 14.672 15.109 1 98.19 250 THR A O 1
ATOM 2043 N N . ASN A 1 251 ? 1.957 16.453 16.016 1 98 251 ASN A N 1
ATOM 2044 C CA . ASN A 1 251 ? 3.229 15.758 16.203 1 98 251 ASN A CA 1
ATOM 2045 C C . ASN A 1 251 ? 3.551 15.562 17.688 1 98 251 ASN A C 1
ATOM 2047 O O . ASN A 1 251 ? 4.695 15.273 18.047 1 98 251 ASN A O 1
ATOM 2051 N N . VAL A 1 252 ? 2.561 15.75 18.531 1 97.19 252 VAL A N 1
ATOM 2052 C CA . VAL A 1 252 ? 2.793 15.57 19.969 1 97.19 252 VAL A CA 1
ATOM 2053 C C . VAL A 1 252 ? 3.207 14.125 20.25 1 97.19 252 VAL A C 1
ATOM 2055 O O . VAL A 1 252 ? 2.568 13.188 19.766 1 97.19 252 VAL A O 1
ATOM 2058 N N . SER A 1 253 ? 4.246 13.961 21 1 95.69 253 SER A N 1
ATOM 2059 C CA . SER A 1 253 ? 4.816 12.648 21.281 1 95.69 253 SER A CA 1
ATOM 2060 C C . SER A 1 253 ? 4.008 11.914 22.344 1 95.69 253 SER A C 1
ATOM 2062 O O . SER A 1 253 ? 3.828 12.414 23.469 1 95.69 253 SER A O 1
ATOM 2064 N N . GLN A 1 254 ? 3.506 10.789 21.969 1 94.31 254 GLN A N 1
ATOM 2065 C CA . GLN A 1 254 ? 2.807 9.891 22.891 1 94.31 254 GLN A CA 1
ATOM 2066 C C . GLN A 1 254 ? 3.152 8.438 22.594 1 94.31 254 GLN A C 1
ATOM 2068 O O . GLN A 1 254 ? 3.453 8.07 21.453 1 94.31 254 GLN A O 1
ATOM 2073 N N . GLU A 1 255 ? 3.117 7.664 23.656 1 94.25 255 GLU A N 1
ATOM 2074 C CA . GLU A 1 255 ? 3.336 6.234 23.453 1 94.25 255 GLU A CA 1
ATOM 2075 C C . GLU A 1 255 ? 2.146 5.59 22.75 1 94.25 255 GLU A C 1
ATOM 2077 O O . GLU A 1 255 ? 2.318 4.68 21.938 1 94.25 255 GLU A O 1
ATOM 2082 N N . SER A 1 256 ? 1.008 6.086 23.172 1 93.75 256 SER A N 1
ATOM 2083 C CA . SER A 1 256 ? -0.233 5.621 22.547 1 93.75 256 SER A CA 1
ATOM 2084 C C . SER A 1 256 ? -1.172 6.785 22.25 1 93.75 256 SER A C 1
ATOM 2086 O O . SER A 1 256 ? -1.283 7.719 23.047 1 93.75 256 SER A O 1
ATOM 2088 N N . TYR A 1 257 ? -1.802 6.715 21.125 1 94.38 257 TYR A N 1
ATOM 2089 C CA . TYR A 1 257 ? -2.709 7.789 20.734 1 94.38 257 TYR A CA 1
ATOM 2090 C C . TYR A 1 257 ? -4.164 7.367 20.922 1 94.38 257 TYR A C 1
ATOM 2092 O O . TYR A 1 257 ? -5.078 8.047 20.453 1 94.38 257 TYR A O 1
ATOM 2100 N N . PHE A 1 258 ? -4.387 6.266 21.547 1 93.12 258 PHE A N 1
ATOM 2101 C CA . PHE A 1 258 ? -5.73 5.707 21.656 1 93.12 258 PHE A CA 1
ATOM 2102 C C . PHE A 1 258 ? -6.645 6.641 22.438 1 93.12 258 PHE A C 1
ATOM 2104 O O . PHE A 1 258 ? -7.812 6.816 22.078 1 93.12 258 PHE A O 1
ATOM 2111 N N . GLU A 1 259 ? -6.156 7.168 23.516 1 92.5 259 GLU A N 1
ATOM 2112 C CA . GLU A 1 259 ? -6.969 8.102 24.297 1 92.5 259 GLU A CA 1
ATOM 2113 C C . GLU A 1 259 ? -7.336 9.328 23.484 1 92.5 259 GLU A C 1
ATOM 2115 O O . GLU A 1 259 ? -8.484 9.781 23.5 1 92.5 259 GLU A O 1
ATOM 2120 N N . LEU A 1 260 ? -6.348 9.906 22.859 1 95.25 260 LEU A N 1
ATOM 2121 C CA . LEU A 1 260 ? -6.586 11.07 22.016 1 95.25 260 LEU A CA 1
ATOM 2122 C C . LEU A 1 260 ? -7.582 10.734 20.906 1 95.25 260 LEU A C 1
ATOM 2124 O O . LEU A 1 260 ? -8.477 11.531 20.609 1 95.25 260 LEU A O 1
ATOM 2128 N N . LEU A 1 261 ? -7.43 9.594 20.312 1 96.31 261 LEU A N 1
ATOM 2129 C CA . LEU A 1 261 ? -8.344 9.133 19.281 1 96.31 261 LEU A CA 1
ATOM 2130 C C . LEU A 1 261 ? -9.781 9.102 19.797 1 96.31 261 LEU A C 1
ATOM 2132 O O . LEU A 1 261 ? -10.688 9.641 19.156 1 96.31 261 LEU A O 1
ATOM 2136 N N . ASN A 1 262 ? -9.953 8.516 20.938 1 94.94 262 ASN A N 1
ATOM 2137 C CA . ASN A 1 262 ? -11.297 8.406 21.5 1 94.94 262 ASN A CA 1
ATOM 2138 C C . ASN A 1 262 ? -11.898 9.781 21.766 1 94.94 262 ASN A C 1
ATOM 2140 O O . ASN A 1 262 ? -13.094 9.992 21.531 1 94.94 262 ASN A O 1
ATOM 2144 N N . LYS A 1 263 ? -11.125 10.633 22.266 1 96 263 LYS A N 1
ATOM 2145 C CA . LYS A 1 263 ? -11.602 11.992 22.5 1 96 263 LYS A CA 1
ATOM 2146 C C . LYS A 1 263 ? -12.062 12.648 21.203 1 96 263 LYS A C 1
ATOM 2148 O O . LYS A 1 263 ? -13.133 13.266 21.156 1 96 263 LYS A O 1
ATOM 2153 N N . LEU A 1 264 ? -11.297 12.516 20.203 1 97.62 264 LEU A N 1
ATOM 2154 C CA . LEU A 1 264 ? -11.617 13.125 18.922 1 97.62 264 LEU A CA 1
ATOM 2155 C C . LEU A 1 264 ? -12.891 12.531 18.344 1 97.62 264 LEU A C 1
ATOM 2157 O O . LEU A 1 264 ? -13.719 13.25 17.781 1 97.62 264 LEU A O 1
ATOM 2161 N N . LEU A 1 265 ? -13.039 11.227 18.469 1 96.81 265 LEU A N 1
ATOM 2162 C CA . LEU A 1 265 ? -14.227 10.562 17.938 1 96.81 265 LEU A CA 1
ATOM 2163 C C . LEU A 1 265 ? -15.477 11.016 18.688 1 96.81 265 LEU A C 1
ATOM 2165 O O . LEU A 1 265 ? -16.562 11.109 18.109 1 96.81 265 LEU A O 1
ATOM 2169 N N . ASP A 1 266 ? -15.312 11.25 19.922 1 95.81 266 ASP A N 1
ATOM 2170 C CA . ASP A 1 266 ? -16.438 11.75 20.719 1 95.81 266 ASP A CA 1
ATOM 2171 C C . ASP A 1 266 ? -16.797 13.18 20.328 1 95.81 266 ASP A C 1
ATOM 2173 O O . ASP A 1 266 ? -17.969 13.555 20.328 1 95.81 266 ASP A O 1
ATOM 2177 N N . LEU A 1 267 ? -15.828 13.969 20.047 1 97 267 LEU A N 1
ATOM 2178 C CA . LEU A 1 267 ? -16.031 15.383 19.719 1 97 267 LEU A CA 1
ATOM 2179 C C . LEU A 1 267 ? -16.703 15.531 18.359 1 97 267 LEU A C 1
ATOM 2181 O O . LEU A 1 267 ? -17.594 16.359 18.203 1 97 267 LEU A O 1
ATOM 2185 N N . PHE A 1 268 ? -16.297 14.672 17.391 1 97.25 268 PHE A N 1
ATOM 2186 C CA . PHE A 1 268 ? -16.688 14.977 16.031 1 97.25 268 PHE A CA 1
ATOM 2187 C C . PHE A 1 268 ? -17.672 13.93 15.5 1 97.25 268 PHE A C 1
ATOM 2189 O O . PHE A 1 268 ? -18.406 14.188 14.547 1 97.25 268 PHE A O 1
ATOM 2196 N N . LYS A 1 269 ? -17.641 12.703 16.016 1 96.62 269 LYS A N 1
ATOM 2197 C CA . LYS A 1 269 ? -18.547 11.609 15.695 1 96.62 269 LYS A CA 1
ATOM 2198 C C . LYS A 1 269 ? -18.609 11.375 14.188 1 96.62 269 LYS A C 1
ATOM 2200 O O . LYS A 1 269 ? -19.703 11.383 13.602 1 96.62 269 LYS A O 1
ATOM 2205 N N . PRO A 1 270 ? -17.484 11.086 13.586 1 97.62 270 PRO A N 1
ATOM 2206 C CA . PRO A 1 270 ? -17.469 10.867 12.141 1 97.62 270 PRO A CA 1
ATOM 2207 C C . PRO A 1 270 ? -18.156 9.562 11.734 1 97.62 270 PRO A C 1
ATOM 2209 O O . PRO A 1 270 ? -18.156 8.594 12.508 1 97.62 270 PRO A O 1
ATOM 2212 N N . GLY A 1 271 ? -18.734 9.562 10.516 1 96.88 271 GLY A N 1
ATOM 2213 C CA . GLY A 1 271 ? -19.203 8.312 9.945 1 96.88 271 GLY A CA 1
ATOM 2214 C C . GLY A 1 271 ? -18.094 7.406 9.469 1 96.88 271 GLY A C 1
ATOM 2215 O O . GLY A 1 271 ? -18.188 6.184 9.57 1 96.88 271 GLY A O 1
ATOM 2216 N N . ASN A 1 272 ? -17.094 7.996 8.914 1 96.38 272 ASN A N 1
ATOM 2217 C CA . ASN A 1 272 ? -15.875 7.32 8.461 1 96.38 272 ASN A CA 1
ATOM 2218 C C . ASN A 1 272 ? -14.625 8.094 8.852 1 96.38 272 ASN A C 1
ATOM 2220 O O . ASN A 1 272 ? -14.656 9.32 8.969 1 96.38 272 ASN A O 1
ATOM 2224 N N . PHE A 1 273 ? -13.594 7.383 9.055 1 96.94 273 PHE A N 1
ATOM 2225 C CA . PHE A 1 273 ? -12.359 8.133 9.242 1 96.94 273 PHE A CA 1
ATOM 2226 C C . PHE A 1 273 ? -11.148 7.266 8.914 1 96.94 273 PHE A C 1
ATOM 2228 O O . PHE A 1 273 ? -11.227 6.035 8.961 1 96.94 273 PHE A O 1
ATOM 2235 N N . LEU A 1 274 ? -10.141 7.957 8.508 1 97.06 274 LEU A N 1
ATOM 2236 C CA . LEU A 1 274 ? -8.82 7.387 8.25 1 97.06 274 LEU A CA 1
ATOM 2237 C C . LEU A 1 274 ? -7.805 7.871 9.281 1 97.06 274 LEU A C 1
ATOM 2239 O O . LEU A 1 274 ? -7.734 9.07 9.57 1 97.06 274 LEU A O 1
ATOM 2243 N N . LEU A 1 275 ? -7.098 6.93 9.805 1 97.06 275 LEU A N 1
ATOM 2244 C CA . LEU A 1 275 ? -6.086 7.227 10.812 1 97.06 275 LEU A CA 1
ATOM 2245 C C . LEU A 1 275 ? -4.695 6.844 10.312 1 97.06 275 LEU A C 1
ATOM 2247 O O . LEU A 1 275 ? -4.508 5.758 9.766 1 97.06 275 LEU A O 1
ATOM 2251 N N . THR A 1 276 ? -3.738 7.73 10.391 1 97.62 276 THR A N 1
ATOM 2252 C CA . THR A 1 276 ? -2.342 7.402 10.125 1 97.62 276 THR A CA 1
ATOM 2253 C C . THR A 1 276 ? -1.459 7.793 11.312 1 97.62 276 THR A C 1
ATOM 2255 O O . THR A 1 276 ? -1.678 8.828 11.938 1 97.62 276 THR A O 1
ATOM 2258 N N . VAL A 1 277 ? -0.549 6.977 11.656 1 97.44 277 VAL A N 1
ATOM 2259 C CA . VAL A 1 277 ? 0.489 7.266 12.641 1 97.44 277 VAL A CA 1
ATOM 2260 C C . VAL A 1 277 ? 1.864 7 12.039 1 97.44 277 VAL A C 1
ATOM 2262 O O . VAL A 1 277 ? 2.146 5.887 11.586 1 97.44 277 VAL A O 1
ATOM 2265 N N . PHE A 1 278 ? 2.635 8.047 12.07 1 96.69 278 PHE A N 1
ATOM 2266 C CA . PHE A 1 278 ? 4.012 8.008 11.602 1 96.69 278 PHE A CA 1
ATOM 2267 C C . PHE A 1 278 ? 4.984 8.172 12.766 1 96.69 278 PHE A C 1
ATOM 2269 O O . PHE A 1 278 ? 4.844 9.094 13.57 1 96.69 278 PHE A O 1
ATOM 2276 N N . ALA A 1 279 ? 5.988 7.277 12.781 1 97.56 279 ALA A N 1
ATOM 2277 C CA . ALA A 1 279 ? 6.98 7.449 13.836 1 97.56 279 ALA A CA 1
ATOM 2278 C C . ALA A 1 279 ? 8.312 6.824 13.445 1 97.56 279 ALA A C 1
ATOM 2280 O O . ALA A 1 279 ? 8.352 5.723 12.891 1 97.56 279 ALA A O 1
ATOM 2281 N N . ASN A 1 280 ? 9.375 7.523 13.641 1 96.94 280 ASN A N 1
ATOM 2282 C CA . ASN A 1 280 ? 10.672 6.906 13.398 1 96.94 280 ASN A CA 1
ATOM 2283 C C . ASN A 1 280 ? 11.141 6.09 14.609 1 96.94 280 ASN A C 1
ATOM 2285 O O . ASN A 1 280 ? 10.453 6.047 15.633 1 96.94 280 ASN A O 1
ATOM 2289 N N . LYS A 1 281 ? 12.25 5.5 14.523 1 94.12 281 LYS A N 1
ATOM 2290 C CA . LYS A 1 281 ? 12.758 4.582 15.539 1 94.12 281 LYS A CA 1
ATOM 2291 C C . LYS A 1 281 ? 13.047 5.312 16.844 1 94.12 281 LYS A C 1
ATOM 2293 O O . LYS A 1 281 ? 12.93 4.73 17.938 1 94.12 281 LYS A O 1
ATOM 2298 N N . ALA A 1 282 ? 13.352 6.586 16.75 1 95.94 282 ALA A N 1
ATOM 2299 C CA . ALA A 1 282 ? 13.719 7.363 17.922 1 95.94 282 ALA A CA 1
ATOM 2300 C C . ALA A 1 282 ? 12.484 7.852 18.672 1 95.94 282 ALA A C 1
ATOM 2302 O O . ALA A 1 282 ? 12.586 8.305 19.812 1 95.94 282 ALA A O 1
ATOM 2303 N N . SER A 1 283 ? 11.336 7.754 18.047 1 96.94 283 SER A N 1
ATOM 2304 C CA . SER A 1 283 ? 10.102 8.312 18.594 1 96.94 283 SER A CA 1
ATOM 2305 C C . SER A 1 283 ? 9.539 7.426 19.703 1 96.94 283 SER A C 1
ATOM 2307 O O . SER A 1 283 ? 9.617 6.199 19.625 1 96.94 283 SER A O 1
ATOM 2309 N N . ASN A 1 284 ? 8.883 8.047 20.688 1 94.62 284 ASN A N 1
ATOM 2310 C CA . ASN A 1 284 ? 8.133 7.312 21.703 1 94.62 284 ASN A CA 1
ATOM 2311 C C . ASN A 1 284 ? 6.945 6.574 21.094 1 94.62 284 ASN A C 1
ATOM 2313 O O . ASN A 1 284 ? 6.43 5.625 21.688 1 94.62 284 ASN A O 1
ATOM 2317 N N . ALA A 1 285 ? 6.602 7 19.922 1 94.5 285 ALA A N 1
ATOM 2318 C CA . ALA A 1 285 ? 5.41 6.445 19.281 1 94.5 285 ALA A CA 1
ATOM 2319 C C . ALA A 1 285 ? 5.77 5.254 18.391 1 94.5 285 ALA A C 1
ATOM 2321 O O . ALA A 1 285 ? 4.922 4.73 17.672 1 94.5 285 ALA A O 1
ATOM 2322 N N . ARG A 1 286 ? 7.004 4.797 18.469 1 93.19 286 ARG A N 1
ATOM 2323 C CA . ARG A 1 286 ? 7.5 3.775 17.547 1 93.19 286 ARG A CA 1
ATOM 2324 C C . ARG A 1 286 ? 6.684 2.492 17.672 1 93.19 286 ARG A C 1
ATOM 2326 O O . ARG A 1 286 ? 6.578 1.73 16.703 1 93.19 286 ARG A O 1
ATOM 2333 N N . ASN A 1 287 ? 6.051 2.277 18.812 1 91.06 287 ASN A N 1
ATOM 2334 C CA . ASN A 1 287 ? 5.305 1.038 19.016 1 91.06 287 ASN A CA 1
ATOM 2335 C C . ASN A 1 287 ? 3.799 1.288 19.031 1 91.06 287 ASN A C 1
ATOM 2337 O O . ASN A 1 287 ? 3.027 0.411 19.422 1 91.06 287 ASN A O 1
ATOM 2341 N N . ALA A 1 288 ? 3.389 2.42 18.641 1 90.25 288 ALA A N 1
ATOM 2342 C CA . ALA A 1 288 ? 1.974 2.779 18.672 1 90.25 288 ALA A CA 1
ATOM 2343 C C . ALA A 1 288 ? 1.149 1.85 17.781 1 90.25 288 ALA A C 1
ATOM 2345 O O . ALA A 1 288 ? -0.043 1.648 18.031 1 90.25 288 ALA A O 1
ATOM 2346 N N . TYR A 1 289 ? 1.803 1.269 16.812 1 87.75 289 TYR A N 1
ATOM 2347 C CA . TYR A 1 289 ? 1.119 0.402 15.859 1 87.75 289 TYR A CA 1
ATOM 2348 C C . TYR A 1 289 ? 0.543 -0.826 16.562 1 87.75 289 TYR A C 1
ATOM 2350 O O . TYR A 1 289 ? -0.463 -1.384 16.109 1 87.75 289 TYR A O 1
ATOM 2358 N N . LYS A 1 290 ? 1.113 -1.284 17.594 1 86.75 290 LYS A N 1
ATOM 2359 C CA . LYS A 1 290 ? 0.65 -2.477 18.312 1 86.75 290 LYS A CA 1
ATOM 2360 C C . LYS A 1 290 ? -0.743 -2.262 18.891 1 86.75 290 LYS A C 1
ATOM 2362 O O . LYS A 1 290 ? -1.607 -3.133 18.781 1 86.75 290 LYS A O 1
ATOM 2367 N N . ASP A 1 291 ? -0.986 -1.09 19.391 1 85.5 291 ASP A N 1
ATOM 2368 C CA . ASP A 1 291 ? -2.287 -0.753 19.953 1 85.5 291 ASP A CA 1
ATOM 2369 C C . ASP A 1 291 ? -3.355 -0.661 18.875 1 85.5 291 ASP A C 1
ATOM 2371 O O . ASP A 1 291 ? -4.484 -1.121 19.062 1 85.5 291 ASP A O 1
ATOM 2375 N N . LEU A 1 292 ? -2.982 -0.139 17.812 1 84 292 LEU A N 1
ATOM 2376 C CA . LEU A 1 292 ? -3.93 0.135 16.734 1 84 292 LEU A CA 1
ATOM 2377 C C . LEU A 1 292 ? -4.301 -1.148 16 1 84 292 LEU A C 1
ATOM 2379 O O . LEU A 1 292 ? -5.359 -1.224 15.375 1 84 292 LEU A O 1
ATOM 2383 N N . GLN A 1 293 ? -3.461 -2.096 16.109 1 82.94 293 GLN A N 1
ATOM 2384 C CA . GLN A 1 293 ? -3.717 -3.369 15.445 1 82.94 293 GLN A CA 1
ATOM 2385 C C . GLN A 1 293 ? -4.664 -4.242 16.266 1 82.94 293 GLN A C 1
ATOM 2387 O O . GLN A 1 293 ? -5.523 -4.926 15.719 1 82.94 293 GLN A O 1
ATOM 2392 N N . ASP A 1 294 ? -4.648 -4.223 17.469 1 79.56 294 ASP A N 1
ATOM 2393 C CA . ASP A 1 294 ? -5.25 -5.254 18.312 1 79.56 294 ASP A CA 1
ATOM 2394 C C . ASP A 1 294 ? -6.523 -4.746 18.984 1 79.56 294 ASP A C 1
ATOM 2396 O O . ASP A 1 294 ? -7.383 -5.535 19.375 1 79.56 294 ASP A O 1
ATOM 2400 N N . GLU A 1 295 ? -6.727 -3.518 19.031 1 78.19 295 GLU A N 1
ATOM 2401 C CA . GLU A 1 295 ? -7.816 -2.984 19.828 1 78.19 295 GLU A CA 1
ATOM 2402 C C . GLU A 1 295 ? -9.031 -2.645 18.969 1 78.19 295 GLU A C 1
ATOM 2404 O O . GLU A 1 295 ? -8.914 -1.885 18 1 78.19 295 GLU A O 1
ATOM 2409 N N . PRO A 1 296 ? -10.109 -3.203 19.359 1 84.31 296 PRO A N 1
ATOM 2410 C CA . PRO A 1 296 ? -11.328 -2.754 18.688 1 84.31 296 PRO A CA 1
ATOM 2411 C C . PRO A 1 296 ? -11.734 -1.338 19.078 1 84.31 296 PRO A C 1
ATOM 2413 O O . PRO A 1 296 ? -11.43 -0.893 20.188 1 84.31 296 PRO A O 1
ATOM 2416 N N . LEU A 1 297 ? -12.289 -0.601 18.203 1 91.12 297 LEU A N 1
ATOM 2417 C CA . LEU A 1 297 ? -12.797 0.742 18.469 1 91.12 297 LEU A CA 1
ATOM 2418 C C . LEU A 1 297 ? -14.32 0.736 18.594 1 91.12 297 LEU A C 1
ATOM 2420 O O . LEU A 1 297 ? -15.023 0.552 17.594 1 91.12 297 LEU A O 1
ATOM 2424 N N . PRO A 1 298 ? -14.789 0.891 19.797 1 88.81 298 PRO A N 1
ATOM 2425 C CA . PRO A 1 298 ? -16.25 0.864 19.969 1 88.81 298 PRO A CA 1
ATOM 2426 C C . PRO A 1 298 ? -16.969 1.803 19.016 1 88.81 298 PRO A C 1
ATOM 2428 O O . PRO A 1 298 ? -16.531 2.939 18.812 1 88.81 298 PRO A O 1
ATOM 2431 N N . GLY A 1 299 ? -18.062 1.26 18.438 1 93.56 299 GLY A N 1
ATOM 2432 C CA . GLY A 1 299 ? -18.906 2.064 17.578 1 93.56 299 GLY A CA 1
ATOM 2433 C C . GLY A 1 299 ? -18.422 2.102 16.141 1 93.56 299 GLY A C 1
ATOM 2434 O O . GLY A 1 299 ? -19.109 2.631 15.258 1 93.56 299 GLY A O 1
ATOM 2435 N N . TYR A 1 300 ? -17.266 1.52 15.914 1 95.5 300 TYR A N 1
ATOM 2436 C CA . TYR A 1 300 ? -16.703 1.563 14.57 1 95.5 300 TYR A CA 1
ATOM 2437 C C . TYR A 1 300 ? -16.219 0.186 14.133 1 95.5 300 TYR A C 1
ATOM 2439 O O . TYR A 1 300 ? -15.883 -0.651 14.977 1 95.5 300 TYR A O 1
ATOM 2447 N N . MET A 1 301 ? -16.234 -0.038 12.891 1 94.25 301 MET A N 1
ATOM 2448 C CA . MET A 1 301 ? -15.688 -1.249 12.281 1 94.25 301 MET A CA 1
ATOM 2449 C C . MET A 1 301 ? -14.461 -0.931 11.438 1 94.25 301 MET A C 1
ATOM 2451 O O . MET A 1 301 ? -14.461 0.02 10.656 1 94.25 301 MET A O 1
ATOM 2455 N N . ARG A 1 302 ? -13.469 -1.713 11.695 1 94.31 302 ARG A N 1
ATOM 2456 C CA . ARG A 1 302 ? -12.258 -1.56 10.898 1 94.31 302 ARG A CA 1
ATOM 2457 C C . ARG A 1 302 ? -12.438 -2.184 9.516 1 94.31 302 ARG A C 1
ATOM 2459 O O . ARG A 1 302 ? -12.734 -3.375 9.398 1 94.31 302 ARG A O 1
ATOM 2466 N N . LEU A 1 303 ? -12.211 -1.396 8.523 1 92.81 303 LEU A N 1
ATOM 2467 C CA . LEU A 1 303 ? -12.414 -1.873 7.156 1 92.81 303 LEU A CA 1
ATOM 2468 C C . LEU A 1 303 ? -11.078 -2.221 6.5 1 92.81 303 LEU A C 1
ATOM 2470 O O . LEU A 1 303 ? -11.031 -3.039 5.582 1 92.81 303 LEU A O 1
ATOM 2474 N N . ASP A 1 304 ? -10.086 -1.56 6.938 1 94.5 304 ASP A N 1
ATOM 2475 C CA . ASP A 1 304 ? -8.758 -1.75 6.375 1 94.5 304 ASP A CA 1
ATOM 2476 C C . ASP A 1 304 ? -7.676 -1.388 7.391 1 94.5 304 ASP A C 1
ATOM 2478 O O . ASP A 1 304 ? -7.832 -0.442 8.164 1 94.5 304 ASP A O 1
ATOM 2482 N N . HIS A 1 305 ? -6.594 -2.117 7.41 1 96.25 305 HIS A N 1
ATOM 2483 C CA . HIS A 1 305 ? -5.453 -1.844 8.281 1 96.25 305 HIS A CA 1
ATOM 2484 C C . HIS A 1 305 ? -4.141 -2.219 7.602 1 96.25 305 HIS A C 1
ATOM 2486 O O . HIS A 1 305 ? -3.986 -3.342 7.113 1 96.25 305 HIS A O 1
ATOM 2492 N N . GLN A 1 306 ? -3.221 -1.303 7.562 1 96.94 306 GLN A N 1
ATOM 2493 C CA . GLN A 1 30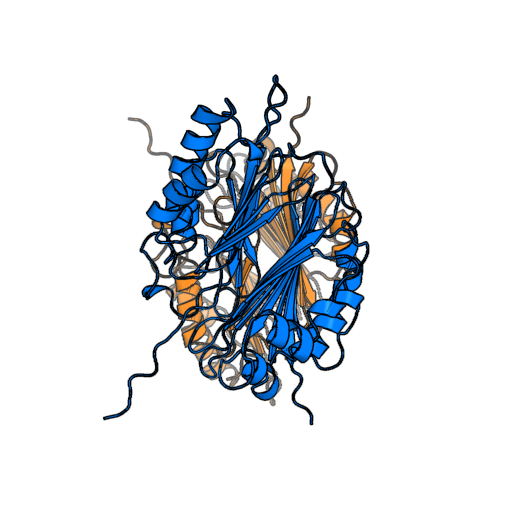6 ? -1.905 -1.54 6.977 1 96.94 306 GLN A CA 1
ATOM 2494 C C . GLN A 1 306 ? -0.795 -1.018 7.887 1 96.94 306 GLN A C 1
ATOM 2496 O O . GLN A 1 306 ? -0.933 0.046 8.492 1 96.94 306 GLN A O 1
ATOM 2501 N N . PHE A 1 307 ? 0.176 -1.789 8.031 1 96.12 307 PHE A N 1
ATOM 2502 C CA . PHE A 1 307 ? 1.405 -1.422 8.719 1 96.12 307 PHE A CA 1
ATOM 2503 C C . PHE A 1 307 ? 2.598 -1.477 7.773 1 96.12 307 PHE A C 1
ATOM 2505 O O . PHE A 1 307 ? 2.83 -2.494 7.117 1 96.12 307 PHE A O 1
ATOM 2512 N N . CYS A 1 308 ? 3.367 -0.363 7.734 1 96.5 308 CYS A N 1
ATOM 2513 C CA . CYS A 1 308 ? 4.496 -0.26 6.812 1 96.5 308 CYS A CA 1
ATOM 2514 C C . CYS A 1 308 ? 5.777 0.082 7.562 1 96.5 308 CYS A C 1
ATOM 2516 O O . CYS A 1 308 ? 5.773 0.926 8.461 1 96.5 308 CYS A O 1
ATOM 2518 N N . MET A 1 309 ? 6.84 -0.562 7.156 1 94.81 309 MET A N 1
ATOM 2519 C CA . MET A 1 309 ? 8.18 -0.23 7.625 1 94.81 309 MET A CA 1
ATOM 2520 C C . MET A 1 309 ? 9.078 0.186 6.465 1 94.81 309 MET A C 1
ATOM 2522 O O . MET A 1 309 ? 9.297 -0.592 5.535 1 94.81 309 MET A O 1
ATOM 2526 N N . PHE A 1 310 ? 9.516 1.357 6.508 1 93.31 310 PHE A N 1
ATOM 2527 C CA . PHE A 1 310 ? 10.445 1.86 5.5 1 93.31 310 PHE A CA 1
ATOM 2528 C C . PHE A 1 310 ? 11.453 2.816 6.129 1 93.31 310 PHE A C 1
ATOM 2530 O O . PHE A 1 310 ? 11.141 3.516 7.09 1 93.31 310 PHE A O 1
ATOM 2537 N N . LYS A 1 311 ? 12.641 2.785 5.535 1 92.25 311 LYS A N 1
ATOM 2538 C CA . LYS A 1 311 ? 13.742 3.549 6.113 1 92.25 311 LYS A CA 1
ATOM 2539 C C . LYS A 1 311 ? 13.758 3.426 7.637 1 92.25 311 LYS A C 1
ATOM 2541 O O . LYS A 1 311 ? 13.828 2.318 8.172 1 92.25 311 LYS A O 1
ATOM 2546 N N . ASN A 1 312 ? 13.641 4.41 8.344 1 92.75 312 ASN A N 1
ATOM 2547 C CA . ASN A 1 312 ? 13.68 4.285 9.797 1 92.75 312 ASN A CA 1
ATOM 2548 C C . ASN A 1 312 ? 12.336 4.637 10.43 1 92.75 312 ASN A C 1
ATOM 2550 O O . ASN A 1 312 ? 12.258 4.922 11.625 1 92.75 312 ASN A O 1
ATOM 2554 N N . TYR A 1 313 ? 11.305 4.68 9.578 1 95.88 313 TYR A N 1
ATOM 2555 C CA . TYR A 1 313 ? 9.969 5.027 10.055 1 95.88 313 TYR A CA 1
ATOM 2556 C C . TYR A 1 313 ? 9.023 3.832 9.961 1 95.88 313 TYR A C 1
ATOM 2558 O O . TYR A 1 313 ? 9.211 2.953 9.117 1 95.88 313 TYR A O 1
ATOM 2566 N N . ASN A 1 314 ? 8.078 3.811 10.867 1 95.5 314 ASN A N 1
ATOM 2567 C CA . ASN A 1 314 ? 6.879 2.988 10.734 1 95.5 314 ASN A CA 1
ATOM 2568 C C . ASN A 1 314 ? 5.645 3.842 10.445 1 95.5 314 ASN A C 1
ATOM 2570 O O . ASN A 1 314 ? 5.555 4.98 10.906 1 95.5 314 ASN A O 1
ATOM 2574 N N . LEU A 1 315 ? 4.773 3.295 9.664 1 97.5 315 LEU A N 1
ATOM 2575 C CA . LEU A 1 315 ? 3.525 3.973 9.328 1 97.5 315 LEU A CA 1
ATOM 2576 C C . LEU A 1 315 ? 2.338 3.025 9.461 1 97.5 315 LEU A C 1
ATOM 2578 O O . LEU A 1 315 ? 2.346 1.93 8.898 1 97.5 315 LEU A O 1
ATOM 2582 N N . THR A 1 316 ? 1.423 3.41 10.273 1 97 316 THR A N 1
ATOM 2583 C CA . THR A 1 316 ? 0.167 2.678 10.398 1 97 316 THR A CA 1
ATOM 2584 C C . THR A 1 316 ? -0.968 3.434 9.711 1 97 316 THR A C 1
ATOM 2586 O O . THR A 1 316 ? -1.124 4.641 9.906 1 97 316 THR A O 1
ATOM 2589 N N . TYR A 1 317 ? -1.625 2.777 8.906 1 97.44 317 TYR A N 1
ATOM 2590 C CA . TYR A 1 317 ? -2.832 3.254 8.242 1 97.44 317 TYR A CA 1
ATOM 2591 C C . TYR A 1 317 ? -4.035 2.396 8.617 1 97.44 317 TYR A C 1
ATOM 2593 O O . TYR A 1 317 ? -4 1.171 8.484 1 97.44 317 TYR A O 1
ATOM 2601 N N . THR A 1 318 ? -5.121 3.01 9.047 1 96.75 318 THR A N 1
ATOM 2602 C CA . THR A 1 318 ? -6.34 2.277 9.359 1 96.75 318 THR A CA 1
ATOM 2603 C C . THR A 1 318 ? -7.57 3.057 8.906 1 96.75 318 THR A C 1
ATOM 2605 O O . THR A 1 318 ? -7.637 4.277 9.07 1 96.75 318 THR A O 1
ATOM 2608 N N . TYR A 1 319 ? -8.484 2.365 8.305 1 96.31 319 TYR A N 1
ATOM 2609 C CA . TYR A 1 319 ? -9.742 2.945 7.844 1 96.31 319 TYR A CA 1
ATOM 2610 C C . TYR A 1 319 ? -10.922 2.352 8.594 1 96.31 319 TYR A C 1
ATOM 2612 O O . TYR A 1 319 ? -11.078 1.129 8.648 1 96.31 319 TYR A O 1
ATOM 2620 N N . TYR A 1 320 ? -11.797 3.209 9.148 1 96.25 320 TYR A N 1
ATOM 2621 C CA . TYR A 1 320 ? -12.953 2.791 9.93 1 96.25 320 TYR A CA 1
ATOM 2622 C C . TYR A 1 320 ? -14.242 3.373 9.352 1 96.25 320 TYR A C 1
ATOM 2624 O O . TYR A 1 320 ? -14.219 4.434 8.719 1 96.25 320 TYR A O 1
ATOM 2632 N N . ALA A 1 321 ? -15.273 2.621 9.594 1 95.62 321 ALA A N 1
ATOM 2633 C CA . ALA A 1 321 ? -16.625 3.119 9.359 1 95.62 321 ALA A CA 1
ATOM 2634 C C . ALA A 1 321 ? -17.516 2.898 10.578 1 95.62 321 ALA A C 1
ATOM 2636 O O . ALA A 1 321 ? -17.344 1.913 11.305 1 95.62 321 ALA A O 1
ATOM 2637 N N . SER A 1 322 ? -18.406 3.822 10.664 1 93.81 322 SER A N 1
ATOM 2638 C CA . SER A 1 322 ? -19.344 3.676 11.781 1 93.81 322 SER A CA 1
ATOM 2639 C C . SER A 1 322 ? -20.219 2.443 11.602 1 93.81 322 SER A C 1
ATOM 2641 O O . SER A 1 322 ? -20.625 2.115 10.477 1 93.81 322 SER A O 1
ATOM 2643 N N . ARG A 1 323 ? -20.391 1.664 12.719 1 84.69 323 ARG A N 1
ATOM 2644 C CA . ARG A 1 323 ? -21.266 0.495 12.695 1 84.69 323 ARG A CA 1
ATOM 2645 C C . ARG A 1 323 ? -22.734 0.91 12.664 1 84.69 323 ARG A C 1
ATOM 2647 O O . ARG A 1 323 ? -23.141 1.814 13.391 1 84.69 323 ARG A O 1
ATOM 2654 N N . PRO A 1 324 ? -23.453 0.34 11.711 1 64.06 324 PRO A N 1
ATOM 2655 C CA . PRO A 1 324 ? -24.875 0.663 11.797 1 64.06 324 PRO A CA 1
ATOM 2656 C C . PRO A 1 324 ? -25.5 0.242 13.133 1 64.06 324 PRO A C 1
ATOM 2658 O O . PRO A 1 324 ? -25.078 -0.759 13.719 1 64.06 324 PRO A O 1
ATOM 2661 N N . ILE A 1 325 ? -25.922 1.115 14.016 1 46.62 325 ILE A N 1
ATOM 2662 C CA . ILE A 1 325 ? -26.688 0.757 15.195 1 46.62 325 ILE A CA 1
ATOM 2663 C C . ILE A 1 325 ? -27.797 -0.224 14.812 1 46.62 325 ILE A C 1
ATOM 2665 O O . ILE A 1 325 ? -28.656 0.095 13.992 1 46.62 325 ILE A O 1
ATOM 2669 N N . ILE A 1 326 ? -27.609 -1.483 14.82 1 35.41 326 ILE A N 1
ATOM 2670 C CA . ILE A 1 326 ? -28.781 -2.365 14.773 1 35.41 326 ILE A CA 1
ATOM 2671 C C . ILE A 1 326 ? -29.641 -2.145 16.016 1 35.41 326 ILE A C 1
ATOM 2673 O O . ILE A 1 326 ? -29.125 -2.08 17.141 1 35.41 326 ILE A O 1
ATOM 2677 N N . MET B 1 1 ? 26.797 -5.742 -36.531 1 24.34 1 MET B N 1
ATOM 2678 C CA . MET B 1 1 ? 25.359 -5.562 -36.312 1 24.34 1 MET B CA 1
ATOM 2679 C C . MET B 1 1 ? 24.969 -5.953 -34.875 1 24.34 1 MET B C 1
ATOM 2681 O O . MET B 1 1 ? 25.281 -7.062 -34.438 1 24.34 1 MET B O 1
ATOM 2685 N N . ALA B 1 2 ? 24.922 -5.031 -33.906 1 33.5 2 ALA B N 1
ATOM 2686 C CA . ALA B 1 2 ? 24.641 -5.277 -32.5 1 33.5 2 ALA B CA 1
ATOM 2687 C C . ALA B 1 2 ? 23.438 -6.215 -32.312 1 33.5 2 ALA B C 1
ATOM 2689 O O . ALA B 1 2 ? 22.359 -5.938 -32.812 1 33.5 2 ALA B O 1
ATOM 2690 N N . SER B 1 3 ? 23.453 -7.379 -32.344 1 31.64 3 SER B N 1
ATOM 2691 C CA . SER B 1 3 ? 22.344 -8.328 -32.188 1 31.64 3 SER B CA 1
ATOM 2692 C C . SER B 1 3 ? 21.312 -7.836 -31.203 1 31.64 3 SER B C 1
ATOM 2694 O O . SER B 1 3 ? 21.656 -7.48 -30.062 1 31.64 3 SER B O 1
ATOM 2696 N N . ALA B 1 4 ? 20.219 -7.27 -31.469 1 44.59 4 ALA B N 1
ATOM 2697 C CA . ALA B 1 4 ? 19.109 -6.68 -30.719 1 44.59 4 ALA B CA 1
ATOM 2698 C C . ALA B 1 4 ? 18.656 -7.602 -29.578 1 44.59 4 ALA B C 1
ATOM 2700 O O . ALA B 1 4 ? 18.125 -8.688 -29.828 1 44.59 4 ALA B O 1
ATOM 2701 N N . THR B 1 5 ? 19.297 -7.742 -28.469 1 54 5 THR B N 1
ATOM 2702 C CA . THR B 1 5 ? 19.062 -8.516 -27.25 1 54 5 THR B CA 1
ATOM 2703 C C . THR B 1 5 ? 17.578 -8.562 -26.906 1 54 5 THR B C 1
ATOM 2705 O O . THR B 1 5 ? 16.953 -7.516 -26.75 1 54 5 THR B O 1
ATOM 2708 N N . HIS B 1 6 ? 16.75 -9.688 -27.25 1 67.56 6 HIS B N 1
ATOM 2709 C CA . HIS B 1 6 ? 15.328 -9.938 -27.094 1 67.56 6 HIS B CA 1
ATOM 2710 C C . HIS B 1 6 ? 14.906 -9.852 -25.641 1 67.56 6 HIS B C 1
ATOM 2712 O O . HIS B 1 6 ? 15.461 -10.539 -24.781 1 67.56 6 HIS B O 1
ATOM 2718 N N . PHE B 1 7 ? 14.156 -8.828 -25.219 1 77.19 7 PHE B N 1
ATOM 2719 C CA . PHE B 1 7 ? 13.602 -8.656 -23.875 1 77.19 7 PHE B CA 1
ATOM 2720 C C . PHE B 1 7 ? 12.438 -9.617 -23.656 1 77.19 7 PHE B C 1
ATOM 2722 O O . PHE B 1 7 ? 11.555 -9.742 -24.5 1 77.19 7 PHE B O 1
ATOM 2729 N N . PHE B 1 8 ? 12.641 -10.5 -22.609 1 80.12 8 PHE B N 1
ATOM 2730 C CA . PHE B 1 8 ? 11.547 -11.367 -22.172 1 80.12 8 PHE B CA 1
ATOM 2731 C C . PHE B 1 8 ? 11.008 -10.906 -20.812 1 80.12 8 PHE B C 1
ATOM 2733 O O . PHE B 1 8 ? 11.758 -10.797 -19.844 1 80.12 8 PHE B O 1
ATOM 2740 N N . GLU B 1 9 ? 9.688 -10.547 -20.766 1 83.88 9 GLU B N 1
ATOM 2741 C CA . GLU B 1 9 ? 9.055 -10.164 -19.5 1 83.88 9 GLU B CA 1
ATOM 2742 C C . GLU B 1 9 ? 8.758 -11.391 -18.641 1 83.88 9 GLU B C 1
ATOM 2744 O O . GLU B 1 9 ? 7.707 -12.023 -18.797 1 83.88 9 GLU B O 1
ATOM 2749 N N . GLY B 1 10 ? 9.539 -11.656 -17.703 1 82.75 10 GLY B N 1
ATOM 2750 C CA . GLY B 1 10 ? 9.375 -12.828 -16.859 1 82.75 10 GLY B CA 1
ATOM 2751 C C . GLY B 1 10 ? 8.336 -12.641 -15.766 1 82.75 10 GLY B C 1
ATOM 2752 O O . GLY B 1 10 ? 7.816 -13.617 -15.219 1 82.75 10 GLY B O 1
ATOM 2753 N N . THR B 1 11 ? 7.965 -11.383 -15.484 1 88.56 11 THR B N 1
ATOM 2754 C CA . THR B 1 11 ? 6.996 -11.094 -14.43 1 88.56 11 THR B CA 1
ATOM 2755 C C . THR B 1 11 ? 5.629 -11.672 -14.781 1 88.56 11 THR B C 1
ATOM 2757 O O . THR B 1 11 ? 5.125 -11.461 -15.883 1 88.56 11 THR B O 1
ATOM 2760 N N . GLU B 1 12 ? 5.074 -12.383 -13.789 1 92.38 12 GLU B N 1
ATOM 2761 C CA . GLU B 1 12 ? 3.844 -13.117 -14.062 1 92.38 12 GLU B CA 1
ATOM 2762 C C . GLU B 1 12 ? 2.629 -12.383 -13.492 1 92.38 12 GLU B C 1
ATOM 2764 O O . GLU B 1 12 ? 2.762 -11.555 -12.586 1 92.38 12 GLU B O 1
ATOM 2769 N N . LYS B 1 13 ? 1.514 -12.75 -14.156 1 95.81 13 LYS B N 1
ATOM 2770 C CA . LYS B 1 13 ? 0.195 -12.43 -13.617 1 95.81 13 LYS B CA 1
ATOM 2771 C C . LYS B 1 13 ? -0.465 -13.664 -13.016 1 95.81 13 LYS B C 1
ATOM 2773 O O . LYS B 1 13 ? -0.37 -14.758 -13.562 1 95.81 13 LYS B O 1
ATOM 2778 N N . LEU B 1 14 ? -1.081 -13.469 -11.914 1 97.38 14 LEU B N 1
ATOM 2779 C CA . LEU B 1 14 ? -1.791 -14.562 -11.273 1 97.38 14 LEU B CA 1
ATOM 2780 C C . LEU B 1 14 ? -3.281 -14.258 -11.164 1 97.38 14 LEU B C 1
ATOM 2782 O O . LEU B 1 14 ? -3.666 -13.18 -10.711 1 97.38 14 LEU B O 1
ATOM 2786 N N . LEU B 1 15 ? -4.102 -15.148 -11.609 1 97.94 15 LEU B N 1
ATOM 2787 C CA . LEU B 1 15 ? -5.547 -15.102 -11.414 1 97.94 15 LEU B CA 1
ATOM 2788 C C . LEU B 1 15 ? -6.031 -16.328 -10.656 1 97.94 15 LEU B C 1
ATOM 2790 O O . LEU B 1 15 ? -5.793 -17.469 -11.078 1 97.94 15 LEU B O 1
ATOM 2794 N N . GLU B 1 16 ? -6.633 -16.125 -9.594 1 98.38 16 GLU B N 1
ATOM 2795 C CA . GLU B 1 16 ? -7.277 -17.188 -8.812 1 98.38 16 GLU B CA 1
ATOM 2796 C C . GLU B 1 16 ? -8.75 -16.875 -8.586 1 98.38 16 GLU B C 1
ATOM 2798 O O . GLU B 1 16 ? -9.102 -15.797 -8.102 1 98.38 16 GLU B O 1
ATOM 2803 N N . VAL B 1 17 ? -9.586 -17.75 -8.945 1 98.12 17 VAL B N 1
ATOM 2804 C CA . VAL B 1 17 ? -11.023 -17.562 -8.781 1 98.12 17 VAL B CA 1
ATOM 2805 C C . VAL B 1 17 ? -11.602 -18.688 -7.926 1 98.12 17 VAL B C 1
ATOM 2807 O O . VAL B 1 17 ? -11.352 -19.859 -8.188 1 98.12 17 VAL B O 1
ATOM 2810 N N . TRP B 1 18 ? -12.336 -18.344 -6.902 1 97.25 18 TRP B N 1
ATOM 2811 C CA . TRP B 1 18 ? -13.078 -19.266 -6.055 1 97.25 18 TRP B CA 1
ATOM 2812 C C . TRP B 1 18 ? -14.562 -19.266 -6.41 1 97.25 18 TRP B C 1
ATOM 2814 O O . TRP B 1 18 ? -15.219 -18.219 -6.328 1 97.25 18 TRP B O 1
ATOM 2824 N N . PHE B 1 19 ? -15.062 -20.406 -6.719 1 96.38 19 PHE B N 1
ATOM 2825 C CA . PHE B 1 19 ? -16.469 -20.516 -7.086 1 96.38 19 PHE B CA 1
ATOM 2826 C C . PHE B 1 19 ? -17.297 -21.047 -5.922 1 96.38 19 PHE B C 1
ATOM 2828 O O . PHE B 1 19 ? -16.797 -21.828 -5.109 1 96.38 19 PHE B O 1
ATOM 2835 N N . SER B 1 20 ? -18.531 -20.578 -5.832 1 93.81 20 SER B N 1
ATOM 2836 C CA . SER B 1 20 ? -19.422 -21.031 -4.773 1 93.81 20 SER B CA 1
ATOM 2837 C C . SER B 1 20 ? -19.703 -22.516 -4.879 1 93.81 20 SER B C 1
ATOM 2839 O O . SER B 1 20 ? -19.766 -23.078 -5.98 1 93.81 20 SER B O 1
ATOM 2841 N N . PRO B 1 21 ? -19.891 -23.109 -3.695 1 86.75 21 PRO B N 1
ATOM 2842 C CA . PRO B 1 21 ? -20.25 -24.531 -3.762 1 86.75 21 PRO B CA 1
ATOM 2843 C C . PRO B 1 21 ? -21.562 -24.781 -4.496 1 86.75 21 PRO B C 1
ATOM 2845 O O . PRO B 1 21 ? -22.5 -23.969 -4.395 1 86.75 21 PRO B O 1
ATOM 2848 N N . SER B 1 22 ? -21.5 -25.781 -5.297 1 77.06 22 SER B N 1
ATOM 2849 C CA . SER B 1 22 ? -22.703 -26.141 -6.035 1 77.06 22 SER B CA 1
ATOM 2850 C C . SER B 1 22 ? -23.594 -27.062 -5.215 1 77.06 22 SER B C 1
ATOM 2852 O O . SER B 1 22 ? -23.109 -27.828 -4.375 1 77.06 22 SER B O 1
ATOM 2854 N N . SER B 1 23 ? -24.828 -26.891 -5.434 1 73.62 23 SER B N 1
ATOM 2855 C CA . SER B 1 23 ? -25.781 -27.766 -4.758 1 73.62 23 SER B CA 1
ATOM 2856 C C . SER B 1 23 ? -25.625 -29.219 -5.195 1 73.62 23 SER B C 1
ATOM 2858 O O . SER B 1 23 ? -25.906 -30.125 -4.422 1 73.62 23 SER B O 1
ATOM 2860 N N . ASP B 1 24 ? -25.203 -29.344 -6.355 1 71.19 24 ASP B N 1
ATOM 2861 C CA . ASP B 1 24 ? -25.141 -30.703 -6.887 1 71.19 24 ASP B CA 1
ATOM 2862 C C . ASP B 1 24 ? -23.719 -31.266 -6.785 1 71.19 24 ASP B C 1
ATOM 2864 O O . ASP B 1 24 ? -23.391 -32.25 -7.445 1 71.19 24 ASP B O 1
ATOM 2868 N N . SER B 1 25 ? -22.906 -30.75 -6.004 1 67.19 25 SER B N 1
ATOM 2869 C CA . SER B 1 25 ? -21.562 -31.219 -5.672 1 67.19 25 SER B CA 1
ATOM 2870 C C . SER B 1 25 ? -20.656 -31.203 -6.895 1 67.19 25 SER B C 1
ATOM 2872 O O . SER B 1 25 ? -19.672 -31.938 -6.957 1 67.19 25 SER B O 1
ATOM 2874 N N . ARG B 1 26 ? -21.031 -30.453 -7.77 1 76.69 26 ARG B N 1
ATOM 2875 C CA . ARG B 1 26 ? -20.203 -30.422 -8.969 1 76.69 26 ARG B CA 1
ATOM 2876 C C . ARG B 1 26 ? -18.828 -29.828 -8.68 1 76.69 26 ARG B C 1
ATOM 2878 O O . ARG B 1 26 ? -18.688 -29 -7.781 1 76.69 26 ARG B O 1
ATOM 2885 N N . ASP B 1 27 ? -17.906 -30.328 -9.484 1 90.62 27 ASP B N 1
ATOM 2886 C CA . ASP B 1 27 ? -16.453 -30.188 -9.43 1 90.62 27 ASP B CA 1
ATOM 2887 C C . ASP B 1 27 ? -15.906 -29.531 -10.695 1 90.62 27 ASP B C 1
ATOM 2889 O O . ASP B 1 27 ? -16.297 -29.891 -11.805 1 90.62 27 ASP B O 1
ATOM 2893 N N . LEU B 1 28 ? -15.078 -28.5 -10.602 1 96.06 28 LEU B N 1
ATOM 2894 C CA . LEU B 1 28 ? -14.508 -27.844 -11.773 1 96.06 28 LEU B CA 1
ATOM 2895 C C . LEU B 1 28 ? -13.688 -28.828 -12.602 1 96.06 28 LEU B C 1
ATOM 2897 O O . LEU B 1 28 ? -13.445 -28.578 -13.789 1 96.06 28 LEU B O 1
ATOM 2901 N N . ARG B 1 29 ? -13.336 -29.906 -12.016 1 96 29 ARG B N 1
ATOM 2902 C CA . ARG B 1 29 ? -12.422 -30.859 -12.648 1 96 29 ARG B CA 1
ATOM 2903 C C . ARG B 1 29 ? -13.148 -31.75 -13.641 1 96 29 ARG B C 1
ATOM 2905 O O . ARG B 1 29 ? -12.531 -32.594 -14.289 1 96 29 ARG B O 1
ATOM 2912 N N . ILE B 1 30 ? -14.438 -31.547 -13.789 1 94.81 30 ILE B N 1
ATOM 2913 C CA . ILE B 1 30 ? -15.195 -32.281 -14.812 1 94.81 30 ILE B CA 1
ATOM 2914 C C . ILE B 1 30 ? -14.883 -31.688 -16.188 1 94.81 30 ILE B C 1
ATOM 2916 O O . ILE B 1 30 ? -15.18 -32.312 -17.219 1 94.81 30 ILE B O 1
ATOM 2920 N N . ILE B 1 31 ? -14.422 -30.469 -16.203 1 96.81 31 ILE B N 1
ATOM 2921 C CA . ILE B 1 31 ? -14.07 -29.828 -17.453 1 96.81 31 ILE B CA 1
ATOM 2922 C C . ILE B 1 31 ? -12.859 -30.516 -18.078 1 96.81 31 ILE B C 1
ATOM 2924 O O . ILE B 1 31 ? -11.852 -30.734 -17.406 1 96.81 31 ILE B O 1
ATOM 2928 N N . SER B 1 32 ? -12.922 -30.781 -19.328 1 96 32 SER B N 1
ATOM 2929 C CA . SER B 1 32 ? -11.898 -31.594 -19.969 1 96 32 SER B CA 1
ATOM 2930 C C . SER B 1 32 ? -10.672 -30.766 -20.328 1 96 32 SER B C 1
ATOM 2932 O O . SER B 1 32 ? -10.758 -29.531 -20.422 1 96 32 SER B O 1
ATOM 2934 N N . ARG B 1 33 ? -9.609 -31.453 -20.484 1 96.31 33 ARG B N 1
ATOM 2935 C CA . ARG B 1 33 ? -8.375 -30.797 -20.906 1 96.31 33 ARG B CA 1
ATOM 2936 C C . ARG B 1 33 ? -8.586 -30.031 -22.203 1 96.31 33 ARG B C 1
ATOM 2938 O O . ARG B 1 33 ? -8.023 -28.953 -22.391 1 96.31 33 ARG B O 1
ATOM 2945 N N . GLN B 1 34 ? -9.344 -30.609 -23.109 1 96.38 34 GLN B N 1
ATOM 2946 C CA . GLN B 1 34 ? -9.625 -29.969 -24.391 1 96.38 34 GLN B CA 1
ATOM 2947 C C . GLN B 1 34 ? -10.375 -28.656 -24.203 1 96.38 34 GLN B C 1
ATOM 2949 O O . GLN B 1 34 ? -10.109 -27.656 -24.891 1 96.38 34 GLN B O 1
ATOM 2954 N N . GLU B 1 35 ? -11.305 -28.656 -23.344 1 97.19 35 GLU B N 1
ATOM 2955 C CA . GLU B 1 35 ? -12.062 -27.453 -23.062 1 97.19 35 GLU B CA 1
ATOM 2956 C C . GLU B 1 35 ? -11.18 -26.375 -22.453 1 97.19 35 GLU B C 1
ATOM 2958 O O . GLU B 1 35 ? -11.297 -25.188 -22.797 1 97.19 35 GLU B O 1
ATOM 2963 N N . TRP B 1 36 ? -10.359 -26.812 -21.5 1 97.56 36 TRP B N 1
ATOM 2964 C CA . TRP B 1 36 ? -9.391 -25.859 -20.953 1 97.56 36 TRP B CA 1
ATOM 2965 C C . TRP B 1 36 ? -8.484 -25.312 -22.031 1 97.56 36 TRP B C 1
ATOM 2967 O O . TRP B 1 36 ? -8.188 -24.109 -22.047 1 97.56 36 TRP B O 1
ATOM 2977 N N . ALA B 1 37 ? -8.07 -26.188 -22.906 1 96.81 37 ALA B N 1
ATOM 2978 C CA . ALA B 1 37 ? -7.188 -25.766 -24 1 96.81 37 ALA B CA 1
ATOM 2979 C C . ALA B 1 37 ? -7.863 -24.719 -24.875 1 96.81 37 ALA B C 1
ATOM 2981 O O . ALA B 1 37 ? -7.215 -23.766 -25.328 1 96.81 37 ALA B O 1
ATOM 2982 N N . GLU B 1 38 ? -9.055 -24.891 -25.125 1 96.5 38 GLU B N 1
ATOM 2983 C CA . GLU B 1 38 ? -9.805 -23.922 -25.922 1 96.5 38 GLU B CA 1
ATOM 2984 C C . GLU B 1 38 ? -9.875 -22.562 -25.234 1 96.5 38 GLU B C 1
ATOM 2986 O O . GLU B 1 38 ? -9.742 -21.531 -25.875 1 96.5 38 GLU B O 1
ATOM 2991 N N . LEU B 1 39 ? -10.141 -22.609 -23.953 1 96.44 39 LEU B N 1
ATOM 2992 C CA . LEU B 1 39 ? -10.164 -21.375 -23.188 1 96.44 39 LEU B CA 1
ATOM 2993 C C . LEU B 1 39 ? -8.82 -20.656 -23.266 1 96.44 39 LEU B C 1
ATOM 2995 O O . LEU B 1 39 ? -8.781 -19.438 -23.484 1 96.44 39 LEU B O 1
ATOM 2999 N N . LEU B 1 40 ? -7.746 -21.406 -23.109 1 95.75 40 LEU B N 1
ATOM 3000 C CA . LEU B 1 40 ? -6.398 -20.859 -23.031 1 95.75 40 LEU B CA 1
ATOM 3001 C C . LEU B 1 40 ? -5.934 -20.391 -24.406 1 95.75 40 LEU B C 1
ATOM 3003 O O . LEU B 1 40 ? -5.117 -19.469 -24.516 1 95.75 40 LEU B O 1
ATOM 3007 N N . LYS B 1 41 ? -6.453 -20.969 -25.391 1 92.06 41 LYS B N 1
ATOM 3008 C CA . LYS B 1 41 ? -6.113 -20.578 -26.766 1 92.06 41 LYS B CA 1
ATOM 3009 C C . LYS B 1 41 ? -6.477 -19.125 -27.016 1 92.06 41 LYS B C 1
ATOM 3011 O O . LYS B 1 41 ? -5.777 -18.422 -27.75 1 92.06 41 LYS B O 1
ATOM 3016 N N . ASN B 1 42 ? -7.453 -18.688 -26.375 1 87.62 42 ASN B N 1
ATOM 3017 C CA . ASN B 1 42 ? -7.926 -17.312 -26.531 1 87.62 42 ASN B CA 1
ATOM 3018 C C . ASN B 1 42 ? -6.898 -16.312 -26.031 1 87.62 42 ASN B C 1
ATOM 3020 O O . ASN B 1 42 ? -6.914 -15.148 -26.438 1 87.62 42 ASN B O 1
ATOM 3024 N N . VAL B 1 43 ? -6.055 -16.766 -25.156 1 88.19 43 VAL B N 1
ATOM 3025 C CA . VAL B 1 43 ? -5.055 -15.852 -24.609 1 88.19 43 VAL B CA 1
ATOM 3026 C C . VAL B 1 43 ? -3.658 -16.297 -25.047 1 88.19 43 VAL B C 1
ATOM 3028 O O . VAL B 1 43 ? -2.664 -15.953 -24.406 1 88.19 43 VAL B O 1
ATOM 3031 N N . ARG B 1 44 ? -3.57 -17.203 -26.047 1 88.12 44 ARG B N 1
ATOM 3032 C CA . ARG B 1 44 ? -2.35 -17.641 -26.719 1 88.12 44 ARG B CA 1
ATOM 3033 C C . ARG B 1 44 ? -1.447 -18.406 -25.766 1 88.12 44 ARG B C 1
ATOM 3035 O O . ARG B 1 44 ? -0.244 -18.156 -25.688 1 88.12 44 ARG B O 1
ATOM 3042 N N . VAL B 1 45 ? -2.08 -19.219 -25 1 92 45 VAL B N 1
ATOM 3043 C CA . VAL B 1 45 ? -1.369 -20.125 -24.109 1 92 45 VAL B CA 1
ATOM 3044 C C . VAL B 1 45 ? -1.689 -21.562 -24.484 1 92 45 VAL B C 1
ATOM 3046 O O . VAL B 1 45 ? -2.83 -21.891 -24.812 1 92 45 VAL B O 1
ATOM 3049 N N . GLU B 1 46 ? -0.644 -22.359 -24.453 1 94.25 46 GLU B N 1
ATOM 3050 C CA . GLU B 1 46 ? -0.822 -23.766 -24.781 1 94.25 46 GLU B CA 1
ATOM 3051 C C . GLU B 1 46 ? -0.504 -24.656 -23.578 1 94.25 46 GLU B C 1
ATOM 3053 O O . GLU B 1 46 ? 0.419 -24.375 -22.812 1 94.25 46 GLU B O 1
ATOM 3058 N N . ILE B 1 47 ? -1.22 -25.781 -23.531 1 96 47 ILE B N 1
ATOM 3059 C CA . ILE B 1 47 ? -0.937 -26.781 -22.5 1 96 47 ILE B CA 1
ATOM 3060 C C . ILE B 1 47 ? 0.21 -27.672 -22.969 1 96 47 ILE B C 1
ATOM 3062 O O . ILE B 1 47 ? 0.145 -28.281 -24.031 1 96 47 ILE B O 1
ATOM 3066 N N . ILE B 1 48 ? 1.197 -27.781 -22.156 1 95.56 48 ILE B N 1
ATOM 3067 C CA . ILE B 1 48 ? 2.383 -28.562 -22.484 1 95.56 48 ILE B CA 1
ATOM 3068 C C . ILE B 1 48 ? 2.287 -29.938 -21.828 1 95.56 48 ILE B C 1
ATOM 3070 O O . ILE B 1 48 ? 2.578 -30.953 -22.469 1 95.56 48 ILE B O 1
ATOM 3074 N N . SER B 1 49 ? 1.964 -29.953 -20.625 1 95.56 49 SER B N 1
ATOM 3075 C CA . SER B 1 49 ? 1.859 -31.203 -19.891 1 95.56 49 SER B CA 1
ATOM 3076 C C . SER B 1 49 ? 0.79 -31.109 -18.797 1 95.56 49 SER B C 1
ATOM 3078 O O . SER B 1 49 ? 0.266 -30.031 -18.531 1 95.56 49 SER B O 1
ATOM 3080 N N . TYR B 1 50 ? 0.445 -32.281 -18.312 1 95 50 TYR B N 1
ATOM 3081 C CA . TYR B 1 50 ? -0.678 -32.375 -17.375 1 95 50 TYR B CA 1
ATOM 3082 C C . TYR B 1 50 ? -0.427 -33.469 -16.359 1 95 50 TYR B C 1
ATOM 3084 O O . TYR B 1 50 ? 0.117 -34.531 -16.688 1 95 50 TYR B O 1
ATOM 3092 N N . GLN B 1 51 ? -0.693 -33.125 -15.117 1 95.88 51 GLN B N 1
ATOM 3093 C CA . GLN B 1 51 ? -0.678 -34.125 -14.039 1 95.88 51 GLN B CA 1
ATOM 3094 C C . GLN B 1 51 ? -1.825 -33.875 -13.062 1 95.88 51 GLN B C 1
ATOM 3096 O O . GLN B 1 51 ? -2.322 -32.75 -12.938 1 95.88 51 GLN B O 1
ATOM 3101 N N . LYS B 1 52 ? -2.303 -34.938 -12.477 1 96.31 52 LYS B N 1
ATOM 3102 C CA . LYS B 1 52 ? -3.387 -34.75 -11.516 1 96.31 52 LYS B CA 1
ATOM 3103 C C . LYS B 1 52 ? -3.27 -35.719 -10.352 1 96.31 52 LYS B C 1
ATOM 3105 O O . LYS B 1 52 ? -2.588 -36.75 -10.469 1 96.31 52 LYS B O 1
ATOM 3110 N N . ASP B 1 53 ? -3.756 -35.406 -9.25 1 96.19 53 ASP B N 1
ATOM 3111 C CA . ASP B 1 53 ? -4.039 -36.344 -8.164 1 96.19 53 ASP B CA 1
ATOM 3112 C C . ASP B 1 53 ? -5.508 -36.281 -7.75 1 96.19 53 ASP B C 1
ATOM 3114 O O . ASP B 1 53 ? -6.363 -35.906 -8.555 1 96.19 53 ASP B O 1
ATOM 3118 N N . ALA B 1 54 ? -5.848 -36.812 -6.535 1 95.94 54 ALA B N 1
ATOM 3119 C CA . ALA B 1 54 ? -7.246 -36.906 -6.133 1 95.94 54 ALA B CA 1
ATOM 3120 C C . ALA B 1 54 ? -7.867 -35.531 -5.914 1 95.94 54 ALA B C 1
ATOM 3122 O O . ALA B 1 54 ? -9.086 -35.375 -6.008 1 95.94 54 ALA B O 1
ATOM 3123 N N . ASP B 1 55 ? -7.023 -34.5 -5.801 1 96.38 55 ASP B N 1
ATOM 3124 C CA . ASP B 1 55 ? -7.57 -33.25 -5.305 1 96.38 55 ASP B CA 1
ATOM 3125 C C . ASP B 1 55 ? -7.344 -32.125 -6.312 1 96.38 55 ASP B C 1
ATOM 3127 O O . ASP B 1 55 ? -7.984 -31.078 -6.227 1 96.38 55 ASP B O 1
ATOM 3131 N N . MET B 1 56 ? -6.492 -32.344 -7.316 1 97.19 56 MET B N 1
ATOM 3132 C CA . MET B 1 56 ? -6.094 -31.203 -8.133 1 97.19 56 MET B CA 1
ATOM 3133 C C . MET B 1 56 ? -5.633 -31.656 -9.516 1 97.19 56 MET B C 1
ATOM 3135 O O . MET B 1 56 ? -4.957 -32.688 -9.648 1 97.19 56 MET B O 1
ATOM 3139 N N . ASP B 1 57 ? -6.082 -30.922 -10.531 1 98.06 57 ASP B N 1
ATOM 3140 C CA . ASP B 1 57 ? -5.512 -31 -11.867 1 98.06 57 ASP B CA 1
ATOM 3141 C C . ASP B 1 57 ? -4.48 -29.891 -12.086 1 98.06 57 ASP B C 1
ATOM 3143 O O . ASP B 1 57 ? -4.758 -28.719 -11.828 1 98.06 57 ASP B O 1
ATOM 3147 N N . ALA B 1 58 ? -3.268 -30.25 -12.492 1 98.31 58 ALA B N 1
ATOM 3148 C CA . ALA B 1 58 ? -2.193 -29.281 -12.711 1 98.31 58 ALA B CA 1
ATOM 3149 C C . ALA B 1 58 ? -1.715 -29.312 -14.164 1 98.31 58 ALA B C 1
ATOM 3151 O O . ALA B 1 58 ? -1.494 -30.391 -14.719 1 98.31 58 ALA B O 1
ATOM 3152 N N . TYR B 1 59 ? -1.633 -28.188 -14.805 1 97.94 59 TYR B N 1
ATOM 3153 C CA . TYR B 1 59 ? -1.239 -28.062 -16.203 1 97.94 59 TYR B CA 1
ATOM 3154 C C . TYR B 1 59 ? -0.009 -27.172 -16.344 1 97.94 59 TYR B C 1
ATOM 3156 O O . TYR B 1 59 ? -0.021 -26.016 -15.914 1 97.94 59 TYR B O 1
ATOM 3164 N N . VAL B 1 60 ? 1.082 -27.703 -16.812 1 96.88 60 VAL B N 1
ATOM 3165 C CA . VAL B 1 60 ? 2.203 -26.875 -17.25 1 96.88 60 VAL B CA 1
ATOM 3166 C C . VAL B 1 60 ? 1.875 -26.219 -18.594 1 96.88 60 VAL B C 1
ATOM 3168 O O . VAL B 1 60 ? 1.475 -26.891 -19.531 1 96.88 60 VAL B O 1
ATOM 3171 N N . LEU B 1 61 ? 2.068 -24.953 -18.625 1 95.38 61 LEU B N 1
ATOM 3172 C CA . LEU B 1 61 ? 1.698 -24.219 -19.828 1 95.38 61 LEU B CA 1
ATOM 3173 C C . LEU B 1 61 ? 2.938 -23.703 -20.547 1 95.38 61 LEU B C 1
ATOM 3175 O O . LEU B 1 61 ? 4.043 -23.75 -20.016 1 95.38 61 LEU B O 1
ATOM 3179 N N . SER B 1 62 ? 2.818 -23.25 -21.797 1 88.44 62 SER B N 1
ATOM 3180 C CA . SER B 1 62 ? 3.918 -22.672 -22.547 1 88.44 62 SER B CA 1
ATOM 3181 C C . SER B 1 62 ? 4.449 -21.422 -21.875 1 88.44 62 SER B C 1
ATOM 3183 O O . SER B 1 62 ? 5.629 -21.078 -22.016 1 88.44 62 SER B O 1
ATOM 3185 N N . GLU B 1 63 ? 3.475 -20.781 -21.141 1 78.38 63 GLU B N 1
ATOM 3186 C CA . GLU B 1 63 ? 3.799 -19.578 -20.375 1 78.38 63 GLU B CA 1
ATOM 3187 C C . GLU B 1 63 ? 3.201 -19.656 -18.969 1 78.38 63 GLU B C 1
ATOM 3189 O O . GLU B 1 63 ? 2.326 -18.859 -18.625 1 78.38 63 GLU B O 1
ATOM 3194 N N . SER B 1 64 ? 3.789 -20.453 -18.266 1 85.88 64 SER B N 1
ATOM 3195 C CA . SER B 1 64 ? 3.588 -20.516 -16.812 1 85.88 64 SER B CA 1
ATOM 3196 C C . SER B 1 64 ? 2.775 -21.734 -16.406 1 85.88 64 SER B C 1
ATOM 3198 O O . SER B 1 64 ? 3.162 -22.859 -16.703 1 85.88 64 SER B O 1
ATOM 3200 N N . SER B 1 65 ? 1.611 -21.641 -15.5 1 96.81 65 SER B N 1
ATOM 3201 C CA . SER B 1 65 ? 0.988 -22.797 -14.852 1 96.81 65 SER B CA 1
ATOM 3202 C C . SER B 1 65 ? -0.498 -22.547 -14.609 1 96.81 65 SER B C 1
ATOM 3204 O O . SER B 1 65 ? -0.94 -21.406 -14.516 1 96.81 65 SER B O 1
ATOM 3206 N N . MET B 1 66 ? -1.278 -23.672 -14.594 1 97.88 66 MET B N 1
ATOM 3207 C CA . MET B 1 66 ? -2.695 -23.641 -14.234 1 97.88 66 MET B CA 1
ATOM 3208 C C . MET B 1 66 ? -3.039 -24.766 -13.273 1 97.88 66 MET B C 1
ATOM 3210 O O . MET B 1 66 ? -2.559 -25.891 -13.438 1 97.88 66 MET B O 1
ATOM 3214 N N . PHE B 1 67 ? -3.838 -24.484 -12.312 1 98.56 67 PHE B N 1
ATOM 3215 C CA . PHE B 1 67 ? -4.301 -25.469 -11.344 1 98.56 67 PHE B CA 1
ATOM 3216 C C . PHE B 1 67 ? -5.816 -25.406 -11.188 1 98.56 67 PHE B C 1
ATOM 3218 O O . PHE B 1 67 ? -6.398 -24.328 -11.18 1 98.56 67 PHE B O 1
ATOM 3225 N N . VAL B 1 68 ? -6.43 -26.578 -11.062 1 98.31 68 VAL B N 1
ATOM 3226 C CA . VAL B 1 68 ? -7.879 -26.641 -10.898 1 98.31 68 VAL B CA 1
ATOM 3227 C C . VAL B 1 68 ? -8.219 -27.609 -9.766 1 98.31 68 VAL B C 1
ATOM 3229 O O . VAL B 1 68 ? -7.738 -28.75 -9.75 1 98.31 68 VAL B O 1
ATOM 3232 N N . THR B 1 69 ? -8.953 -27.156 -8.844 1 96.88 69 THR B N 1
ATOM 3233 C CA . THR B 1 69 ? -9.547 -28 -7.816 1 96.88 69 THR B CA 1
ATOM 3234 C C . THR B 1 69 ? -11.07 -28.016 -7.934 1 96.88 69 THR B C 1
ATOM 3236 O O . THR B 1 69 ? -11.617 -27.609 -8.961 1 96.88 69 THR B O 1
ATOM 3239 N N . LYS B 1 70 ? -11.711 -28.578 -6.879 1 94.88 70 LYS B N 1
ATOM 3240 C CA . LYS B 1 70 ? -13.172 -28.688 -6.918 1 94.88 70 LYS B CA 1
ATOM 3241 C C . LYS B 1 70 ? -13.82 -27.328 -7.117 1 94.88 70 LYS B C 1
ATOM 3243 O O . LYS B 1 70 ? -14.789 -27.203 -7.871 1 94.88 70 LYS B O 1
ATOM 3248 N N . ARG B 1 71 ? -13.289 -26.266 -6.547 1 94.69 71 ARG B N 1
ATOM 3249 C CA . ARG B 1 71 ? -13.992 -25 -6.637 1 94.69 71 ARG B CA 1
ATOM 3250 C C . ARG B 1 71 ? -13.031 -23.859 -6.91 1 94.69 71 ARG B C 1
ATOM 3252 O O . ARG B 1 71 ? -13.383 -22.688 -6.75 1 94.69 71 ARG B O 1
ATOM 3259 N N . ARG B 1 72 ? -11.789 -24.219 -7.207 1 96.56 72 ARG B N 1
ATOM 3260 C CA . ARG B 1 72 ? -10.789 -23.172 -7.422 1 96.56 72 ARG B CA 1
ATOM 3261 C C . ARG B 1 72 ? -10.125 -23.312 -8.789 1 96.56 72 ARG B C 1
ATOM 3263 O O . ARG B 1 72 ? -9.797 -24.438 -9.211 1 96.56 72 ARG B O 1
ATOM 3270 N N . PHE B 1 73 ? -10 -22.188 -9.422 1 97.94 73 PHE B N 1
ATOM 3271 C CA . PHE B 1 73 ? -9.258 -22.062 -10.672 1 97.94 73 PHE B CA 1
ATOM 3272 C C . PHE B 1 73 ? -8.086 -21.109 -10.508 1 97.94 73 PHE B C 1
ATOM 3274 O O . PHE B 1 73 ? -8.266 -19.953 -10.094 1 97.94 73 PHE B O 1
ATOM 3281 N N . ILE B 1 74 ? -6.844 -21.547 -10.773 1 98.25 74 ILE B N 1
ATOM 3282 C CA . ILE B 1 74 ? -5.652 -20.719 -10.656 1 98.25 74 ILE B CA 1
ATOM 3283 C C . ILE B 1 74 ? -4.91 -20.688 -11.992 1 98.25 74 ILE B C 1
ATOM 3285 O O . ILE B 1 74 ? -4.586 -21.734 -12.547 1 98.25 74 ILE B O 1
ATOM 3289 N N . LEU B 1 75 ? -4.684 -19.547 -12.492 1 97.44 75 LEU B N 1
ATOM 3290 C CA . LEU B 1 75 ? -3.943 -19.375 -13.734 1 97.44 75 LEU B CA 1
ATOM 3291 C C . LEU B 1 75 ? -2.803 -18.375 -13.555 1 97.44 75 LEU B C 1
ATOM 3293 O O . LEU B 1 75 ? -3.023 -17.25 -13.117 1 97.44 75 LEU B O 1
ATOM 3297 N N . LYS B 1 76 ? -1.626 -18.812 -13.75 1 96.5 76 LYS B N 1
ATOM 3298 C CA . LYS B 1 76 ? -0.429 -17.984 -13.719 1 96.5 76 LYS B CA 1
ATOM 3299 C C . LYS B 1 76 ? 0.227 -17.906 -15.094 1 96.5 76 LYS B C 1
ATOM 3301 O O . LYS B 1 76 ? 0.526 -18.938 -15.703 1 96.5 76 LYS B O 1
ATOM 3306 N N . THR B 1 77 ? 0.419 -16.688 -15.609 1 94 77 THR B N 1
ATOM 3307 C CA . THR B 1 77 ? 0.996 -16.547 -16.938 1 94 77 THR B CA 1
ATOM 3308 C C . THR B 1 77 ? 2.074 -15.469 -16.953 1 94 77 THR B C 1
ATOM 3310 O O . THR B 1 77 ? 2.086 -14.594 -16.094 1 94 77 THR B O 1
ATOM 3313 N N . CYS B 1 78 ? 2.896 -15.539 -17.922 1 86.31 78 CYS B N 1
ATOM 3314 C CA . CYS B 1 78 ? 3.947 -14.531 -18.047 1 86.31 78 CYS B CA 1
ATOM 3315 C C . CYS B 1 78 ? 3.363 -13.172 -18.406 1 86.31 78 CYS B C 1
ATOM 3317 O O . CYS B 1 78 ? 2.158 -13.055 -18.641 1 86.31 78 CYS B O 1
ATOM 3319 N N . GLY B 1 79 ? 4.152 -12.156 -18.453 1 75.44 79 GLY B N 1
ATOM 3320 C CA . GLY B 1 79 ? 3.732 -10.766 -18.484 1 75.44 79 GLY B CA 1
ATOM 3321 C C . GLY B 1 79 ? 3.006 -10.375 -19.75 1 75.44 79 GLY B C 1
ATOM 3322 O O . GLY B 1 79 ? 1.968 -9.711 -19.703 1 75.44 79 GLY B O 1
ATOM 3323 N N . THR B 1 80 ? 3.363 -10.961 -20.891 1 79.94 80 THR B N 1
ATOM 3324 C CA . THR B 1 80 ? 2.814 -10.445 -22.141 1 79.94 80 THR B CA 1
ATOM 3325 C C . THR B 1 80 ? 1.504 -11.148 -22.484 1 79.94 80 THR B C 1
ATOM 3327 O O . THR B 1 80 ? 0.808 -10.758 -23.422 1 79.94 80 THR B O 1
ATOM 3330 N N . THR B 1 81 ? 1.2 -12.094 -21.688 1 85.75 81 THR B N 1
ATOM 3331 C CA . THR B 1 81 ? -0.076 -12.773 -21.875 1 85.75 81 THR B CA 1
ATOM 3332 C C . THR B 1 81 ? -1.234 -11.883 -21.438 1 85.75 81 THR B C 1
ATOM 3334 O O . THR B 1 81 ? -1.114 -11.125 -20.469 1 85.75 81 THR B O 1
ATOM 3337 N N . THR B 1 82 ? -2.352 -11.992 -22.234 1 90.44 82 THR B N 1
ATOM 3338 C CA . THR B 1 82 ? -3.533 -11.203 -21.906 1 90.44 82 THR B CA 1
ATOM 3339 C C . THR B 1 82 ? -4.473 -12 -21 1 90.44 82 THR B C 1
ATOM 3341 O O . THR B 1 82 ? -5.629 -12.234 -21.344 1 90.44 82 THR B O 1
ATOM 3344 N N . LEU B 1 83 ? -4.082 -12.258 -19.891 1 92.81 83 LEU B N 1
ATOM 3345 C CA . LEU B 1 83 ? -4.719 -13.156 -18.922 1 92.81 83 LEU B CA 1
ATOM 3346 C C . LEU B 1 83 ? -6.145 -12.703 -18.625 1 92.81 83 LEU B C 1
ATOM 3348 O O . LEU B 1 83 ? -7.055 -13.531 -18.547 1 92.81 83 LEU B O 1
ATOM 3352 N N . LEU B 1 84 ? -6.371 -11.391 -18.5 1 94.69 84 LEU B N 1
ATOM 3353 C CA . LEU B 1 84 ? -7.652 -10.883 -18.016 1 94.69 84 LEU B CA 1
ATOM 3354 C C . LEU B 1 84 ? -8.75 -11.094 -19.062 1 94.69 84 LEU B C 1
ATOM 3356 O O . LEU B 1 84 ? -9.938 -11.07 -18.734 1 94.69 84 LEU B O 1
ATOM 3360 N N . LEU B 1 85 ? -8.375 -11.297 -20.25 1 93.19 85 LEU B N 1
ATOM 3361 C CA . LEU B 1 85 ? -9.359 -11.555 -21.297 1 93.19 85 LEU B CA 1
ATOM 3362 C C . LEU B 1 85 ? -9.953 -12.953 -21.156 1 93.19 85 LEU B C 1
ATOM 3364 O O . LEU B 1 85 ? -10.984 -13.258 -21.75 1 93.19 85 LEU B O 1
ATOM 3368 N N . ALA B 1 86 ? -9.344 -13.758 -20.391 1 94.69 86 ALA B N 1
ATOM 3369 C CA . ALA B 1 86 ? -9.82 -15.125 -20.188 1 94.69 86 ALA B CA 1
ATOM 3370 C C . ALA B 1 86 ? -10.898 -15.172 -19.109 1 94.69 86 ALA B C 1
ATOM 3372 O O . ALA B 1 86 ? -11.602 -16.188 -18.969 1 94.69 86 ALA B O 1
ATOM 3373 N N . VAL B 1 87 ? -11.102 -14.102 -18.422 1 97.12 87 VAL B N 1
ATOM 3374 C CA . VAL B 1 87 ? -11.945 -14.156 -17.234 1 97.12 87 VAL B CA 1
ATOM 3375 C C . VAL B 1 87 ? -13.398 -14.359 -17.656 1 97.12 87 VAL B C 1
ATOM 3377 O O . VAL B 1 87 ? -14.078 -15.258 -17.141 1 97.12 87 VAL B O 1
ATOM 3380 N N . LYS B 1 88 ? -13.898 -13.586 -18.531 1 96.75 88 LYS B N 1
ATOM 3381 C CA . LYS B 1 88 ? -15.297 -13.688 -18.938 1 96.75 88 LYS B CA 1
ATOM 3382 C C . LYS B 1 88 ? -15.586 -15.055 -19.562 1 96.75 88 LYS B C 1
ATOM 3384 O O . LYS B 1 88 ? -16.547 -15.727 -19.172 1 96.75 88 LYS B O 1
ATOM 3389 N N . PRO B 1 89 ? -14.766 -15.539 -20.531 1 97.38 89 PRO B N 1
ATOM 3390 C CA . PRO B 1 89 ? -14.969 -16.891 -21.062 1 97.38 89 PRO B CA 1
ATOM 3391 C C . PRO B 1 89 ? -14.891 -17.969 -19.969 1 97.38 89 PRO B C 1
ATOM 3393 O O . PRO B 1 89 ? -15.594 -18.969 -20.047 1 97.38 89 PRO B O 1
ATOM 3396 N N . LEU B 1 90 ? -14.039 -17.797 -19.016 1 98 90 LEU B N 1
ATOM 3397 C CA . LEU B 1 90 ? -13.922 -18.75 -17.906 1 98 90 LEU B CA 1
ATOM 3398 C C . LEU B 1 90 ? -15.234 -18.859 -17.141 1 98 90 LEU B C 1
ATOM 3400 O O . LEU B 1 90 ? -15.719 -19.969 -16.875 1 98 90 LEU B O 1
ATOM 3404 N N . LEU B 1 91 ? -15.781 -17.688 -16.797 1 97.56 91 LEU B N 1
ATOM 3405 C CA . LEU B 1 91 ? -17.031 -17.656 -16.062 1 97.56 91 LEU B CA 1
ATOM 3406 C C . LEU B 1 91 ? -18.141 -18.344 -16.859 1 97.56 91 LEU B C 1
ATOM 3408 O O . LEU B 1 91 ? -18.953 -19.094 -16.281 1 97.56 91 LEU B O 1
ATOM 3412 N N . LYS B 1 92 ? -18.172 -18.094 -18.125 1 97.19 92 LYS B N 1
ATOM 3413 C CA . LYS B 1 92 ? -19.172 -18.719 -18.984 1 97.19 92 LYS B CA 1
ATOM 3414 C C . LYS B 1 92 ? -18.984 -20.234 -19.031 1 97.19 92 LYS B C 1
ATOM 3416 O O . LYS B 1 92 ? -19.969 -20.984 -18.953 1 97.19 92 LYS B O 1
ATOM 3421 N N . LEU B 1 93 ? -17.75 -20.688 -19.188 1 97.12 93 LEU B N 1
ATOM 3422 C CA . LEU B 1 93 ? -17.438 -22.109 -19.234 1 97.12 93 LEU B CA 1
ATOM 3423 C C . LEU B 1 93 ? -17.891 -22.812 -17.969 1 97.12 93 LEU B C 1
ATOM 3425 O O . LEU B 1 93 ? -18.516 -23.875 -18.031 1 97.12 93 LEU B O 1
ATOM 3429 N N . ILE B 1 94 ? -17.625 -22.188 -16.828 1 96.44 94 ILE B N 1
ATOM 3430 C CA . ILE B 1 94 ? -17.969 -22.781 -15.539 1 96.44 94 ILE B CA 1
ATOM 3431 C C . ILE B 1 94 ? -19.484 -22.844 -15.398 1 96.44 94 ILE B C 1
ATOM 3433 O O . ILE B 1 94 ? -20.031 -23.844 -14.93 1 96.44 94 ILE B O 1
ATOM 3437 N N . LYS B 1 95 ? -20.125 -21.75 -15.766 1 94.88 95 LYS B N 1
ATOM 3438 C CA . LYS B 1 95 ? -21.578 -21.734 -15.727 1 94.88 95 LYS B CA 1
ATOM 3439 C C . LYS B 1 95 ? -22.172 -22.828 -16.609 1 94.88 95 LYS B C 1
ATOM 3441 O O . LYS B 1 95 ? -23.047 -23.578 -16.188 1 94.88 95 LYS B O 1
ATOM 3446 N N . ASP B 1 96 ? -21.703 -22.953 -17.797 1 95.19 96 ASP B N 1
ATOM 3447 C CA . ASP B 1 96 ? -22.234 -23.875 -18.781 1 95.19 96 ASP B CA 1
ATOM 3448 C C . ASP B 1 96 ? -21.953 -25.328 -18.391 1 95.19 96 ASP B C 1
ATOM 3450 O O . ASP B 1 96 ? -22.812 -26.203 -18.547 1 95.19 96 ASP B O 1
ATOM 3454 N N . ARG B 1 97 ? -20.75 -25.625 -17.859 1 94.19 97 ARG B N 1
ATOM 3455 C CA . ARG B 1 97 ? -20.312 -27.016 -17.672 1 94.19 97 ARG B CA 1
ATOM 3456 C C . ARG B 1 97 ? -20.578 -27.484 -16.25 1 94.19 97 ARG B C 1
ATOM 3458 O O . ARG B 1 97 ? -20.844 -28.656 -16.016 1 94.19 97 ARG B O 1
ATOM 3465 N N . CYS B 1 98 ? -20.516 -26.531 -15.305 1 93.69 98 CYS B N 1
ATOM 3466 C CA . CYS B 1 98 ? -20.609 -26.922 -13.898 1 93.69 98 CYS B CA 1
ATOM 3467 C C . CYS B 1 98 ? -21.859 -26.359 -13.258 1 93.69 98 CYS B C 1
ATOM 3469 O O . CYS B 1 98 ? -22.172 -26.688 -12.102 1 93.69 98 CYS B O 1
ATOM 3471 N N . ASN B 1 99 ? -22.625 -25.516 -13.867 1 92.44 99 ASN B N 1
ATOM 3472 C CA . ASN B 1 99 ? -23.844 -24.875 -13.367 1 92.44 99 ASN B CA 1
ATOM 3473 C C . ASN B 1 99 ? -23.578 -24.047 -12.125 1 92.44 99 ASN B C 1
ATOM 3475 O O . ASN B 1 99 ? -24.344 -24.094 -11.156 1 92.44 99 ASN B O 1
ATOM 3479 N N . ILE B 1 100 ? -22.438 -23.422 -12.102 1 92.94 100 ILE B N 1
ATOM 3480 C CA . ILE B 1 100 ? -22.047 -22.484 -11.039 1 92.94 100 ILE B CA 1
ATOM 3481 C C . ILE B 1 100 ? -22.016 -21.062 -11.594 1 92.94 100 ILE B C 1
ATOM 3483 O O . ILE B 1 100 ? -21.312 -20.797 -12.57 1 92.94 100 ILE B O 1
ATOM 3487 N N . ASP B 1 101 ? -22.766 -20.172 -10.922 1 89.75 101 ASP B N 1
ATOM 3488 C CA . ASP B 1 101 ? -22.844 -18.828 -11.453 1 89.75 101 ASP B CA 1
ATOM 3489 C C . ASP B 1 101 ? -22.391 -17.797 -10.406 1 89.75 101 ASP B C 1
ATOM 3491 O O . ASP B 1 101 ? -22.531 -16.594 -10.625 1 89.75 101 ASP B O 1
ATOM 3495 N N . SER B 1 102 ? -21.922 -18.281 -9.328 1 93.19 102 SER B N 1
ATOM 3496 C CA . SER B 1 102 ? -21.516 -17.359 -8.266 1 93.19 102 SER B CA 1
ATOM 3497 C C . SER B 1 102 ? -20.047 -17.516 -7.926 1 93.19 102 SER B C 1
ATOM 3499 O O . SER B 1 102 ? -19.531 -18.625 -7.84 1 93.19 102 SER B O 1
ATOM 3501 N N . VAL B 1 103 ? -19.391 -16.438 -7.84 1 96.5 103 VAL B N 1
ATOM 3502 C CA . VAL B 1 103 ? -17.984 -16.359 -7.465 1 96.5 103 VAL B CA 1
ATOM 3503 C C . VAL B 1 103 ? -17.859 -15.906 -6.008 1 96.5 103 VAL B C 1
ATOM 3505 O O . VAL B 1 103 ? -18.484 -14.922 -5.602 1 96.5 103 VAL B O 1
ATOM 3508 N N . ASP B 1 104 ? -17.125 -16.688 -5.273 1 96.56 104 ASP B N 1
ATOM 3509 C CA . ASP B 1 104 ? -16.938 -16.344 -3.865 1 96.56 104 ASP B CA 1
ATOM 3510 C C . ASP B 1 104 ? -15.812 -15.328 -3.695 1 96.56 104 ASP B C 1
ATOM 3512 O O . ASP B 1 104 ? -15.852 -14.492 -2.789 1 96.56 104 ASP B O 1
ATOM 3516 N N . ASP B 1 105 ? -14.836 -15.5 -4.488 1 97.38 105 ASP B N 1
ATOM 3517 C CA . ASP B 1 105 ? -13.719 -14.562 -4.383 1 97.38 105 ASP B CA 1
ATOM 3518 C C . ASP B 1 105 ? -12.844 -14.602 -5.633 1 97.38 105 ASP B C 1
ATOM 3520 O O . ASP B 1 105 ? -12.883 -15.57 -6.395 1 97.38 105 ASP B O 1
ATOM 3524 N N . VAL B 1 106 ? -12.141 -13.555 -5.875 1 98.12 106 VAL B N 1
ATOM 3525 C CA . VAL B 1 106 ? -11.172 -13.414 -6.957 1 98.12 106 VAL B CA 1
ATOM 3526 C C . VAL B 1 106 ? -9.883 -12.805 -6.414 1 98.12 106 VAL B C 1
ATOM 3528 O O . VAL B 1 106 ? -9.922 -11.852 -5.633 1 98.12 106 VAL B O 1
ATOM 3531 N N . PHE B 1 107 ? -8.758 -13.43 -6.754 1 98.25 107 PHE B N 1
ATOM 3532 C CA . PHE B 1 107 ? -7.445 -12.836 -6.496 1 98.25 107 PHE B CA 1
ATOM 3533 C C . PHE B 1 107 ? -6.672 -12.648 -7.797 1 98.25 107 PHE B C 1
ATOM 3535 O O . PHE B 1 107 ? -6.395 -13.617 -8.508 1 98.25 107 PHE B O 1
ATOM 3542 N N . TYR B 1 108 ? -6.488 -11.461 -8.133 1 98.38 108 TYR B N 1
ATOM 3543 C CA . TYR B 1 108 ? -5.605 -11.109 -9.242 1 98.38 108 TYR B CA 1
ATOM 3544 C C . TYR B 1 108 ? -4.41 -10.305 -8.75 1 98.38 108 TYR B C 1
ATOM 3546 O O . TYR B 1 108 ? -4.574 -9.281 -8.086 1 98.38 108 TYR B O 1
ATOM 3554 N N . SER B 1 109 ? -3.209 -10.758 -9.047 1 97.81 109 SER B N 1
ATOM 3555 C CA . SER B 1 109 ? -2.027 -10.055 -8.547 1 97.81 109 SER B CA 1
ATOM 3556 C C . SER B 1 109 ? -0.875 -10.141 -9.547 1 97.81 109 SER B C 1
ATOM 3558 O O . SER B 1 109 ? -0.823 -11.062 -10.367 1 97.81 109 SER B O 1
ATOM 3560 N N . ARG B 1 110 ? -0.049 -9.172 -9.414 1 96.44 110 ARG B N 1
ATOM 3561 C CA . ARG B 1 110 ? 1.185 -9.172 -10.195 1 96.44 110 ARG B CA 1
ATOM 3562 C C . ARG B 1 110 ? 2.172 -8.141 -9.648 1 96.44 110 ARG B C 1
ATOM 3564 O O . ARG B 1 110 ? 1.774 -7.191 -8.977 1 96.44 110 ARG B O 1
ATOM 3571 N N . LYS B 1 111 ? 3.412 -8.406 -10.016 1 95.19 111 LYS B N 1
ATOM 3572 C CA . LYS B 1 111 ? 4.438 -7.391 -9.805 1 95.19 111 LYS B CA 1
ATOM 3573 C C . LYS B 1 111 ? 4.422 -6.352 -10.922 1 95.19 111 LYS B C 1
ATOM 3575 O O . LYS B 1 111 ? 3.891 -6.605 -12.008 1 95.19 111 LYS B O 1
ATOM 3580 N N . LYS B 1 112 ? 4.945 -5.172 -10.617 1 92.62 112 LYS B N 1
ATOM 3581 C CA . LYS B 1 112 ? 5.121 -4.152 -11.648 1 92.62 112 LYS B CA 1
ATOM 3582 C C . LYS B 1 112 ? 5.957 -4.68 -12.812 1 92.62 112 LYS B C 1
ATOM 3584 O O . LYS B 1 112 ? 7 -5.301 -12.602 1 92.62 112 LYS B O 1
ATOM 3589 N N . PHE B 1 113 ? 5.488 -4.398 -14.008 1 90.62 113 PHE B N 1
ATOM 3590 C CA . PHE B 1 113 ? 6.199 -4.875 -15.188 1 90.62 113 PHE B CA 1
ATOM 3591 C C . PHE B 1 113 ? 7.469 -4.062 -15.422 1 90.62 113 PHE B C 1
ATOM 3593 O O . PHE B 1 113 ? 7.512 -2.871 -15.109 1 90.62 113 PHE B O 1
ATOM 3600 N N . ARG B 1 114 ? 8.367 -4.688 -16.016 1 87.44 114 ARG B N 1
ATOM 3601 C CA . ARG B 1 114 ? 9.578 -3.979 -16.406 1 87.44 114 ARG B CA 1
ATOM 3602 C C . ARG B 1 114 ? 9.32 -3.061 -17.594 1 87.44 114 ARG B C 1
ATOM 3604 O O . ARG B 1 114 ? 9.836 -1.944 -17.656 1 87.44 114 ARG B O 1
ATOM 3611 N N . GLN B 1 115 ? 8.539 -3.557 -18.516 1 89.12 115 GLN B N 1
ATOM 3612 C CA . GLN B 1 115 ? 8.172 -2.773 -19.688 1 89.12 115 GLN B CA 1
ATOM 3613 C C . GLN B 1 115 ? 6.66 -2.764 -19.906 1 89.12 115 GLN B C 1
ATOM 3615 O O . GLN B 1 115 ? 6.148 -3.443 -20.797 1 89.12 115 GLN B O 1
ATOM 3620 N N . PRO B 1 116 ? 5.984 -1.944 -19.203 1 87.94 116 PRO B N 1
ATOM 3621 C CA . PRO B 1 116 ? 4.523 -1.918 -19.266 1 87.94 116 PRO B CA 1
ATOM 3622 C C . PRO B 1 116 ? 3.996 -1.554 -20.656 1 87.94 116 PRO B C 1
ATOM 3624 O O . PRO B 1 116 ? 2.918 -2.008 -21.047 1 87.94 116 PRO B O 1
ATOM 3627 N N . GLU B 1 117 ? 4.777 -0.84 -21.406 1 88.81 117 GLU B N 1
ATOM 3628 C CA . GLU B 1 117 ? 4.336 -0.373 -22.719 1 88.81 117 GLU B CA 1
ATOM 3629 C C . GLU B 1 117 ? 4.266 -1.522 -23.719 1 88.81 117 GLU B C 1
ATOM 3631 O O . GLU B 1 117 ? 3.617 -1.407 -24.766 1 88.81 117 GLU B O 1
ATOM 3636 N N . LYS B 1 118 ? 4.977 -2.643 -23.391 1 88.06 118 LYS B N 1
ATOM 3637 C CA . LYS B 1 118 ? 4.98 -3.795 -24.281 1 88.06 118 LYS B CA 1
ATOM 3638 C C . LYS B 1 118 ? 3.832 -4.746 -23.969 1 88.06 118 LYS B C 1
ATOM 3640 O O . LYS B 1 118 ? 3.613 -5.727 -24.672 1 88.06 118 LYS B O 1
ATOM 3645 N N . GLN B 1 119 ? 3.076 -4.387 -22.906 1 88.38 119 GLN B N 1
ATOM 3646 C CA . GLN B 1 119 ? 1.925 -5.211 -22.562 1 88.38 119 GLN B CA 1
ATOM 3647 C C . GLN B 1 119 ? 0.693 -4.809 -23.375 1 88.38 119 GLN B C 1
ATOM 3649 O O . GLN B 1 119 ? 0.657 -3.729 -23.953 1 88.38 119 GLN B O 1
ATOM 3654 N N . HIS B 1 120 ? -0.268 -5.789 -23.531 1 89.25 120 HIS B N 1
ATOM 3655 C CA . HIS B 1 120 ? -1.584 -5.43 -24.047 1 89.25 120 HIS B CA 1
ATOM 3656 C C . HIS B 1 120 ? -2.154 -4.227 -23.297 1 89.25 120 HIS B C 1
ATOM 3658 O O . HIS B 1 120 ? -1.906 -4.051 -22.109 1 89.25 120 HIS B O 1
ATOM 3664 N N . GLU B 1 121 ? -2.941 -3.482 -23.938 1 89.19 121 GLU B N 1
ATOM 3665 C CA . GLU B 1 121 ? -3.455 -2.213 -23.438 1 89.19 121 GLU B CA 1
ATOM 3666 C C . GLU B 1 121 ? -4.109 -2.389 -22.078 1 89.19 121 GLU B C 1
ATOM 3668 O O . GLU B 1 121 ? -3.92 -1.562 -21.172 1 89.19 121 GLU B O 1
ATOM 3673 N N . ILE B 1 122 ? -4.809 -3.428 -21.875 1 91.38 122 ILE B N 1
ATOM 3674 C CA . ILE B 1 122 ? -5.559 -3.646 -20.641 1 91.38 122 ILE B CA 1
ATOM 3675 C C . ILE B 1 122 ? -4.586 -3.834 -19.469 1 91.38 122 ILE B C 1
ATOM 3677 O O . ILE B 1 122 ? -4.957 -3.641 -18.312 1 91.38 122 ILE B O 1
ATOM 3681 N N . HIS B 1 123 ? -3.311 -4.234 -19.797 1 92.19 123 HIS B N 1
ATOM 3682 C CA . HIS B 1 123 ? -2.373 -4.609 -18.75 1 92.19 123 HIS B CA 1
ATOM 3683 C C . HIS B 1 123 ? -1.282 -3.557 -18.578 1 92.19 123 HIS B C 1
ATOM 3685 O O . HIS B 1 123 ? -0.344 -3.746 -17.797 1 92.19 123 HIS B O 1
ATOM 3691 N N . GLN B 1 124 ? -1.44 -2.482 -19.25 1 91.44 124 GLN B N 1
ATOM 3692 C CA . GLN B 1 124 ? -0.363 -1.5 -19.219 1 91.44 124 GLN B CA 1
ATOM 3693 C C . GLN B 1 124 ? -0.402 -0.702 -17.906 1 91.44 124 GLN B C 1
ATOM 3695 O O . GLN B 1 124 ? 0.635 -0.247 -17.422 1 91.44 124 GLN B O 1
ATOM 3700 N N . ARG B 1 125 ? -1.652 -0.471 -17.438 1 91.81 125 ARG B N 1
ATOM 3701 C CA . ARG B 1 125 ? -1.821 0.186 -16.141 1 91.81 125 ARG B CA 1
ATOM 3702 C C . ARG B 1 125 ? -2.703 -0.645 -15.219 1 91.81 125 ARG B C 1
ATOM 3704 O O . ARG B 1 125 ? -3.742 -1.16 -15.641 1 91.81 125 ARG B O 1
ATOM 3711 N N . PHE B 1 126 ? -2.287 -0.645 -14.008 1 95.12 126 PHE B N 1
ATOM 3712 C CA . PHE B 1 126 ? -3.049 -1.442 -13.055 1 95.12 126 PHE B CA 1
ATOM 3713 C C . PHE B 1 126 ? -4.469 -0.902 -12.914 1 95.12 126 PHE B C 1
ATOM 3715 O O . PHE B 1 126 ? -5.414 -1.671 -12.734 1 95.12 126 PHE B O 1
ATOM 3722 N N . GLU B 1 127 ? -4.668 0.339 -13.016 1 93.19 127 GLU B N 1
ATOM 3723 C CA . GLU B 1 127 ? -5.992 0.946 -12.914 1 93.19 127 GLU B CA 1
ATOM 3724 C C . GLU B 1 127 ? -6.918 0.432 -14.008 1 93.19 127 GLU B C 1
ATOM 3726 O O . GLU B 1 127 ? -8.125 0.28 -13.789 1 93.19 127 GLU B O 1
ATOM 3731 N N . ASP B 1 128 ? -6.359 0.22 -15.125 1 95.06 128 ASP B N 1
ATOM 3732 C CA . ASP B 1 128 ? -7.152 -0.322 -16.219 1 95.06 128 ASP B CA 1
ATOM 3733 C C . ASP B 1 128 ? -7.574 -1.762 -15.938 1 95.06 128 ASP B C 1
ATOM 3735 O O . ASP B 1 128 ? -8.703 -2.158 -16.25 1 95.06 128 ASP B O 1
ATOM 3739 N N . GLU B 1 129 ? -6.656 -2.516 -15.414 1 97.19 129 GLU B N 1
ATOM 3740 C CA . GLU B 1 129 ? -6.977 -3.887 -15.023 1 97.19 129 GLU B CA 1
ATOM 3741 C C . GLU B 1 129 ? -8.102 -3.92 -13.992 1 97.19 129 GLU B C 1
ATOM 3743 O O .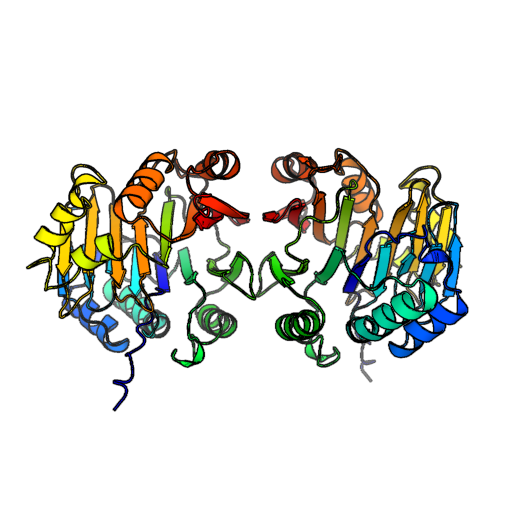 GLU B 1 129 ? -9.031 -4.723 -14.109 1 97.19 129 GLU B O 1
ATOM 3748 N N . VAL B 1 130 ? -8.016 -3.016 -13.078 1 97.69 130 VAL B N 1
ATOM 3749 C CA . VAL B 1 130 ? -9.016 -2.918 -12.016 1 97.69 130 VAL B CA 1
ATOM 3750 C C . VAL B 1 130 ? -10.367 -2.555 -12.617 1 97.69 130 VAL B C 1
ATOM 3752 O O . VAL B 1 130 ? -11.391 -3.16 -12.273 1 97.69 130 VAL B O 1
ATOM 3755 N N . SER B 1 131 ? -10.352 -1.577 -13.469 1 96.56 131 SER B N 1
ATOM 3756 C CA . SER B 1 131 ? -11.594 -1.162 -14.109 1 96.56 131 SER B CA 1
ATOM 3757 C C . SER B 1 131 ? -12.25 -2.324 -14.852 1 96.56 131 SER B C 1
ATOM 3759 O O . SER B 1 131 ? -13.469 -2.498 -14.789 1 96.56 131 SER B O 1
ATOM 3761 N N . HIS B 1 132 ? -11.445 -3.096 -15.531 1 97 132 HIS B N 1
ATOM 3762 C CA . HIS B 1 132 ? -11.953 -4.258 -16.25 1 97 132 HIS B CA 1
ATOM 3763 C C . HIS B 1 132 ? -12.57 -5.277 -15.305 1 97 132 HIS B C 1
ATOM 3765 O O . HIS B 1 132 ? -13.672 -5.77 -15.547 1 97 132 HIS B O 1
ATOM 3771 N N . LEU B 1 133 ? -11.898 -5.555 -14.258 1 98.12 133 LEU B N 1
ATOM 3772 C CA . LEU B 1 133 ? -12.367 -6.539 -13.289 1 98.12 133 LEU B CA 1
ATOM 3773 C C . LEU B 1 133 ? -13.617 -6.039 -12.57 1 98.12 133 LEU B C 1
ATOM 3775 O O . LEU B 1 133 ? -14.516 -6.824 -12.258 1 98.12 133 LEU B O 1
ATOM 3779 N N . ASP B 1 134 ? -13.688 -4.738 -12.359 1 97.19 134 ASP B N 1
ATOM 3780 C CA . ASP B 1 134 ? -14.844 -4.141 -11.703 1 97.19 134 ASP B CA 1
ATOM 3781 C C . ASP B 1 134 ? -16.094 -4.289 -12.562 1 97.19 134 ASP B C 1
ATOM 3783 O O . ASP B 1 134 ? -17.219 -4.254 -12.047 1 97.19 134 ASP B O 1
ATOM 3787 N N . GLU B 1 135 ? -15.914 -4.336 -13.812 1 96.94 135 GLU B N 1
ATOM 3788 C CA . GLU B 1 135 ? -17.047 -4.562 -14.695 1 96.94 135 GLU B CA 1
ATOM 3789 C C . GLU B 1 135 ? -17.609 -5.973 -14.539 1 96.94 135 GLU B C 1
ATOM 3791 O O . GLU B 1 135 ? -18.781 -6.215 -14.805 1 96.94 135 GLU B O 1
ATOM 3796 N N . LEU B 1 136 ? -16.797 -6.879 -14.133 1 96.81 136 LEU B N 1
ATOM 3797 C CA . LEU B 1 136 ? -17.172 -8.289 -14.086 1 96.81 136 LEU B CA 1
ATOM 3798 C C . LEU B 1 136 ? -17.578 -8.695 -12.68 1 96.81 136 LEU B C 1
ATOM 3800 O O . LEU B 1 136 ? -18.375 -9.625 -12.5 1 96.81 136 LEU B O 1
ATOM 3804 N N . PHE B 1 137 ? -17.016 -8.016 -11.688 1 97.44 137 PHE B N 1
ATOM 3805 C CA . PHE B 1 137 ? -17.25 -8.414 -10.305 1 97.44 137 PHE B CA 1
ATOM 3806 C C . PHE B 1 137 ? -17.719 -7.23 -9.477 1 97.44 137 PHE B C 1
ATOM 3808 O O . PHE B 1 137 ? -17.266 -6.105 -9.664 1 97.44 137 PHE B O 1
ATOM 3815 N N . ASN B 1 138 ? -18.531 -7.551 -8.5 1 94.88 138 ASN B N 1
ATOM 3816 C CA . ASN B 1 138 ? -18.984 -6.543 -7.551 1 94.88 138 ASN B CA 1
ATOM 3817 C C . ASN B 1 138 ? -18.109 -6.5 -6.309 1 94.88 138 ASN B C 1
ATOM 3819 O O . ASN B 1 138 ? -17.438 -7.484 -5.984 1 94.88 138 ASN B O 1
ATOM 3823 N N . ASN B 1 139 ? -17.984 -5.395 -5.672 1 95.25 139 ASN B N 1
ATOM 3824 C CA . ASN B 1 139 ? -17.297 -5.195 -4.398 1 95.25 139 ASN B CA 1
ATOM 3825 C C . ASN B 1 139 ? -15.789 -5.43 -4.527 1 95.25 139 ASN B C 1
ATOM 3827 O O . ASN B 1 139 ? -15.164 -5.984 -3.621 1 95.25 139 ASN B O 1
ATOM 3831 N N . GLY B 1 140 ? -15.312 -5.199 -5.699 1 97.25 140 GLY B N 1
ATOM 3832 C CA . GLY B 1 140 ? -13.875 -5.324 -5.902 1 97.25 140 GLY B CA 1
ATOM 3833 C C . GLY B 1 140 ? -13.078 -4.25 -5.184 1 97.25 140 GLY B C 1
ATOM 3834 O O . GLY B 1 140 ? -13.508 -3.098 -5.109 1 97.25 140 GLY B O 1
ATOM 3835 N N . VAL B 1 141 ? -11.961 -4.641 -4.629 1 97.31 141 VAL B N 1
ATOM 3836 C CA . VAL B 1 141 ? -11.016 -3.707 -4.027 1 97.31 141 VAL B CA 1
ATOM 3837 C C . VAL B 1 141 ? -9.609 -3.994 -4.547 1 97.31 141 VAL B C 1
ATOM 3839 O O . VAL B 1 141 ? -9.258 -5.148 -4.82 1 97.31 141 VAL B O 1
ATOM 3842 N N . ALA B 1 142 ? -8.875 -2.99 -4.707 1 97.94 142 ALA B N 1
ATOM 3843 C CA . ALA B 1 142 ? -7.531 -3.1 -5.27 1 97.94 142 ALA B CA 1
ATOM 3844 C C . ALA B 1 142 ? -6.504 -2.418 -4.371 1 97.94 142 ALA B C 1
ATOM 3846 O O . ALA B 1 142 ? -6.781 -1.368 -3.787 1 97.94 142 ALA B O 1
ATOM 3847 N N . TYR B 1 143 ? -5.34 -3.021 -4.262 1 97.56 143 TYR B N 1
ATOM 3848 C CA . TYR B 1 143 ? -4.258 -2.521 -3.422 1 97.56 143 TYR B CA 1
ATOM 3849 C C . TYR B 1 143 ? -2.949 -2.451 -4.203 1 97.56 143 TYR B C 1
ATOM 3851 O O . TYR B 1 143 ? -2.719 -3.254 -5.113 1 97.56 143 TYR B O 1
ATOM 3859 N N . THR B 1 144 ? -2.168 -1.565 -3.863 1 96.88 144 THR B N 1
ATOM 3860 C CA . THR B 1 144 ? -0.768 -1.515 -4.27 1 96.88 144 THR B CA 1
ATOM 3861 C C . THR B 1 144 ? 0.15 -1.591 -3.053 1 96.88 144 THR B C 1
ATOM 3863 O O . THR B 1 144 ? -0.011 -0.828 -2.098 1 96.88 144 THR B O 1
ATOM 3866 N N . LEU B 1 145 ? 1.048 -2.486 -3.102 1 97.38 145 LEU B N 1
ATOM 3867 C CA . LEU B 1 145 ? 2.02 -2.621 -2.021 1 97.38 145 LEU B CA 1
ATOM 3868 C C . LEU B 1 145 ? 3.432 -2.342 -2.521 1 97.38 145 LEU B C 1
ATOM 3870 O O . LEU B 1 145 ? 3.787 -2.725 -3.639 1 97.38 145 LEU B O 1
ATOM 3874 N N . GLY B 1 146 ? 4.207 -1.727 -1.629 1 96.56 146 GLY B N 1
ATOM 3875 C CA . GLY B 1 146 ? 5.562 -1.358 -2.004 1 96.56 146 GLY B CA 1
ATOM 3876 C C . GLY B 1 146 ? 5.668 0.051 -2.555 1 96.56 146 GLY B C 1
ATOM 3877 O O . GLY B 1 146 ? 4.777 0.875 -2.34 1 96.56 146 GLY B O 1
ATOM 3878 N N . ARG B 1 147 ? 6.809 0.312 -3.217 1 95.06 147 ARG B N 1
ATOM 3879 C CA . ARG B 1 147 ? 7.109 1.638 -3.75 1 95.06 147 ARG B CA 1
ATOM 3880 C C . ARG B 1 147 ? 6.594 1.785 -5.176 1 95.06 147 ARG B C 1
ATOM 3882 O O . ARG B 1 147 ? 7.113 1.156 -6.098 1 95.06 147 ARG B O 1
ATOM 3889 N N . ILE B 1 148 ? 5.688 2.688 -5.348 1 93.19 148 ILE B N 1
ATOM 3890 C CA . ILE B 1 148 ? 4.961 2.734 -6.609 1 93.19 148 ILE B CA 1
ATOM 3891 C C . ILE B 1 148 ? 5.875 3.271 -7.711 1 93.19 148 ILE B C 1
ATOM 3893 O O . ILE B 1 148 ? 5.668 2.99 -8.891 1 93.19 148 ILE B O 1
ATOM 3897 N N . ASN B 1 149 ? 6.871 4.086 -7.367 1 92.81 149 ASN B N 1
ATOM 3898 C CA . ASN B 1 149 ? 7.77 4.629 -8.383 1 92.81 149 ASN B CA 1
ATOM 3899 C C . ASN B 1 149 ? 9.016 3.762 -8.547 1 92.81 149 ASN B C 1
ATOM 3901 O O . ASN B 1 149 ? 9.961 4.156 -9.227 1 92.81 149 ASN B O 1
ATOM 3905 N N . LYS B 1 150 ? 9.078 2.615 -7.906 1 91.88 150 LYS B N 1
ATOM 3906 C CA . LYS B 1 150 ? 10.141 1.624 -8.039 1 91.88 150 LYS B CA 1
ATOM 3907 C C . LYS B 1 150 ? 9.57 0.222 -8.227 1 91.88 150 LYS B C 1
ATOM 3909 O O . LYS B 1 150 ? 8.938 -0.068 -9.242 1 91.88 150 LYS B O 1
ATOM 3914 N N . ASP B 1 151 ? 9.672 -0.569 -7.141 1 88.25 151 ASP B N 1
ATOM 3915 C CA . ASP B 1 151 ? 9.109 -1.914 -7.184 1 88.25 151 ASP B CA 1
ATOM 3916 C C . ASP B 1 151 ? 7.848 -2.004 -6.324 1 88.25 151 ASP B C 1
ATOM 3918 O O . ASP B 1 151 ? 7.852 -1.602 -5.16 1 88.25 151 ASP B O 1
ATOM 3922 N N . CYS B 1 152 ? 6.801 -2.4 -7.035 1 92.56 152 CYS B N 1
ATOM 3923 C CA . CYS B 1 152 ? 5.57 -2.574 -6.27 1 92.56 152 CYS B CA 1
ATOM 3924 C C . CYS B 1 152 ? 4.805 -3.805 -6.742 1 92.56 152 CYS B C 1
ATOM 3926 O O . CYS B 1 152 ? 5.227 -4.48 -7.68 1 92.56 152 CYS B O 1
ATOM 3928 N N . TRP B 1 153 ? 3.918 -4.211 -5.969 1 97.19 153 TRP B N 1
ATOM 3929 C CA . TRP B 1 153 ? 3.086 -5.398 -6.129 1 97.19 153 TRP B CA 1
ATOM 3930 C C . TRP B 1 153 ? 1.606 -5.047 -6.031 1 97.19 153 TRP B C 1
ATOM 3932 O O . TRP B 1 153 ? 1.207 -4.246 -5.18 1 97.19 153 TRP B O 1
ATOM 3942 N N . TYR B 1 154 ? 0.789 -5.602 -7 1 97.56 154 TYR B N 1
ATOM 3943 C CA . TYR B 1 154 ? -0.612 -5.215 -7.129 1 97.56 154 TYR B CA 1
ATOM 3944 C C . TYR B 1 154 ? -1.531 -6.375 -6.758 1 97.56 154 TYR B C 1
ATOM 3946 O O . TYR B 1 154 ? -1.249 -7.527 -7.086 1 97.56 154 TYR B O 1
ATOM 3954 N N . LEU B 1 155 ? -2.635 -6 -6.125 1 98.31 155 LEU B N 1
ATOM 3955 C CA . LEU B 1 155 ? -3.623 -7.004 -5.746 1 98.31 155 LEU B CA 1
ATOM 3956 C C . LEU B 1 155 ? -5.039 -6.5 -6.008 1 98.31 155 LEU B C 1
ATOM 3958 O O . LEU B 1 155 ? -5.371 -5.359 -5.672 1 98.31 155 LEU B O 1
ATOM 3962 N N . TYR B 1 156 ? -5.793 -7.254 -6.672 1 98.56 156 TYR B N 1
ATOM 3963 C CA . TYR B 1 156 ? -7.238 -7.09 -6.766 1 98.56 156 TYR B CA 1
ATOM 3964 C C . TYR B 1 156 ? -7.965 -8.266 -6.121 1 98.56 156 TYR B C 1
ATOM 3966 O O . TYR B 1 156 ? -7.645 -9.422 -6.387 1 98.56 156 TYR B O 1
ATOM 3974 N N . THR B 1 157 ? -8.945 -8.023 -5.254 1 98.38 157 THR B N 1
ATOM 3975 C CA . THR B 1 157 ? -9.742 -9.07 -4.629 1 98.38 157 THR B CA 1
ATOM 3976 C C . THR B 1 157 ? -11.156 -8.578 -4.332 1 98.38 157 THR B C 1
ATOM 3978 O O . THR B 1 157 ? -11.469 -7.406 -4.566 1 98.38 157 THR B O 1
ATOM 3981 N N . LEU B 1 158 ? -12.008 -9.469 -3.969 1 97.56 158 LEU B N 1
ATOM 3982 C CA . LEU B 1 158 ? -13.359 -9.07 -3.588 1 97.56 158 LEU B CA 1
ATOM 3983 C C . LEU B 1 158 ? -13.461 -8.844 -2.084 1 97.56 158 LEU B C 1
ATOM 3985 O O . LEU B 1 158 ? -12.859 -9.586 -1.301 1 97.56 158 LEU B O 1
ATOM 3989 N N . ASP B 1 159 ? -14.125 -7.844 -1.747 1 94.5 159 ASP B N 1
ATOM 3990 C CA . ASP B 1 159 ? -14.305 -7.508 -0.338 1 94.5 159 ASP B CA 1
ATOM 3991 C C . ASP B 1 159 ? -15.461 -8.289 0.276 1 94.5 159 ASP B C 1
ATOM 3993 O O . ASP B 1 159 ? -16.422 -7.703 0.771 1 94.5 159 ASP B O 1
ATOM 3997 N N . ASP B 1 160 ? -15.391 -9.555 0.269 1 93.5 160 ASP B N 1
ATOM 3998 C CA . ASP B 1 160 ? -16.359 -10.492 0.83 1 93.5 160 ASP B CA 1
ATOM 3999 C C . ASP B 1 160 ? -15.664 -11.57 1.651 1 93.5 160 ASP B C 1
ATOM 4001 O O . ASP B 1 160 ? -14.477 -11.844 1.448 1 93.5 160 ASP B O 1
ATOM 4005 N N . GLU B 1 161 ? -16.344 -12.109 2.576 1 92.75 161 GLU B N 1
ATOM 4006 C CA . GLU B 1 161 ? -15.789 -13.164 3.416 1 92.75 161 GLU B CA 1
ATOM 4007 C C . GLU B 1 161 ? -16.516 -14.484 3.199 1 92.75 161 GLU B C 1
ATOM 4009 O O . GLU B 1 161 ? -16.969 -15.125 4.156 1 92.75 161 GLU B O 1
ATOM 4014 N N . LYS B 1 162 ? -16.406 -14.898 1.954 1 93.25 162 LYS B N 1
ATOM 4015 C CA . LYS B 1 162 ? -17.203 -16.078 1.622 1 93.25 162 LYS B CA 1
ATOM 4016 C C . LYS B 1 162 ? -16.375 -17.344 1.687 1 93.25 162 LYS B C 1
ATOM 4018 O O . LYS B 1 162 ? -16.922 -18.453 1.712 1 93.25 162 LYS 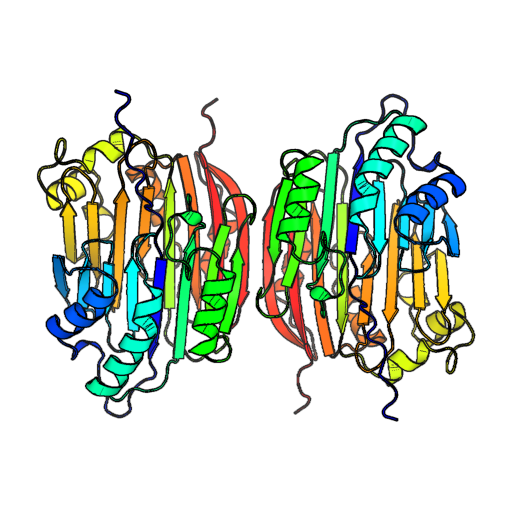B O 1
ATOM 4023 N N . ILE B 1 163 ? -15.031 -17.156 1.652 1 93.5 163 ILE B N 1
ATOM 4024 C CA . ILE B 1 163 ? -14.156 -18.312 1.754 1 93.5 163 ILE B CA 1
ATOM 4025 C C . ILE B 1 163 ? -13.969 -18.703 3.221 1 93.5 163 ILE B C 1
ATOM 4027 O O . ILE B 1 163 ? -13.359 -17.953 3.992 1 93.5 163 ILE B O 1
ATOM 4031 N N . SER B 1 164 ? -14.438 -19.828 3.611 1 90.38 164 SER B N 1
ATOM 4032 C CA . SER B 1 164 ? -14.352 -20.266 5.004 1 90.38 164 SER B CA 1
ATOM 4033 C C . SER B 1 164 ? -13.219 -21.266 5.203 1 90.38 164 SER B C 1
ATOM 4035 O O . SER B 1 164 ? -12.719 -21.422 6.316 1 90.38 164 SER B O 1
ATOM 4037 N N . GLU B 1 165 ? -12.82 -21.938 4.145 1 93.12 165 GLU B N 1
ATOM 4038 C CA . GLU B 1 165 ? -11.742 -22.922 4.246 1 93.12 165 GLU B CA 1
ATOM 4039 C C . GLU B 1 165 ? -10.383 -22.234 4.402 1 93.12 165 GLU B C 1
ATOM 4041 O O . GLU B 1 165 ? -10.188 -21.109 3.93 1 93.12 165 GLU B O 1
ATOM 4046 N N . PRO B 1 166 ? -9.453 -22.969 5.137 1 96.62 166 PRO B N 1
ATOM 4047 C CA . PRO B 1 166 ? -8.109 -22.406 5.223 1 96.62 166 PRO B CA 1
ATOM 4048 C C . PRO B 1 166 ? -7.5 -22.125 3.85 1 96.62 166 PRO B C 1
ATOM 4050 O O . PRO B 1 166 ? -7.59 -22.969 2.945 1 96.62 166 PRO B O 1
ATOM 4053 N N . ASP B 1 167 ? -6.973 -21 3.688 1 97.19 167 ASP B N 1
ATOM 4054 C CA . ASP B 1 167 ? -6.375 -20.578 2.422 1 97.19 167 ASP B CA 1
ATOM 4055 C C . ASP B 1 167 ? -5.129 -19.734 2.654 1 97.19 167 ASP B C 1
ATOM 4057 O O . ASP B 1 167 ? -5.164 -18.766 3.43 1 97.19 167 ASP B O 1
ATOM 4061 N N . GLN B 1 168 ? -4.023 -20.125 2.068 1 98.06 168 GLN B N 1
ATOM 4062 C CA . GLN B 1 168 ? -2.783 -19.359 2.15 1 98.06 168 GLN B CA 1
ATOM 4063 C C . GLN B 1 168 ? -1.977 -19.469 0.861 1 98.06 168 GLN B C 1
ATOM 4065 O O . GLN B 1 168 ? -2.121 -20.453 0.12 1 98.06 168 GLN B O 1
ATOM 4070 N N . THR B 1 169 ? -1.217 -18.531 0.552 1 98.25 169 THR B N 1
ATOM 4071 C CA . THR B 1 169 ? -0.277 -18.562 -0.563 1 98.25 169 THR B CA 1
ATOM 4072 C C . THR B 1 169 ? 1.044 -17.906 -0.171 1 98.25 169 THR B C 1
ATOM 4074 O O . THR B 1 169 ? 1.054 -16.828 0.422 1 98.25 169 THR B O 1
ATOM 4077 N N . PHE B 1 170 ? 2.078 -18.594 -0.352 1 97.94 170 PHE B N 1
ATOM 4078 C CA . PHE B 1 170 ? 3.439 -18.094 -0.224 1 97.94 170 PHE B CA 1
ATOM 4079 C C . PHE B 1 170 ? 4.074 -17.891 -1.595 1 97.94 170 PHE B C 1
ATOM 4081 O O . PHE B 1 170 ? 4.141 -18.828 -2.396 1 97.94 170 PHE B O 1
ATOM 4088 N N . GLU B 1 171 ? 4.523 -16.656 -1.894 1 98.19 171 GLU B N 1
ATOM 4089 C CA . GLU B 1 171 ? 5.094 -16.344 -3.201 1 98.19 171 GLU B CA 1
ATOM 4090 C C . GLU B 1 171 ? 6.426 -15.625 -3.062 1 98.19 171 GLU B C 1
ATOM 4092 O O . GLU B 1 171 ? 6.582 -14.758 -2.199 1 98.19 171 GLU B O 1
ATOM 4097 N N . LEU B 1 172 ? 7.344 -16 -3.844 1 97.88 172 LEU B N 1
ATOM 4098 C CA . LEU B 1 172 ? 8.664 -15.383 -3.932 1 97.88 172 LEU B CA 1
ATOM 4099 C C . LEU B 1 172 ? 8.984 -15 -5.371 1 97.88 172 LEU B C 1
ATOM 4101 O O . LEU B 1 172 ? 9.023 -15.867 -6.254 1 97.88 172 LEU B O 1
ATOM 4105 N N . LEU B 1 173 ? 9.156 -13.742 -5.625 1 97.62 173 LEU B N 1
ATOM 4106 C CA . LEU B 1 173 ? 9.586 -13.219 -6.918 1 97.62 173 LEU B CA 1
ATOM 4107 C C . LEU B 1 173 ? 11.031 -12.742 -6.863 1 97.62 173 LEU B C 1
ATOM 4109 O O . LEU B 1 173 ? 11.359 -11.82 -6.113 1 97.62 173 LEU B O 1
ATOM 4113 N N . MET B 1 174 ? 11.859 -13.297 -7.676 1 97.38 174 MET B N 1
ATOM 4114 C CA . MET B 1 174 ? 13.297 -13.086 -7.562 1 97.38 174 MET B CA 1
ATOM 4115 C C . MET B 1 174 ? 13.867 -12.539 -8.867 1 97.38 174 MET B C 1
ATOM 4117 O O . MET B 1 174 ? 13.453 -12.953 -9.953 1 97.38 174 MET B O 1
ATOM 4121 N N . TRP B 1 175 ? 14.805 -11.617 -8.766 1 95.69 175 TRP B N 1
ATOM 4122 C CA . TRP B 1 175 ? 15.477 -11.125 -9.969 1 95.69 175 TRP B CA 1
ATOM 4123 C C . TRP B 1 175 ? 16.922 -10.75 -9.664 1 95.69 175 TRP B C 1
ATOM 4125 O O . TRP B 1 175 ? 17.359 -10.805 -8.508 1 95.69 175 TRP B O 1
ATOM 4135 N N . ASN B 1 176 ? 17.656 -10.359 -10.82 1 94.94 176 ASN B N 1
ATOM 4136 C CA . ASN B 1 176 ? 19.109 -10.211 -10.703 1 94.94 176 ASN B CA 1
ATOM 4137 C C . ASN B 1 176 ? 19.766 -11.469 -10.141 1 94.94 176 ASN B C 1
ATOM 4139 O O . ASN B 1 176 ? 20.484 -11.414 -9.156 1 94.94 176 ASN B O 1
ATOM 4143 N N . MET B 1 177 ? 19.594 -12.531 -10.914 1 96.06 177 MET B N 1
ATOM 4144 C CA . MET B 1 177 ? 19.906 -13.875 -10.43 1 96.06 177 MET B CA 1
ATOM 4145 C C . MET B 1 177 ? 21.391 -14.18 -10.609 1 96.06 177 MET B C 1
ATOM 4147 O O . MET B 1 177 ? 22.047 -13.602 -11.477 1 96.06 177 MET B O 1
ATOM 4151 N N . ASP B 1 178 ? 21.844 -15.07 -9.805 1 95.44 178 ASP B N 1
ATOM 4152 C CA . ASP B 1 178 ? 23.188 -15.641 -9.984 1 95.44 178 ASP B CA 1
ATOM 4153 C C . ASP B 1 178 ? 23.281 -16.391 -11.305 1 95.44 178 ASP B C 1
ATOM 4155 O O . ASP B 1 178 ? 22.547 -17.344 -11.539 1 95.44 178 ASP B O 1
ATOM 4159 N N . GLN B 1 179 ? 24.234 -16.094 -12.047 1 94.88 179 GLN B N 1
ATOM 4160 C CA . GLN B 1 179 ? 24.297 -16.625 -13.414 1 94.88 179 GLN B CA 1
ATOM 4161 C C . GLN B 1 179 ? 24.734 -18.078 -13.43 1 94.88 179 GLN B C 1
ATOM 4163 O O . GLN B 1 179 ? 24.359 -18.844 -14.32 1 94.88 179 GLN B O 1
ATOM 4168 N N . GLU B 1 180 ? 25.516 -18.422 -12.445 1 95.94 180 GLU B N 1
ATOM 4169 C CA . GLU B 1 180 ? 25.891 -19.812 -12.359 1 95.94 180 GLU B CA 1
ATOM 4170 C C . GLU B 1 180 ? 24.688 -20.703 -12.086 1 95.94 180 GLU B C 1
ATOM 4172 O O . GLU B 1 180 ? 24.578 -21.797 -12.648 1 95.94 180 GLU B O 1
ATOM 4177 N N . LYS B 1 181 ? 23.812 -20.266 -11.305 1 96.88 181 LYS B N 1
ATOM 4178 C CA . LYS B 1 181 ? 22.594 -21 -11.023 1 96.88 181 LYS B CA 1
ATOM 4179 C C . LYS B 1 181 ? 21.656 -21 -12.227 1 96.88 181 LYS B C 1
ATOM 4181 O O . LYS B 1 181 ? 21.031 -22.016 -12.531 1 96.88 181 LYS B O 1
ATOM 4186 N N . MET B 1 182 ? 21.625 -19.922 -12.953 1 97.06 182 MET B N 1
ATOM 4187 C CA . MET B 1 182 ? 20.703 -19.766 -14.078 1 97.06 182 MET B CA 1
ATOM 4188 C C . MET B 1 182 ? 21.109 -20.672 -15.234 1 97.06 182 MET B C 1
ATOM 4190 O O . MET B 1 182 ? 20.266 -21.156 -15.984 1 97.06 182 MET B O 1
ATOM 4194 N N . LYS B 1 183 ? 22.375 -20.906 -15.273 1 97.06 183 LYS B N 1
ATOM 4195 C CA . LYS B 1 183 ? 22.906 -21.75 -16.328 1 97.06 183 LYS B CA 1
ATOM 4196 C C . LYS B 1 183 ? 22.266 -23.141 -16.297 1 97.06 183 LYS B C 1
ATOM 4198 O O . LYS B 1 183 ? 22.078 -23.781 -17.328 1 97.06 183 LYS B O 1
ATOM 4203 N N . ILE B 1 184 ? 21.906 -23.562 -15.141 1 98 184 ILE B N 1
ATOM 4204 C CA . ILE B 1 184 ? 21.312 -24.891 -14.938 1 98 184 ILE B CA 1
ATOM 4205 C C . ILE B 1 184 ? 20.047 -25.016 -15.773 1 98 184 ILE B C 1
ATOM 4207 O O . ILE B 1 184 ? 19.703 -26.109 -16.234 1 98 184 ILE B O 1
ATOM 4211 N N . PHE B 1 185 ? 19.422 -23.938 -16.125 1 97.88 185 PHE B N 1
ATOM 4212 C CA . PHE B 1 185 ? 18.094 -23.953 -16.75 1 97.88 185 PHE B CA 1
ATOM 4213 C C . PHE B 1 185 ? 18.203 -23.641 -18.234 1 97.88 185 PHE B C 1
ATOM 4215 O O . PHE B 1 185 ? 17.266 -23.062 -18.812 1 97.88 185 PHE B O 1
ATOM 4222 N N . THR B 1 186 ? 19.344 -23.953 -18.766 1 96.75 186 THR B N 1
ATOM 4223 C CA . THR B 1 186 ? 19.562 -23.875 -20.203 1 96.75 186 THR B CA 1
ATOM 4224 C C . THR B 1 186 ? 19.797 -25.266 -20.781 1 96.75 186 THR B C 1
ATOM 4226 O O . THR B 1 186 ? 20.219 -26.188 -20.078 1 96.75 186 THR B O 1
ATOM 4229 N N . LYS B 1 187 ? 19.5 -25.375 -22.094 1 96.12 187 LYS B N 1
ATOM 4230 C CA . LYS B 1 187 ? 19.719 -26.656 -22.766 1 96.12 187 LYS B CA 1
ATOM 4231 C C . LYS B 1 187 ? 21.188 -27.016 -22.812 1 96.12 187 LYS B C 1
ATOM 4233 O O . LYS B 1 187 ? 21.547 -28.188 -22.938 1 96.12 187 LYS B O 1
ATOM 4238 N N . GLU B 1 188 ? 21.922 -26.047 -22.672 1 95.5 188 GLU B N 1
ATOM 4239 C CA . GLU B 1 188 ? 23.359 -26.281 -22.656 1 95.5 188 GLU B CA 1
ATOM 4240 C C . GLU B 1 188 ? 23.781 -27.047 -21.406 1 95.5 188 GLU B C 1
ATOM 4242 O O . GLU B 1 188 ? 24.688 -27.875 -21.453 1 95.5 188 GLU B O 1
ATOM 4247 N N . ALA B 1 189 ? 23.141 -26.75 -20.344 1 96.75 189 ALA B N 1
ATOM 4248 C CA . ALA B 1 189 ? 23.578 -27.297 -19.062 1 96.75 189 ALA B CA 1
ATOM 4249 C C . ALA B 1 189 ? 22.719 -28.484 -18.641 1 96.75 189 ALA B C 1
ATOM 4251 O O . ALA B 1 189 ? 23.172 -29.359 -17.906 1 96.75 189 ALA B O 1
ATOM 4252 N N . SER B 1 190 ? 21.484 -28.469 -19.047 1 97.69 190 SER B N 1
ATOM 4253 C CA . SER B 1 190 ? 20.562 -29.547 -18.719 1 97.69 190 SER B CA 1
ATOM 4254 C C . SER B 1 190 ? 19.828 -30.047 -19.953 1 97.69 190 SER B C 1
ATOM 4256 O O . SER B 1 190 ? 19.391 -29.266 -20.797 1 97.69 190 SER B O 1
ATOM 4258 N N . SER B 1 191 ? 19.625 -31.344 -20 1 97.19 191 SER B N 1
ATOM 4259 C CA . SER B 1 191 ? 19 -31.922 -21.188 1 97.19 191 SER B CA 1
ATOM 4260 C C . SER B 1 191 ? 17.484 -31.812 -21.125 1 97.19 191 SER B C 1
ATOM 4262 O O . SER B 1 191 ? 16.812 -31.781 -22.172 1 97.19 191 SER B O 1
ATOM 4264 N N . ASN B 1 192 ? 16.984 -31.891 -19.922 1 96.69 192 ASN B N 1
ATOM 4265 C CA . ASN B 1 192 ? 15.531 -31.812 -19.75 1 96.69 192 ASN B CA 1
ATOM 4266 C C . ASN B 1 192 ? 15.164 -31.234 -18.391 1 96.69 192 ASN B C 1
ATOM 4268 O O . ASN B 1 192 ? 16.047 -30.844 -17.609 1 96.69 192 ASN B O 1
ATOM 4272 N N . GLY B 1 193 ? 13.883 -31.109 -18.141 1 96.62 193 GLY B N 1
ATOM 4273 C CA . GLY B 1 193 ? 13.391 -30.516 -16.906 1 96.62 193 GLY B CA 1
ATOM 4274 C C . GLY B 1 193 ? 13.805 -31.281 -15.664 1 96.62 193 GLY B C 1
ATOM 4275 O O . GLY B 1 193 ? 14.203 -30.688 -14.656 1 96.62 193 GLY B O 1
ATOM 4276 N N . SER B 1 194 ? 13.719 -32.562 -15.766 1 96.81 194 SER B N 1
ATOM 4277 C CA . SER B 1 194 ? 14.055 -33.406 -14.625 1 96.81 194 SER B CA 1
ATOM 4278 C C . SER B 1 194 ? 15.508 -33.219 -14.211 1 96.81 194 SER B C 1
ATOM 4280 O O . SER B 1 194 ? 15.812 -33.125 -13.016 1 96.81 194 SER B O 1
ATOM 4282 N N . GLU B 1 195 ? 16.328 -33.188 -15.18 1 97.88 195 GLU B N 1
ATOM 4283 C CA . GLU B 1 195 ? 17.734 -33 -14.875 1 97.88 195 GLU B CA 1
ATOM 4284 C C . GLU B 1 195 ? 17.969 -31.625 -14.242 1 97.88 195 GLU B C 1
ATOM 4286 O O . GLU B 1 195 ? 18.734 -31.5 -13.289 1 97.88 195 GLU B O 1
ATOM 4291 N N . ALA B 1 196 ? 17.344 -30.625 -14.797 1 97.88 196 ALA B N 1
ATOM 4292 C CA . ALA B 1 196 ? 17.484 -29.281 -14.234 1 97.88 196 ALA B CA 1
ATOM 4293 C C . ALA B 1 196 ? 17 -29.25 -12.781 1 97.88 196 ALA B C 1
ATOM 4295 O O . ALA B 1 196 ? 17.656 -28.656 -11.922 1 97.88 196 ALA B O 1
ATOM 4296 N N . SER B 1 197 ? 15.883 -29.875 -12.508 1 97.5 197 SER B N 1
ATOM 4297 C CA . SER B 1 197 ? 15.328 -29.938 -11.156 1 97.5 197 SER B CA 1
ATOM 4298 C C . SER B 1 197 ? 16.312 -30.594 -10.188 1 97.5 197 SER B C 1
ATOM 4300 O O . SER B 1 197 ? 16.484 -30.125 -9.062 1 97.5 197 SER B O 1
ATOM 4302 N N . GLN B 1 198 ? 16.875 -31.625 -10.648 1 97 198 GLN B N 1
ATOM 4303 C CA . GLN B 1 198 ? 17.812 -32.375 -9.797 1 97 198 GLN B CA 1
ATOM 4304 C C . GLN B 1 198 ? 19.094 -31.562 -9.562 1 97 198 GLN B C 1
ATOM 4306 O O . GLN B 1 198 ? 19.578 -31.484 -8.43 1 97 198 GLN B O 1
ATOM 4311 N N . LYS B 1 199 ? 19.625 -30.984 -10.625 1 97.31 199 LYS B N 1
ATOM 4312 C CA . LYS B 1 199 ? 20.859 -30.203 -10.516 1 97.31 199 LYS B CA 1
ATOM 4313 C C . LYS B 1 199 ? 20.672 -29.016 -9.578 1 97.31 199 LYS B C 1
ATOM 4315 O O . LYS B 1 199 ? 21.578 -28.688 -8.805 1 97.31 199 LYS B O 1
ATOM 4320 N N . CYS B 1 200 ? 19.578 -28.375 -9.688 1 96.56 200 CYS B N 1
ATOM 4321 C CA . CYS B 1 200 ? 19.312 -27.203 -8.875 1 96.56 200 CYS B CA 1
ATOM 4322 C C . CYS B 1 200 ? 18.922 -27.594 -7.453 1 96.56 200 CYS B C 1
ATOM 4324 O O . CYS B 1 200 ? 19.188 -26.859 -6.504 1 96.56 200 CYS B O 1
ATOM 4326 N N . GLY B 1 201 ? 18.281 -28.766 -7.27 1 96.44 201 GLY B N 1
ATOM 4327 C CA . GLY B 1 201 ? 17.828 -29.234 -5.965 1 96.44 201 GLY B CA 1
ATOM 4328 C C . GLY B 1 201 ? 16.359 -28.953 -5.707 1 96.44 201 GLY B C 1
ATOM 4329 O O . GLY B 1 201 ? 15.898 -29.047 -4.57 1 96.44 201 GLY B O 1
ATOM 4330 N N . ILE B 1 202 ? 15.594 -28.625 -6.695 1 96.12 202 ILE B N 1
ATOM 4331 C CA . ILE B 1 202 ? 14.172 -28.344 -6.59 1 96.12 202 ILE B CA 1
ATOM 4332 C C . ILE B 1 202 ? 13.422 -29.594 -6.148 1 96.12 202 ILE B C 1
ATOM 4334 O O . ILE B 1 202 ? 12.438 -29.5 -5.402 1 96.12 202 ILE B O 1
ATOM 4338 N N . ASP B 1 203 ? 13.891 -30.75 -6.586 1 93.75 203 ASP B N 1
ATOM 4339 C CA . ASP B 1 203 ? 13.25 -32.031 -6.289 1 93.75 203 ASP B CA 1
ATOM 4340 C C . ASP B 1 203 ? 13.273 -32.312 -4.793 1 93.75 203 ASP B C 1
ATOM 4342 O O . ASP B 1 203 ? 12.523 -33.188 -4.305 1 93.75 203 ASP B O 1
ATOM 4346 N N . LYS B 1 204 ? 14.062 -31.531 -4.047 1 93.38 204 LYS B N 1
ATOM 4347 C CA . LYS B 1 204 ? 14.234 -31.797 -2.621 1 93.38 204 LYS B CA 1
ATOM 4348 C C . LYS B 1 204 ? 13.539 -30.719 -1.785 1 93.38 204 LYS B C 1
ATOM 4350 O O . LYS B 1 204 ? 13.648 -30.719 -0.558 1 93.38 204 LYS B O 1
ATOM 4355 N N . LEU B 1 205 ? 12.859 -29.828 -2.408 1 93.94 205 LEU B N 1
ATOM 4356 C CA . LEU B 1 205 ? 12.258 -28.703 -1.704 1 93.94 205 LEU B CA 1
ATOM 4357 C C . LEU B 1 205 ? 11.188 -29.188 -0.729 1 93.94 205 LEU B C 1
ATOM 4359 O O . LEU B 1 205 ? 11.156 -28.766 0.427 1 93.94 205 LEU B O 1
ATOM 4363 N N . LEU B 1 206 ? 10.227 -29.969 -1.159 1 91.5 206 LEU B N 1
ATOM 4364 C CA . LEU B 1 206 ? 9.172 -30.547 -0.335 1 91.5 206 LEU B CA 1
ATOM 4365 C C . LEU B 1 206 ? 9.086 -32.062 -0.554 1 91.5 206 LEU B C 1
ATOM 4367 O O . LEU B 1 206 ? 9.242 -32.531 -1.681 1 91.5 206 LEU B O 1
ATOM 4371 N N . PRO B 1 207 ? 8.75 -32.688 0.512 1 88.81 207 PRO B N 1
ATOM 4372 C CA . PRO B 1 207 ? 8.695 -34.125 0.36 1 88.81 207 PRO B CA 1
ATOM 4373 C C . PRO B 1 207 ? 7.434 -34.594 -0.369 1 88.81 207 PRO B C 1
ATOM 4375 O O . PRO B 1 207 ? 6.375 -33.969 -0.245 1 88.81 207 PRO B O 1
ATOM 4378 N N . ASN B 1 208 ? 7.426 -35.688 -1.121 1 87.62 208 ASN B N 1
ATOM 4379 C CA . ASN B 1 208 ? 6.328 -36.438 -1.725 1 87.62 208 ASN B CA 1
ATOM 4380 C C . ASN B 1 208 ? 5.578 -35.594 -2.756 1 87.62 208 ASN B C 1
ATOM 4382 O O . ASN B 1 208 ? 4.367 -35.75 -2.93 1 87.62 208 ASN B O 1
ATOM 4386 N N . MET B 1 209 ? 6.262 -34.688 -3.324 1 93 209 MET B N 1
ATOM 4387 C CA . MET B 1 209 ? 5.633 -33.906 -4.383 1 93 209 MET B CA 1
ATOM 4388 C C . MET B 1 209 ? 5.629 -34.688 -5.699 1 93 209 MET B C 1
ATOM 4390 O O . MET B 1 209 ? 6.617 -35.344 -6.047 1 93 209 MET B O 1
ATOM 4394 N N . LEU B 1 210 ? 4.488 -34.719 -6.371 1 96.25 210 LEU B N 1
ATOM 4395 C CA . LEU B 1 210 ? 4.445 -35.156 -7.766 1 96.25 210 LEU B CA 1
ATOM 4396 C C . LEU B 1 210 ? 4.855 -34.031 -8.695 1 96.25 210 LEU B C 1
ATOM 4398 O O . LEU B 1 210 ? 4.121 -33.031 -8.852 1 96.25 210 LEU B O 1
ATOM 4402 N N . ILE B 1 211 ? 6.059 -34.188 -9.344 1 96.62 211 ILE B N 1
ATOM 4403 C CA . ILE B 1 211 ? 6.66 -33.062 -10.078 1 96.62 211 ILE B CA 1
ATOM 4404 C C . ILE B 1 211 ? 6.438 -33.25 -11.578 1 96.62 211 ILE B C 1
ATOM 4406 O O . ILE B 1 211 ? 6.594 -34.375 -12.094 1 96.62 211 ILE B O 1
ATOM 4410 N N . ASP B 1 212 ? 5.965 -32.312 -12.219 1 97.19 212 ASP B N 1
ATOM 4411 C CA . ASP B 1 212 ? 5.918 -32.156 -13.664 1 97.19 212 ASP B CA 1
ATOM 4412 C C . ASP B 1 212 ? 6.711 -30.922 -14.117 1 97.19 212 ASP B C 1
ATOM 4414 O O . ASP B 1 212 ? 6.277 -29.781 -13.914 1 97.19 212 ASP B O 1
ATOM 4418 N N . ASP B 1 213 ? 7.934 -31.172 -14.648 1 96.12 213 ASP B N 1
ATOM 4419 C CA . ASP B 1 213 ? 8.805 -30.062 -15 1 96.12 213 ASP B CA 1
ATOM 4420 C C . ASP B 1 213 ? 9.164 -30.094 -16.484 1 96.12 213 ASP B C 1
ATOM 4422 O O . ASP B 1 213 ? 9.102 -31.141 -17.125 1 96.12 213 ASP B O 1
ATOM 4426 N N . TYR B 1 214 ? 9.383 -28.953 -17.031 1 96.19 214 TYR B N 1
ATOM 4427 C CA . TYR B 1 214 ? 9.672 -28.781 -18.453 1 96.19 214 TYR B CA 1
ATOM 4428 C C . TYR B 1 214 ? 10.797 -27.766 -18.656 1 96.19 214 TYR B C 1
ATOM 4430 O O . TYR B 1 214 ? 10.781 -26.688 -18.078 1 96.19 214 TYR B O 1
ATOM 4438 N N . LEU B 1 215 ? 11.797 -28.141 -19.469 1 96.88 215 LEU B N 1
ATOM 4439 C CA . LEU B 1 215 ? 12.883 -27.25 -19.875 1 96.88 215 LEU B CA 1
ATOM 4440 C C . LEU B 1 215 ? 12.68 -26.766 -21.312 1 96.88 215 LEU B C 1
ATOM 4442 O O . LEU B 1 215 ? 12.688 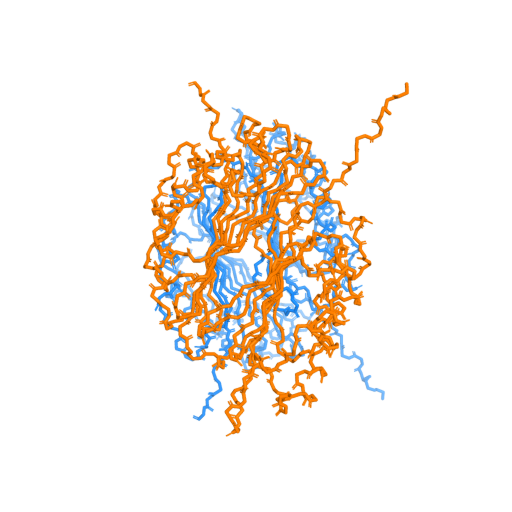-27.562 -22.25 1 96.88 215 LEU B O 1
ATOM 4446 N N . PHE B 1 216 ? 12.578 -25.516 -21.5 1 93.69 216 PHE B N 1
ATOM 4447 C CA . PHE B 1 216 ? 12.297 -24.922 -22.797 1 93.69 216 PHE B CA 1
ATOM 4448 C C . PHE B 1 216 ? 13.586 -24.781 -23.609 1 93.69 216 PHE B C 1
ATOM 4450 O O . PHE B 1 216 ? 14.688 -24.875 -23.062 1 93.69 216 PHE B O 1
ATOM 4457 N N . GLU B 1 217 ? 13.367 -24.578 -24.891 1 91.75 217 GLU B N 1
ATOM 4458 C CA . GLU B 1 217 ? 14.469 -24.297 -25.797 1 91.75 217 GLU B CA 1
ATOM 4459 C C . GLU B 1 217 ? 14.492 -22.828 -26.203 1 91.75 217 GLU B C 1
ATOM 4461 O O . GLU B 1 217 ? 13.461 -22.266 -26.547 1 91.75 217 GLU B O 1
ATOM 4466 N N . PRO B 1 218 ? 15.648 -22.172 -26.188 1 91.38 218 PRO B N 1
ATOM 4467 C CA . PRO B 1 218 ? 16.984 -22.641 -25.797 1 91.38 218 PRO B CA 1
ATOM 4468 C C . PRO B 1 218 ? 17.188 -22.625 -24.281 1 91.38 218 PRO B C 1
ATOM 4470 O O . PRO B 1 218 ? 18.141 -23.203 -23.781 1 91.38 218 PRO B O 1
ATOM 4473 N N . CYS B 1 219 ? 16.297 -21.859 -23.625 1 92.12 219 CYS B N 1
ATOM 4474 C CA . CYS B 1 219 ? 16.391 -21.766 -22.172 1 92.12 219 CYS B CA 1
ATOM 4475 C C . CYS B 1 219 ? 15.016 -21.469 -21.562 1 92.12 219 CYS B C 1
ATOM 4477 O O . CYS B 1 219 ? 14.086 -21.094 -22.266 1 92.12 219 CYS B O 1
ATOM 4479 N N . GLY B 1 220 ? 14.93 -21.719 -20.203 1 94.19 220 GLY B N 1
ATOM 4480 C CA . GLY B 1 220 ? 13.695 -21.531 -19.469 1 94.19 220 GLY B CA 1
ATOM 4481 C C . GLY B 1 220 ? 13.172 -22.797 -18.828 1 94.19 220 GLY B C 1
ATOM 4482 O O . GLY B 1 220 ? 13.336 -23.891 -19.391 1 94.19 220 GLY B O 1
ATOM 4483 N N . TYR B 1 221 ? 12.586 -22.641 -17.781 1 95.81 221 TYR B N 1
ATOM 4484 C CA . TYR B 1 221 ? 12.164 -23.797 -17 1 95.81 221 TYR B CA 1
ATOM 4485 C C . TYR B 1 221 ? 10.836 -23.531 -16.297 1 95.81 221 TYR B C 1
ATOM 4487 O O . TYR B 1 221 ? 10.586 -22.438 -15.82 1 95.81 221 TYR B O 1
ATOM 4495 N N . SER B 1 222 ? 9.938 -24.469 -16.328 1 95.88 222 SER B N 1
ATOM 4496 C CA . SER B 1 222 ? 8.664 -24.438 -15.609 1 95.88 222 SER B CA 1
ATOM 4497 C C . SER B 1 222 ? 8.398 -25.75 -14.891 1 95.88 222 SER B C 1
ATOM 4499 O O . SER B 1 222 ? 8.688 -26.828 -15.43 1 95.88 222 SER B O 1
ATOM 4501 N N . MET B 1 223 ? 7.883 -25.594 -13.711 1 95.62 223 MET B N 1
ATOM 4502 C CA . MET B 1 223 ? 7.617 -26.828 -12.977 1 95.62 223 MET B CA 1
ATOM 4503 C C . MET B 1 223 ? 6.379 -26.672 -12.102 1 95.62 223 MET B C 1
ATOM 4505 O O . MET B 1 223 ? 6.176 -25.625 -11.477 1 95.62 223 MET B O 1
ATOM 4509 N N . ASN B 1 224 ? 5.551 -27.672 -12.102 1 97.75 224 ASN B N 1
ATOM 4510 C CA . ASN B 1 224 ? 4.469 -27.828 -11.141 1 97.75 224 ASN B CA 1
ATOM 4511 C C . ASN B 1 224 ? 4.73 -29.016 -10.203 1 97.75 224 ASN B C 1
ATOM 4513 O O . ASN B 1 224 ? 5.223 -30.062 -10.633 1 97.75 224 ASN B O 1
ATOM 4517 N N . GLY B 1 225 ? 4.539 -28.797 -8.984 1 97.44 225 GLY B N 1
ATOM 4518 C CA . GLY B 1 225 ? 4.441 -29.859 -7.992 1 97.44 225 GLY B CA 1
ATOM 4519 C C . GLY B 1 225 ? 3.102 -29.891 -7.285 1 97.44 225 GLY B C 1
ATOM 4520 O O . GLY B 1 225 ? 2.559 -28.844 -6.922 1 97.44 225 GLY B O 1
ATOM 4521 N N . ILE B 1 226 ? 2.525 -31.062 -7.176 1 97.94 226 ILE B N 1
ATOM 4522 C CA . ILE B 1 226 ? 1.261 -31.156 -6.453 1 97.94 226 ILE B CA 1
ATOM 4523 C C . ILE B 1 226 ? 1.396 -32.125 -5.289 1 97.94 226 ILE B C 1
ATOM 4525 O O . ILE B 1 226 ? 2.178 -33.094 -5.359 1 97.94 226 ILE B O 1
ATO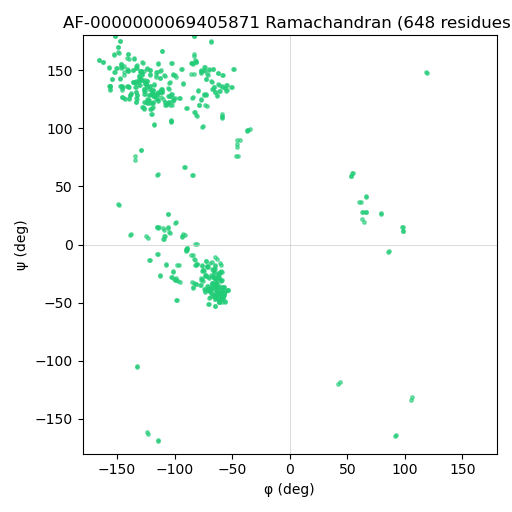M 4529 N N . LEU B 1 227 ? 0.734 -31.875 -4.234 1 96.62 227 LEU B N 1
ATOM 4530 C CA . LEU B 1 227 ? 0.657 -32.656 -3.02 1 96.62 227 LEU B CA 1
ATOM 4531 C C . LEU B 1 227 ? -0.795 -32.938 -2.633 1 96.62 227 LEU B C 1
ATOM 4533 O O . LEU B 1 227 ? -1.689 -32.188 -3.012 1 96.62 227 LEU B O 1
ATOM 4537 N N . PRO B 1 228 ? -1.035 -34.031 -1.84 1 95.06 228 PRO B N 1
ATOM 4538 C CA . PRO B 1 228 ? -2.402 -34.281 -1.383 1 95.06 228 PRO B CA 1
ATOM 4539 C C . PRO B 1 228 ? -2.988 -33.125 -0.592 1 95.06 228 PRO B C 1
ATOM 4541 O O . PRO B 1 228 ? -2.264 -32.438 0.14 1 95.06 228 PRO B O 1
ATOM 4544 N N . GLY B 1 229 ? -4.277 -32.938 -0.759 1 93.94 229 GLY B N 1
ATOM 4545 C CA . GLY B 1 229 ? -4.969 -31.906 -0.026 1 93.94 229 GLY B CA 1
ATOM 4546 C C . GLY B 1 229 ? -5.16 -30.641 -0.837 1 93.94 229 GLY B C 1
ATOM 4547 O O . GLY B 1 229 ? -5.547 -29.594 -0.295 1 93.94 229 GLY B O 1
ATOM 4548 N N . GLY B 1 230 ? -4.895 -30.75 -2.098 1 95.69 230 GLY B N 1
ATOM 4549 C CA . GLY B 1 230 ? -5.09 -29.594 -2.965 1 95.69 230 GLY B CA 1
ATOM 4550 C C . GLY B 1 230 ? -3.959 -28.594 -2.881 1 95.69 230 GLY B C 1
ATOM 4551 O O . GLY B 1 230 ? -4.172 -27.391 -3.09 1 95.69 230 GLY B O 1
ATOM 4552 N N . TYR B 1 231 ? -2.775 -29.047 -2.553 1 97.06 231 TYR B N 1
ATOM 4553 C CA . TYR B 1 231 ? -1.608 -28.188 -2.434 1 97.06 231 TYR B CA 1
ATOM 4554 C C . TYR B 1 231 ? -0.743 -28.25 -3.686 1 97.06 231 TYR B C 1
ATOM 4556 O O . TYR B 1 231 ? -0.666 -29.297 -4.332 1 97.06 231 TYR B O 1
ATOM 4564 N N . TYR B 1 232 ? -0.184 -27.188 -4.027 1 98 232 TYR B N 1
ATOM 4565 C CA . TYR B 1 232 ? 0.675 -27.141 -5.203 1 98 232 TYR B CA 1
ATOM 4566 C C . TYR B 1 232 ? 1.908 -26.281 -4.949 1 98 232 TYR B C 1
ATOM 4568 O O . TYR B 1 232 ? 1.951 -25.516 -3.98 1 98 232 TYR B O 1
ATOM 4576 N N . ILE B 1 233 ? 2.918 -26.469 -5.727 1 97.38 233 ILE B N 1
ATOM 4577 C CA . ILE B 1 233 ? 4.078 -25.594 -5.898 1 97.38 233 ILE B CA 1
ATOM 4578 C C . ILE B 1 233 ? 4.309 -25.328 -7.383 1 97.38 233 ILE B C 1
ATOM 4580 O O . ILE B 1 233 ? 4.105 -26.203 -8.219 1 97.38 233 ILE B O 1
ATOM 4584 N N . THR B 1 234 ? 4.684 -24.141 -7.73 1 97.94 234 THR B N 1
ATOM 4585 C CA . THR B 1 234 ? 5.066 -23.859 -9.109 1 97.94 234 THR B CA 1
ATOM 4586 C C . THR B 1 234 ? 6.277 -22.922 -9.156 1 97.94 234 THR B C 1
ATOM 4588 O O . THR B 1 234 ? 6.422 -22.047 -8.312 1 97.94 234 THR B O 1
ATOM 4591 N N . ILE B 1 235 ? 7.199 -23.219 -9.984 1 97.69 235 ILE B N 1
ATOM 4592 C CA . ILE B 1 235 ? 8.414 -22.438 -10.195 1 97.69 235 ILE B CA 1
ATOM 4593 C C . ILE B 1 235 ? 8.562 -22.094 -11.68 1 97.69 235 ILE B C 1
ATOM 4595 O O . ILE B 1 235 ? 8.398 -22.969 -12.539 1 97.69 235 ILE B O 1
ATOM 4599 N N . HIS B 1 236 ? 8.82 -20.969 -12 1 96.62 236 HIS B N 1
ATOM 4600 C CA . HIS B 1 236 ? 9.133 -20.516 -13.352 1 96.62 236 HIS B CA 1
ATOM 4601 C C . HIS B 1 236 ? 10.461 -19.766 -13.383 1 96.62 236 HIS B C 1
ATOM 4603 O O . HIS B 1 236 ? 10.688 -18.859 -12.578 1 96.62 236 HIS B O 1
ATOM 4609 N N . VAL B 1 237 ? 11.359 -20.156 -14.312 1 96.44 237 VAL B N 1
ATOM 4610 C CA . VAL B 1 237 ? 12.695 -19.578 -14.359 1 96.44 237 VAL B CA 1
ATOM 4611 C C . VAL B 1 237 ? 12.945 -18.969 -15.742 1 96.44 237 VAL B C 1
ATOM 4613 O O . VAL B 1 237 ? 12.812 -19.656 -16.766 1 96.44 237 VAL B O 1
ATOM 4616 N N . THR B 1 238 ? 13.234 -17.734 -15.805 1 94.56 238 THR B N 1
ATOM 4617 C CA . THR B 1 238 ? 13.828 -17.047 -16.953 1 94.56 238 THR B CA 1
ATOM 4618 C C . THR B 1 238 ? 15.312 -16.781 -16.719 1 94.56 238 THR B C 1
ATOM 4620 O O . THR B 1 238 ? 15.68 -15.828 -16.031 1 94.56 238 THR B O 1
ATOM 4623 N N . PRO B 1 239 ? 16.188 -17.516 -17.359 1 94.69 239 PRO B N 1
ATOM 4624 C CA . PRO B 1 239 ? 17.594 -17.516 -16.969 1 94.69 239 PRO B CA 1
ATOM 4625 C C . PRO B 1 239 ? 18.406 -16.438 -17.688 1 94.69 239 PRO B C 1
ATOM 4627 O O . PRO B 1 239 ? 19.562 -16.219 -17.344 1 94.69 239 PRO B O 1
ATOM 4630 N N . GLU B 1 240 ? 17.812 -15.711 -18.625 1 90.62 240 GLU B N 1
ATOM 4631 C CA . GLU B 1 240 ? 18.562 -14.742 -19.422 1 90.62 240 GLU B CA 1
ATOM 4632 C C . GLU B 1 240 ? 19.219 -13.688 -18.547 1 90.62 240 GLU B C 1
ATOM 4634 O O . GLU B 1 240 ? 18.547 -13.07 -17.703 1 90.62 240 GLU B O 1
ATOM 4639 N N . PRO B 1 241 ? 20.406 -13.367 -18.781 1 88.06 241 PRO B N 1
ATOM 4640 C CA . PRO B 1 241 ? 21.172 -12.484 -17.891 1 88.06 241 PRO B CA 1
ATOM 4641 C C . PRO B 1 241 ? 20.562 -11.086 -17.797 1 88.06 241 PRO B C 1
ATOM 4643 O O . PRO B 1 241 ? 20.516 -10.508 -16.703 1 88.06 241 PRO B O 1
ATOM 4646 N N . GLN B 1 242 ? 20.047 -10.562 -18.859 1 86.94 242 GLN B N 1
ATOM 4647 C CA . GLN B 1 242 ? 19.594 -9.172 -18.891 1 86.94 242 GLN B CA 1
ATOM 4648 C C . GLN B 1 242 ? 18.25 -9.023 -18.172 1 86.94 242 GLN B C 1
ATOM 4650 O O . GLN B 1 242 ? 17.859 -7.914 -17.812 1 86.94 242 GLN B O 1
ATOM 4655 N N . CYS B 1 243 ? 17.578 -10.164 -17.984 1 87.62 243 CYS B N 1
ATOM 4656 C CA . CYS B 1 243 ? 16.266 -10.086 -17.359 1 87.62 243 CYS B CA 1
ATOM 4657 C C . CYS B 1 243 ? 15.984 -11.344 -16.547 1 87.62 243 CYS B C 1
ATOM 4659 O O . CYS B 1 243 ? 14.852 -11.844 -16.547 1 87.62 243 CYS B O 1
ATOM 4661 N N . SER B 1 244 ? 17.016 -11.891 -15.945 1 93.25 244 SER B N 1
ATOM 4662 C CA . SER B 1 244 ? 16.828 -13.117 -15.18 1 93.25 244 SER B CA 1
ATOM 4663 C C . SER B 1 244 ? 15.75 -12.953 -14.109 1 93.25 244 SER B C 1
ATOM 4665 O O . SER B 1 244 ? 15.703 -11.93 -13.43 1 93.25 244 SER B O 1
ATOM 4667 N N . TYR B 1 245 ? 14.93 -13.961 -14.008 1 94.69 245 TYR B N 1
ATOM 4668 C CA . TYR B 1 245 ? 13.758 -13.898 -13.141 1 94.69 245 TYR B CA 1
ATOM 4669 C C . TYR B 1 245 ? 13.305 -15.297 -12.727 1 94.69 245 TYR B C 1
ATOM 4671 O O . TYR B 1 245 ? 13.312 -16.219 -13.547 1 94.69 245 TYR B O 1
ATOM 4679 N N . VAL B 1 246 ? 12.977 -15.469 -11.453 1 96.88 246 VAL B N 1
ATOM 4680 C CA . VAL B 1 246 ? 12.422 -16.719 -10.953 1 96.88 246 VAL B CA 1
ATOM 4681 C C . VAL B 1 246 ? 11.203 -16.438 -10.078 1 96.88 246 VAL B C 1
ATOM 4683 O O . VAL B 1 246 ? 11.266 -15.586 -9.188 1 96.88 246 VAL B O 1
ATOM 4686 N N . SER B 1 247 ? 10.156 -17.094 -10.375 1 97.38 247 SER B N 1
ATOM 4687 C CA . SER B 1 247 ? 8.977 -17.016 -9.516 1 97.38 247 SER B CA 1
ATOM 4688 C C . SER B 1 247 ? 8.703 -18.344 -8.836 1 97.38 247 SER B C 1
ATOM 4690 O O . SER B 1 247 ? 8.812 -19.406 -9.461 1 97.38 247 SER B O 1
ATOM 4692 N N . PHE B 1 248 ? 8.477 -18.344 -7.57 1 97.88 248 PHE B N 1
ATOM 4693 C CA . PHE B 1 248 ? 8.047 -19.484 -6.777 1 97.88 248 PHE B CA 1
ATOM 4694 C C . PHE B 1 248 ? 6.73 -19.203 -6.074 1 97.88 248 PHE B C 1
ATOM 4696 O O . PHE B 1 248 ? 6.547 -18.125 -5.512 1 97.88 248 PHE B O 1
ATOM 4703 N N . GLU B 1 249 ? 5.836 -20.125 -6.074 1 98.12 249 GLU B N 1
ATOM 4704 C CA . GLU B 1 249 ? 4.555 -19.969 -5.398 1 98.12 249 GLU B CA 1
ATOM 4705 C C . GLU B 1 249 ? 4.043 -21.297 -4.852 1 98.12 249 GLU B C 1
ATOM 4707 O O . GLU B 1 249 ? 4.195 -22.328 -5.496 1 98.12 249 GLU B O 1
ATOM 4712 N N . THR B 1 250 ? 3.426 -21.297 -3.689 1 98.19 250 THR B N 1
ATOM 4713 C CA . THR B 1 250 ? 2.828 -22.5 -3.131 1 98.19 250 THR B CA 1
ATOM 4714 C C . THR B 1 250 ? 1.657 -22.156 -2.217 1 98.19 250 THR B C 1
ATOM 4716 O O . THR B 1 250 ? 1.603 -21.047 -1.663 1 98.19 250 THR B O 1
ATOM 4719 N N . ASN B 1 251 ? 0.704 -23.016 -2.162 1 98 251 ASN B N 1
ATOM 4720 C CA . ASN B 1 251 ? -0.351 -22.875 -1.164 1 98 251 ASN B CA 1
ATOM 4721 C C . ASN B 1 251 ? -0.198 -23.891 -0.04 1 98 251 ASN B C 1
ATOM 4723 O O . ASN B 1 251 ? -1.137 -24.125 0.724 1 98 251 ASN B O 1
ATOM 4727 N N . VAL B 1 252 ? 0.966 -24.516 0.041 1 97.12 252 VAL B N 1
ATOM 4728 C CA . VAL B 1 252 ? 1.187 -25.484 1.096 1 97.12 252 VAL B CA 1
ATOM 4729 C C . VAL B 1 252 ? 1.065 -24.828 2.463 1 97.12 252 VAL B C 1
ATOM 4731 O O . VAL B 1 252 ? 1.658 -23.766 2.697 1 97.12 252 VAL B O 1
ATOM 4734 N N . SER B 1 253 ? 0.326 -25.438 3.342 1 95.75 253 SER B N 1
ATOM 4735 C CA . SER B 1 253 ? 0.043 -24.875 4.656 1 95.75 253 SER B CA 1
ATOM 4736 C C . SER B 1 253 ? 1.218 -25.078 5.609 1 95.75 253 SER B C 1
ATOM 4738 O O . SER B 1 253 ? 1.644 -26.203 5.848 1 95.75 253 SER B O 1
ATOM 4740 N N . GLN B 1 254 ? 1.737 -23.984 6.082 1 94.38 254 GLN B N 1
ATOM 4741 C CA . GLN B 1 254 ? 2.787 -23.984 7.094 1 94.38 254 GLN B CA 1
ATOM 4742 C C . GLN B 1 254 ? 2.576 -22.875 8.109 1 94.38 254 GLN B C 1
ATOM 4744 O O . GLN B 1 254 ? 2.006 -21.828 7.785 1 94.38 254 GLN B O 1
ATOM 4749 N N . GLU B 1 255 ? 3.014 -23.141 9.297 1 94.25 255 GLU B N 1
ATOM 4750 C CA . GLU B 1 255 ? 2.941 -22.094 10.305 1 94.25 255 GLU B CA 1
ATOM 4751 C C . GLU B 1 255 ? 3.951 -20.984 10.016 1 94.25 255 GLU B C 1
ATOM 4753 O O . GLU B 1 255 ? 3.674 -19.797 10.258 1 94.25 255 GLU B O 1
ATOM 4758 N N . SER B 1 256 ? 5.09 -21.469 9.562 1 93.75 256 SER B N 1
ATOM 4759 C CA . SER B 1 256 ? 6.148 -20.547 9.188 1 93.75 256 SER B CA 1
ATOM 4760 C C . SER B 1 256 ? 6.793 -20.953 7.863 1 93.75 256 SER B C 1
ATOM 4762 O O . SER B 1 256 ? 7 -22.141 7.613 1 93.75 256 SER B O 1
ATOM 4764 N N . TYR B 1 257 ? 7.07 -19.969 7.062 1 94.38 257 TYR B N 1
ATOM 4765 C CA . TYR B 1 257 ? 7.676 -20.266 5.77 1 94.38 257 TYR B CA 1
ATOM 4766 C C . TYR B 1 257 ? 9.164 -19.922 5.77 1 94.38 257 TYR B C 1
ATOM 4768 O O . TYR B 1 257 ? 9.797 -19.906 4.719 1 94.38 257 TYR B O 1
ATOM 4776 N N . PHE B 1 258 ? 9.711 -19.641 6.906 1 93.06 258 PHE B N 1
ATOM 4777 C CA . PHE B 1 258 ? 11.086 -19.188 7.004 1 93.06 258 PHE B CA 1
ATOM 4778 C C . PHE B 1 258 ? 12.055 -20.25 6.5 1 93.06 258 PHE B C 1
ATOM 4780 O O . PHE B 1 258 ? 13.031 -19.938 5.816 1 93.06 258 PHE B O 1
ATOM 4787 N N . GLU B 1 259 ? 11.836 -21.469 6.887 1 92.38 259 GLU B N 1
ATOM 4788 C CA . GLU B 1 259 ? 12.703 -22.547 6.418 1 92.38 259 GLU B CA 1
ATOM 4789 C C . GLU B 1 259 ? 12.641 -22.688 4.902 1 92.38 259 GLU B C 1
ATOM 4791 O O . GLU B 1 259 ? 13.672 -22.828 4.246 1 92.38 259 GLU B O 1
ATOM 4796 N N . LEU B 1 260 ? 11.445 -22.734 4.395 1 95.19 260 LEU B N 1
ATOM 4797 C CA . LEU B 1 260 ? 11.266 -22.812 2.949 1 95.19 260 LEU B CA 1
ATOM 4798 C C . LEU B 1 260 ? 11.938 -21.641 2.246 1 95.19 260 LEU B C 1
ATOM 4800 O O . LEU B 1 260 ? 12.594 -21.812 1.215 1 95.19 260 LEU B O 1
ATOM 4804 N N . LEU B 1 261 ? 11.773 -20.484 2.789 1 96.31 261 LEU B N 1
ATOM 4805 C CA . LEU B 1 261 ? 12.398 -19.281 2.248 1 96.31 261 LEU B CA 1
ATOM 4806 C C . LEU B 1 261 ? 13.914 -19.453 2.16 1 96.31 261 LEU B C 1
ATOM 4808 O O . LEU B 1 261 ? 14.508 -19.203 1.111 1 96.31 261 LEU B O 1
ATOM 4812 N N . ASN B 1 262 ? 14.484 -19.891 3.23 1 94.88 262 ASN B N 1
ATOM 4813 C CA . ASN B 1 262 ? 15.93 -20.062 3.26 1 94.88 262 ASN B CA 1
ATOM 4814 C C . ASN B 1 262 ? 16.406 -21.078 2.219 1 94.88 262 ASN B C 1
ATOM 4816 O O . ASN B 1 262 ? 17.422 -20.875 1.567 1 94.88 262 ASN B O 1
ATOM 4820 N N . LYS B 1 263 ? 15.695 -22.109 2.107 1 95.88 263 LYS B N 1
ATOM 4821 C CA . LYS B 1 263 ? 16.031 -23.109 1.095 1 95.88 263 LYS B CA 1
ATOM 4822 C C . LYS B 1 263 ? 16 -22.5 -0.305 1 95.88 263 LYS B C 1
ATOM 4824 O O . LYS B 1 263 ? 16.922 -22.734 -1.102 1 95.88 263 LYS B O 1
ATOM 4829 N N . LEU B 1 264 ? 15 -21.781 -0.576 1 97.56 264 LEU B N 1
ATOM 4830 C CA . LEU B 1 264 ? 14.844 -21.172 -1.892 1 97.56 264 LEU B CA 1
ATOM 4831 C C . LEU B 1 264 ? 15.969 -20.172 -2.166 1 97.56 264 LEU B C 1
ATOM 4833 O O . LEU B 1 264 ? 16.484 -20.109 -3.281 1 97.56 264 LEU B O 1
ATOM 4837 N N . LEU B 1 265 ? 16.328 -19.406 -1.161 1 96.75 265 LEU B N 1
ATOM 4838 C CA . LEU B 1 265 ? 17.391 -18.406 -1.326 1 96.75 265 LEU B CA 1
ATOM 4839 C C . LEU B 1 265 ? 18.719 -19.094 -1.577 1 96.75 265 LEU B C 1
ATOM 4841 O O . LEU B 1 265 ? 19.562 -18.578 -2.312 1 96.75 265 LEU B O 1
ATOM 4845 N N . ASP B 1 266 ? 18.891 -20.188 -0.973 1 95.69 266 ASP B N 1
ATOM 4846 C CA . ASP B 1 266 ? 20.109 -20.953 -1.192 1 95.69 266 ASP B CA 1
ATOM 4847 C C . ASP B 1 266 ? 20.141 -21.547 -2.6 1 95.69 266 ASP B C 1
ATOM 4849 O O . ASP B 1 266 ? 21.203 -21.641 -3.217 1 95.69 266 ASP B O 1
ATOM 4853 N N . LEU B 1 267 ? 19.047 -21.984 -3.078 1 97 267 LEU B N 1
ATOM 4854 C CA . LEU B 1 267 ? 18.938 -22.641 -4.379 1 97 267 LEU B CA 1
ATOM 4855 C C . LEU B 1 267 ? 19.172 -21.625 -5.504 1 97 267 LEU B C 1
ATOM 4857 O O . LEU B 1 267 ? 19.859 -21.938 -6.484 1 97 267 LEU B O 1
ATOM 4861 N N . PHE B 1 268 ? 18.625 -20.406 -5.324 1 97.19 268 PHE B N 1
ATOM 4862 C CA . PHE B 1 268 ? 18.562 -19.531 -6.488 1 97.19 268 PHE B CA 1
ATOM 4863 C C . PHE B 1 268 ? 19.484 -18.328 -6.309 1 97.19 268 PHE B C 1
ATOM 4865 O O . PHE B 1 268 ? 19.859 -17.672 -7.289 1 97.19 268 PHE B O 1
ATOM 4872 N N . LYS B 1 269 ? 19.766 -17.906 -5.074 1 96.62 269 LYS B N 1
ATOM 4873 C CA . LYS B 1 269 ? 20.688 -16.828 -4.719 1 96.62 269 LYS B CA 1
ATOM 4874 C C . LYS B 1 269 ? 20.344 -15.547 -5.469 1 96.62 269 LYS B C 1
ATOM 4876 O O . LYS B 1 269 ? 21.188 -14.969 -6.145 1 96.62 269 LYS B O 1
ATOM 4881 N N . PRO B 1 270 ? 19.125 -15.062 -5.277 1 97.62 270 PRO B N 1
ATOM 4882 C CA . PRO B 1 270 ? 18.719 -13.836 -5.977 1 97.62 270 PRO B CA 1
ATOM 4883 C C . PRO B 1 270 ? 19.438 -12.594 -5.441 1 97.62 270 PRO B C 1
ATOM 4885 O O . PRO B 1 270 ? 19.797 -12.547 -4.266 1 97.62 270 PRO B O 1
ATOM 4888 N N . GLY B 1 271 ? 19.609 -11.609 -6.344 1 96.88 271 GLY B N 1
ATOM 4889 C CA . GLY B 1 271 ? 20.078 -10.305 -5.895 1 96.88 271 GLY B CA 1
ATOM 4890 C C . GLY B 1 271 ? 19 -9.508 -5.172 1 96.88 271 GLY B C 1
ATOM 4891 O O . GLY B 1 271 ? 19.297 -8.773 -4.227 1 96.88 271 GLY B O 1
ATOM 4892 N N . ASN B 1 272 ? 17.812 -9.617 -5.652 1 96.38 272 ASN B N 1
ATOM 4893 C CA . ASN B 1 272 ? 16.625 -9 -5.066 1 96.38 272 ASN B CA 1
ATOM 4894 C C . ASN B 1 272 ? 15.438 -9.969 -5.047 1 96.38 272 ASN B C 1
ATOM 4896 O O . ASN B 1 272 ? 15.328 -10.844 -5.91 1 96.38 272 ASN B O 1
ATOM 4900 N N . PHE B 1 273 ? 14.625 -9.789 -4.09 1 96.94 273 PHE B N 1
ATOM 4901 C CA . PHE B 1 273 ? 13.406 -10.586 -4.18 1 96.94 273 PHE B CA 1
ATOM 4902 C C . PHE B 1 273 ? 12.281 -9.938 -3.379 1 96.94 273 PHE B C 1
ATOM 4904 O O . PHE B 1 273 ? 12.531 -9.156 -2.457 1 96.94 273 PHE B O 1
ATOM 4911 N N . LEU B 1 274 ? 11.109 -10.227 -3.84 1 97.12 274 LEU B N 1
ATOM 4912 C CA . LEU B 1 274 ? 9.859 -9.852 -3.182 1 97.12 274 LEU B CA 1
ATOM 4913 C C . LEU B 1 274 ? 9.141 -11.07 -2.633 1 97.12 274 LEU B C 1
ATOM 4915 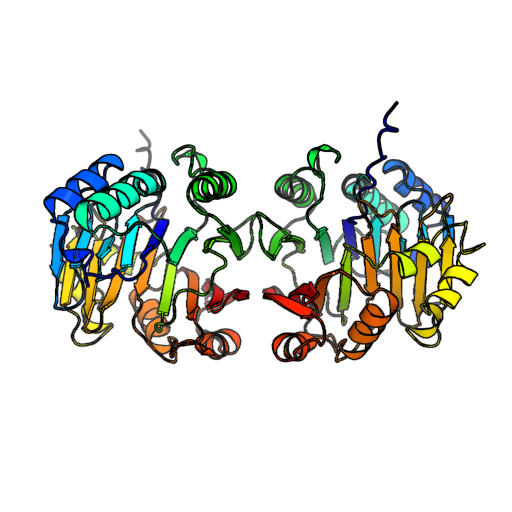O O . LEU B 1 274 ? 8.992 -12.078 -3.33 1 97.12 274 LEU B O 1
ATOM 4919 N N . LEU B 1 275 ? 8.758 -10.945 -1.41 1 97.12 275 LEU B N 1
ATOM 4920 C CA . LEU B 1 275 ? 8.047 -12.031 -0.736 1 97.12 275 LEU B CA 1
ATOM 4921 C C . LEU B 1 275 ? 6.637 -11.602 -0.346 1 97.12 275 LEU B C 1
ATOM 4923 O O . LEU B 1 275 ? 6.445 -10.508 0.193 1 97.12 275 LEU B O 1
ATOM 4927 N N . THR B 1 276 ? 5.637 -12.367 -0.689 1 97.69 276 THR B N 1
ATOM 4928 C CA . THR B 1 276 ? 4.281 -12.141 -0.199 1 97.69 276 THR B CA 1
ATOM 4929 C C . THR B 1 276 ? 3.736 -13.398 0.473 1 97.69 276 THR B C 1
ATOM 4931 O O . THR B 1 276 ? 3.988 -14.516 0.014 1 97.69 276 THR B O 1
ATOM 4934 N N . VAL B 1 277 ? 3.084 -13.258 1.557 1 97.5 277 VAL B N 1
ATOM 4935 C CA . VAL B 1 277 ? 2.352 -14.32 2.229 1 97.5 277 VAL B CA 1
ATOM 4936 C C . VAL B 1 277 ? 0.907 -13.891 2.467 1 97.5 277 VAL B C 1
ATOM 4938 O O . VAL B 1 277 ? 0.658 -12.867 3.115 1 97.5 277 VAL B O 1
ATOM 4941 N N . PHE B 1 278 ? 0.032 -14.711 1.927 1 96.69 278 PHE B N 1
ATOM 4942 C CA . PHE B 1 278 ? -1.405 -14.531 2.094 1 96.69 278 PHE B CA 1
ATOM 4943 C C . PHE B 1 278 ? -1.99 -15.633 2.969 1 96.69 278 PHE B C 1
ATOM 4945 O O . PHE B 1 278 ? -1.725 -16.812 2.746 1 96.69 278 PHE B O 1
ATOM 4952 N N . ALA B 1 279 ? -2.816 -15.18 3.916 1 97.56 279 ALA B N 1
ATOM 4953 C CA . ALA B 1 279 ? -3.467 -16.219 4.719 1 97.56 279 ALA B CA 1
ATOM 4954 C C . ALA B 1 279 ? -4.762 -15.695 5.336 1 97.56 279 ALA B C 1
ATOM 4956 O O . ALA B 1 279 ? -4.809 -14.57 5.844 1 97.56 279 ALA B O 1
ATOM 4957 N N . ASN B 1 280 ? -5.805 -16.453 5.234 1 96.94 280 ASN B N 1
ATOM 4958 C CA . ASN B 1 280 ? -7.023 -16.047 5.926 1 96.94 280 ASN B CA 1
ATOM 4959 C C . ASN B 1 280 ? -7.004 -16.469 7.391 1 96.94 280 ASN B C 1
ATOM 4961 O O . ASN B 1 280 ? -6.055 -17.125 7.84 1 96.94 280 ASN B O 1
ATOM 4965 N N . LYS B 1 281 ? -7.996 -16.172 8.102 1 94.25 281 LYS B N 1
ATOM 4966 C CA . LYS B 1 281 ? -8.062 -16.406 9.547 1 94.25 281 LYS B CA 1
ATOM 4967 C C . LYS B 1 281 ? -8.047 -17.891 9.867 1 94.25 281 LYS B C 1
ATOM 4969 O O . LYS B 1 281 ? -7.543 -18.297 10.914 1 94.25 281 LYS B O 1
ATOM 4974 N N . ALA B 1 282 ? -8.531 -18.688 8.945 1 96 282 ALA B N 1
ATOM 4975 C CA . ALA B 1 282 ? -8.641 -20.125 9.188 1 96 282 ALA B CA 1
ATOM 4976 C C . ALA B 1 282 ? -7.316 -20.828 8.906 1 96 282 ALA B C 1
ATOM 4978 O O . ALA B 1 282 ? -7.137 -22 9.281 1 96 282 ALA B O 1
ATOM 4979 N N . SER B 1 283 ? -6.406 -20.141 8.273 1 97 283 SER B N 1
ATOM 4980 C CA . SER B 1 283 ? -5.156 -20.75 7.828 1 97 283 SER B CA 1
ATOM 4981 C C . SER B 1 283 ? -4.176 -20.922 8.984 1 97 283 SER B C 1
ATOM 4983 O O . SER B 1 283 ? -4.109 -20.062 9.875 1 97 283 SER B O 1
ATOM 4985 N N . ASN B 1 284 ? -3.348 -21.969 8.914 1 94.88 284 ASN B N 1
ATOM 4986 C CA . ASN B 1 284 ? -2.24 -22.141 9.852 1 94.88 284 ASN B CA 1
ATOM 4987 C C . ASN B 1 284 ? -1.194 -21.031 9.688 1 94.88 284 ASN B C 1
ATOM 4989 O O . ASN B 1 284 ? -0.409 -20.781 10.602 1 94.88 284 ASN B O 1
ATOM 4993 N N . ALA B 1 285 ? -1.271 -20.406 8.562 1 94.69 285 ALA B N 1
ATOM 4994 C CA . ALA B 1 285 ? -0.259 -19.391 8.242 1 94.69 285 ALA B CA 1
ATOM 4995 C C . ALA B 1 285 ? -0.695 -18.016 8.711 1 94.69 285 ALA B C 1
ATOM 4997 O O . ALA B 1 285 ? -0.037 -17.016 8.406 1 94.69 285 ALA B O 1
ATOM 4998 N N . ARG B 1 286 ? -1.776 -17.938 9.453 1 93.31 286 ARG B N 1
ATOM 4999 C CA . ARG B 1 286 ? -2.379 -16.656 9.812 1 93.31 286 ARG B CA 1
ATOM 5000 C C . ARG B 1 286 ? -1.399 -15.789 10.602 1 93.31 286 ARG B C 1
ATOM 5002 O O . ARG B 1 286 ? -1.473 -14.562 10.562 1 93.31 286 ARG B O 1
ATOM 5009 N N . ASN B 1 287 ? -0.434 -16.422 11.273 1 91 287 ASN B N 1
ATOM 5010 C CA . ASN B 1 287 ? 0.497 -15.656 12.094 1 91 287 ASN B CA 1
ATOM 5011 C C . ASN B 1 287 ? 1.896 -15.641 11.484 1 91 287 ASN B C 1
ATOM 5013 O O . ASN B 1 287 ? 2.861 -15.25 12.148 1 91 287 ASN B O 1
ATOM 5017 N N . ALA B 1 288 ? 2.018 -16.016 10.281 1 90.31 288 ALA B N 1
ATOM 5018 C CA . ALA B 1 288 ? 3.318 -16.094 9.625 1 90.31 288 ALA B CA 1
ATOM 5019 C C . ALA B 1 288 ? 3.971 -14.711 9.547 1 90.31 288 ALA B C 1
ATOM 5021 O O . ALA B 1 288 ? 5.199 -14.602 9.5 1 90.31 288 ALA B O 1
ATOM 5022 N N . TYR B 1 289 ? 3.139 -13.688 9.586 1 87.56 289 TYR B N 1
ATOM 5023 C CA . TYR B 1 289 ? 3.631 -12.32 9.469 1 87.56 289 TYR B CA 1
ATOM 5024 C C . TYR B 1 289 ? 4.539 -11.961 10.633 1 87.56 289 TYR B C 1
ATOM 5026 O O . TYR B 1 289 ? 5.438 -11.133 10.5 1 87.56 289 TYR B O 1
ATOM 5034 N N . LYS B 1 290 ? 4.367 -12.531 11.766 1 86.69 290 LYS B N 1
ATOM 5035 C CA . LYS B 1 290 ? 5.172 -12.219 12.938 1 86.69 290 LYS B CA 1
ATOM 5036 C C . LYS B 1 290 ? 6.629 -12.602 12.734 1 86.69 290 LYS B C 1
ATOM 5038 O O . LYS B 1 290 ? 7.539 -11.844 13.07 1 86.69 290 LYS B O 1
ATOM 5043 N N . ASP B 1 291 ? 6.844 -13.711 12.086 1 85.62 291 ASP B N 1
ATOM 5044 C CA . ASP B 1 291 ? 8.195 -14.18 11.797 1 85.62 291 ASP B CA 1
ATOM 5045 C C . ASP B 1 291 ? 8.883 -13.281 10.766 1 85.62 291 ASP B C 1
ATOM 5047 O O . ASP B 1 291 ? 10.07 -12.977 10.898 1 85.62 291 ASP B O 1
ATOM 5051 N N . LEU B 1 292 ? 8.156 -12.875 9.859 1 84.25 292 LEU B N 1
ATOM 5052 C CA . LEU B 1 292 ? 8.703 -12.125 8.734 1 84.25 292 LEU B CA 1
ATOM 5053 C C . LEU B 1 292 ? 9.023 -10.695 9.141 1 84.25 292 LEU B C 1
ATOM 5055 O O . LEU B 1 292 ? 9.859 -10.039 8.516 1 84.25 292 LEU B O 1
ATOM 5059 N N . GLN B 1 293 ? 8.383 -10.273 10.156 1 82.94 293 GLN B N 1
ATOM 5060 C CA . GLN B 1 293 ? 8.609 -8.914 10.633 1 82.94 293 GLN B CA 1
ATOM 5061 C C . GLN B 1 293 ? 9.867 -8.836 11.5 1 82.94 293 GLN B C 1
ATOM 5063 O O . GLN B 1 293 ? 10.617 -7.855 11.438 1 82.94 293 GLN B O 1
ATOM 5068 N N . ASP B 1 294 ? 10.195 -9.742 12.211 1 79.88 294 ASP B N 1
ATOM 5069 C CA . ASP B 1 294 ? 11.148 -9.617 13.305 1 79.88 294 ASP B CA 1
ATOM 5070 C C . ASP B 1 294 ? 12.477 -10.281 12.961 1 79.88 294 ASP B C 1
ATOM 5072 O O . ASP B 1 294 ? 13.516 -9.945 13.531 1 79.88 294 ASP B O 1
ATOM 5076 N N . GLU B 1 295 ? 12.508 -11.102 12.008 1 78.38 295 GLU B N 1
ATOM 5077 C CA . GLU B 1 295 ? 13.703 -11.906 11.781 1 78.38 295 GLU B CA 1
ATOM 5078 C C . GLU B 1 295 ? 14.555 -11.312 10.656 1 78.38 295 GLU B C 1
ATOM 5080 O O . GLU B 1 295 ? 14.062 -11.086 9.547 1 78.38 295 GLU B O 1
ATOM 5085 N N . PRO B 1 296 ? 15.766 -11.102 11 1 84.38 296 PRO B N 1
ATOM 5086 C CA . PRO B 1 296 ? 16.656 -10.727 9.906 1 84.38 296 PRO B CA 1
ATOM 5087 C C . PRO B 1 296 ? 16.969 -11.883 8.961 1 84.38 296 PRO B C 1
ATOM 5089 O O . PRO B 1 296 ? 16.938 -13.047 9.375 1 84.38 296 PRO B O 1
ATOM 5092 N N . LEU B 1 297 ? 17.141 -11.625 7.73 1 91.12 297 LEU B N 1
ATOM 5093 C CA . LEU B 1 297 ? 17.516 -12.617 6.734 1 91.12 297 LEU B CA 1
ATOM 5094 C C . LEU B 1 297 ? 18.984 -12.5 6.367 1 91.12 297 LEU B C 1
ATOM 5096 O O . LEU B 1 297 ? 19.391 -11.539 5.711 1 91.12 297 LEU B O 1
ATOM 5100 N N . PRO B 1 298 ? 19.766 -13.438 6.844 1 88.75 298 PRO B N 1
ATOM 5101 C CA . PRO B 1 298 ? 21.203 -13.352 6.543 1 88.75 298 PRO B CA 1
ATOM 5102 C C . PRO B 1 298 ? 21.484 -13.148 5.055 1 88.75 298 PRO B C 1
ATOM 5104 O O . PRO B 1 298 ? 20.859 -13.797 4.211 1 88.75 298 PRO B O 1
ATOM 5107 N N . GLY B 1 299 ? 22.406 -12.219 4.801 1 93.56 299 GLY B N 1
ATOM 5108 C CA . GLY B 1 299 ? 22.844 -11.984 3.436 1 93.56 299 GLY B CA 1
ATOM 5109 C C . GLY B 1 299 ? 21.969 -11 2.691 1 93.56 299 GLY B C 1
ATOM 5110 O O . GLY B 1 299 ? 22.281 -10.594 1.57 1 93.56 299 GLY B O 1
ATOM 5111 N N . TYR B 1 300 ? 20.891 -10.602 3.33 1 95.5 300 TYR B N 1
ATOM 5112 C CA . TYR B 1 300 ? 19.969 -9.703 2.656 1 95.5 300 TYR B CA 1
ATOM 5113 C C . TYR B 1 300 ? 19.562 -8.547 3.568 1 95.5 300 TYR B C 1
ATOM 5115 O O . TYR B 1 300 ? 19.609 -8.68 4.793 1 95.5 300 TYR B O 1
ATOM 5123 N N . MET B 1 301 ? 19.25 -7.477 2.986 1 94.25 301 MET B N 1
ATOM 5124 C CA . MET B 1 301 ? 18.719 -6.305 3.686 1 94.25 301 MET B CA 1
ATOM 5125 C C . MET B 1 301 ? 17.266 -6.051 3.303 1 94.25 301 MET B C 1
ATOM 5127 O O . MET B 1 301 ? 16.922 -6.074 2.121 1 94.25 301 MET B O 1
ATOM 5131 N N . ARG B 1 302 ? 16.516 -5.875 4.332 1 94.38 302 ARG B N 1
ATOM 5132 C CA . ARG B 1 302 ? 15.109 -5.539 4.086 1 94.38 302 ARG B CA 1
ATOM 5133 C C . ARG B 1 302 ? 14.961 -4.074 3.682 1 94.38 302 ARG B C 1
ATOM 5135 O O . ARG B 1 302 ? 15.375 -3.176 4.418 1 94.38 302 ARG B O 1
ATOM 5142 N N . LEU B 1 303 ? 14.344 -3.869 2.566 1 93 303 LEU B N 1
ATOM 5143 C CA . LEU B 1 303 ? 14.211 -2.51 2.055 1 93 303 LEU B CA 1
ATOM 5144 C C . LEU B 1 303 ? 12.805 -1.976 2.301 1 93 303 LEU B C 1
ATOM 5146 O O . LEU B 1 303 ? 12.602 -0.761 2.375 1 93 303 LEU B O 1
ATOM 5150 N N . ASP B 1 304 ? 11.906 -2.879 2.352 1 94.62 304 ASP B N 1
ATOM 5151 C CA . ASP B 1 304 ? 10.508 -2.518 2.539 1 94.62 304 ASP B CA 1
ATOM 5152 C C . ASP B 1 304 ? 9.727 -3.66 3.189 1 94.62 304 ASP B C 1
ATOM 5154 O O . ASP B 1 304 ? 9.977 -4.832 2.895 1 94.62 304 ASP B O 1
ATOM 5158 N N . HIS B 1 305 ? 8.812 -3.352 4.066 1 96.31 305 HIS B N 1
ATOM 5159 C CA . HIS B 1 305 ? 7.953 -4.332 4.707 1 96.31 305 HIS B CA 1
ATOM 5160 C C . HIS B 1 305 ? 6.562 -3.762 4.965 1 96.31 305 HIS B C 1
ATOM 5162 O O . HIS B 1 305 ? 6.43 -2.693 5.57 1 96.31 305 HIS B O 1
ATOM 5168 N N . GLN B 1 306 ? 5.551 -4.457 4.52 1 96.94 306 GLN B N 1
ATOM 5169 C CA . GLN B 1 306 ? 4.168 -4.039 4.727 1 96.94 306 GLN B CA 1
ATOM 5170 C C . GLN B 1 306 ? 3.305 -5.207 5.195 1 96.94 306 GLN B C 1
ATOM 5172 O O . GLN B 1 306 ? 3.467 -6.332 4.727 1 96.94 306 GLN B O 1
ATOM 5177 N N . PHE B 1 307 ? 2.531 -4.934 6.141 1 96.12 307 PHE B N 1
ATOM 5178 C CA . PHE B 1 307 ? 1.512 -5.852 6.633 1 96.12 307 PHE B CA 1
ATOM 5179 C C . PHE B 1 307 ? 0.117 -5.27 6.441 1 96.12 307 PHE B C 1
ATOM 5181 O O . PHE B 1 307 ? -0.155 -4.145 6.863 1 96.12 307 PHE B O 1
ATOM 5188 N N . CYS B 1 308 ? -0.778 -6.078 5.809 1 96.44 308 CYS B N 1
ATOM 5189 C CA . CYS B 1 308 ? -2.125 -5.609 5.496 1 96.44 308 CYS B CA 1
ATOM 5190 C C . CYS B 1 308 ? -3.174 -6.566 6.055 1 96.44 308 CYS B C 1
ATOM 5192 O O . CYS B 1 308 ? -3.023 -7.785 5.957 1 96.44 308 CYS B O 1
ATOM 5194 N N . MET B 1 309 ? -4.203 -5.98 6.605 1 94.75 309 MET B N 1
ATOM 5195 C CA . MET B 1 309 ? -5.383 -6.73 7.023 1 94.75 309 MET B CA 1
ATOM 5196 C C . MET B 1 309 ? -6.621 -6.266 6.27 1 94.75 309 MET B C 1
ATOM 5198 O O . MET B 1 309 ? -6.988 -5.09 6.336 1 94.75 309 MET B O 1
ATOM 5202 N N . PHE B 1 310 ? -7.191 -7.125 5.559 1 93.25 310 PHE B N 1
ATOM 5203 C CA . PHE B 1 310 ? -8.43 -6.84 4.844 1 93.25 310 PHE B CA 1
ATOM 5204 C C . PHE B 1 310 ? -9.336 -8.062 4.82 1 93.25 310 PHE B C 1
ATOM 5206 O O . PHE B 1 310 ? -8.859 -9.195 4.77 1 93.25 310 PHE B O 1
ATOM 5213 N N . LYS B 1 311 ? -10.625 -7.758 4.867 1 92.44 311 LYS B N 1
ATOM 5214 C CA . LYS B 1 311 ? -11.609 -8.828 4.973 1 92.44 311 LYS B CA 1
ATOM 5215 C C . LYS B 1 311 ? -11.172 -9.883 5.984 1 92.44 311 LYS B C 1
ATOM 5217 O O . LYS B 1 311 ? -10.961 -9.578 7.16 1 92.44 311 LYS B O 1
ATOM 5222 N N . ASN B 1 312 ? -10.969 -11.039 5.637 1 92.81 312 ASN B N 1
ATOM 5223 C CA . ASN B 1 312 ? -10.562 -12.039 6.617 1 92.81 312 ASN B CA 1
ATOM 5224 C C . ASN B 1 312 ? -9.156 -12.562 6.344 1 92.81 312 ASN B C 1
ATOM 5226 O O . ASN B 1 312 ? -8.773 -13.625 6.836 1 92.81 312 ASN B O 1
ATOM 5230 N N . TYR B 1 313 ? -8.43 -11.82 5.488 1 95.81 313 TYR B N 1
ATOM 5231 C CA . TYR B 1 313 ? -7.078 -12.219 5.121 1 95.81 313 TYR B CA 1
ATOM 5232 C C . TYR B 1 313 ? -6.051 -11.242 5.684 1 95.81 313 TYR B C 1
ATOM 5234 O O . TYR B 1 313 ? -6.359 -10.07 5.902 1 95.81 313 TYR B O 1
ATOM 5242 N N . ASN B 1 314 ? -4.883 -11.766 5.949 1 95.5 314 ASN B N 1
ATOM 5243 C CA . ASN B 1 314 ? -3.68 -10.961 6.125 1 95.5 314 ASN B CA 1
ATOM 5244 C C . ASN B 1 314 ? -2.709 -11.141 4.965 1 95.5 314 ASN B C 1
ATOM 5246 O O . ASN B 1 314 ? -2.652 -12.211 4.355 1 95.5 314 ASN B O 1
ATOM 5250 N N . LEU B 1 315 ? -2.035 -10.094 4.652 1 97.5 315 LEU B N 1
ATOM 5251 C CA . LEU B 1 315 ? -1.04 -10.117 3.586 1 97.5 315 LEU B CA 1
ATOM 5252 C C . LEU B 1 315 ? 0.25 -9.438 4.035 1 97.5 315 LEU B C 1
ATOM 5254 O O . LEU B 1 315 ? 0.224 -8.297 4.512 1 97.5 315 LEU B O 1
ATOM 5258 N N . THR B 1 316 ? 1.301 -10.164 3.963 1 97 316 THR B N 1
ATOM 5259 C CA . THR B 1 316 ? 2.625 -9.609 4.215 1 97 316 THR B CA 1
ATOM 5260 C C . THR B 1 316 ? 3.396 -9.438 2.912 1 97 316 THR B C 1
ATOM 5262 O O . THR B 1 316 ? 3.432 -10.344 2.08 1 97 316 THR B O 1
ATOM 5265 N N . TYR B 1 317 ? 3.871 -8.32 2.732 1 97.44 317 TYR B N 1
ATOM 5266 C CA . TYR B 1 317 ? 4.758 -7.969 1.629 1 97.44 317 TYR B CA 1
ATOM 5267 C C . TYR B 1 317 ? 6.125 -7.531 2.146 1 97.44 317 TYR B C 1
ATOM 5269 O O . TYR B 1 317 ? 6.215 -6.641 2.996 1 97.44 317 TYR B O 1
ATOM 5277 N N . THR B 1 318 ? 7.199 -8.109 1.633 1 96.75 318 THR B N 1
ATOM 5278 C CA . THR B 1 318 ? 8.547 -7.695 2.012 1 96.75 318 THR B CA 1
ATOM 5279 C C . THR B 1 318 ? 9.469 -7.691 0.8 1 96.75 318 THR B C 1
ATOM 5281 O O . THR B 1 318 ? 9.414 -8.594 -0.034 1 96.75 318 THR B O 1
ATOM 5284 N N . TYR B 1 319 ? 10.258 -6.668 0.692 1 96.38 319 TYR B N 1
ATOM 5285 C CA . TYR B 1 319 ? 11.234 -6.531 -0.38 1 96.38 319 TYR B CA 1
ATOM 5286 C C . TYR B 1 319 ? 12.656 -6.547 0.172 1 96.38 319 TYR B C 1
ATOM 5288 O O . TYR B 1 319 ? 12.984 -5.777 1.077 1 96.38 319 TYR B O 1
ATOM 5296 N N . TYR B 1 320 ? 13.523 -7.395 -0.388 1 96.31 320 TYR B N 1
ATOM 5297 C CA . TYR B 1 320 ? 14.906 -7.555 0.055 1 96.31 320 TYR B CA 1
ATOM 5298 C C . TYR B 1 320 ? 15.875 -7.328 -1.099 1 96.31 320 TYR B C 1
ATOM 5300 O O . TYR B 1 320 ? 15.531 -7.547 -2.262 1 96.31 320 TYR B O 1
ATOM 5308 N N . ALA B 1 321 ? 17.016 -6.871 -0.692 1 95.69 321 ALA B N 1
ATOM 5309 C CA . ALA B 1 321 ? 18.156 -6.836 -1.599 1 95.69 321 ALA B CA 1
ATOM 5310 C C . ALA B 1 321 ? 19.391 -7.484 -0.961 1 95.69 321 ALA B C 1
ATOM 5312 O O . ALA B 1 321 ? 19.578 -7.402 0.255 1 95.69 321 ALA B O 1
ATOM 5313 N N . SER B 1 322 ? 20.141 -8.023 -1.854 1 93.88 322 SER B N 1
ATOM 5314 C CA . SER B 1 322 ? 21.375 -8.633 -1.351 1 93.88 322 SER B CA 1
ATOM 5315 C C . SER B 1 322 ? 22.312 -7.574 -0.786 1 93.88 322 SER B C 1
ATOM 5317 O O . SER B 1 322 ? 22.422 -6.469 -1.323 1 93.88 322 SER B O 1
ATOM 5319 N N . ARG B 1 323 ? 22.891 -7.887 0.417 1 84.69 323 ARG B N 1
ATOM 5320 C CA . ARG B 1 323 ? 23.859 -6.988 1.026 1 84.69 323 ARG B CA 1
ATOM 5321 C C . ARG B 1 323 ? 25.188 -7.027 0.272 1 84.69 323 ARG B C 1
ATOM 5323 O O . ARG B 1 323 ? 25.672 -8.102 -0.098 1 84.69 323 ARG B O 1
ATOM 5330 N N . PRO B 1 324 ? 25.672 -5.84 -0.076 1 63.88 324 PRO B N 1
ATOM 5331 C CA . PRO B 1 324 ? 27.016 -5.914 -0.677 1 63.88 324 PRO B CA 1
ATOM 5332 C C . PRO B 1 324 ? 28.047 -6.555 0.25 1 63.88 324 PRO B C 1
ATOM 5334 O O . PRO B 1 324 ? 27.953 -6.41 1.473 1 63.88 324 PRO B O 1
ATOM 5337 N N . ILE B 1 325 ? 28.562 -7.727 0.007 1 46.22 325 ILE B N 1
ATOM 5338 C CA . ILE B 1 325 ? 29.703 -8.281 0.75 1 46.22 325 ILE B CA 1
ATOM 5339 C C . ILE B 1 325 ? 30.766 -7.203 0.946 1 46.22 325 ILE B C 1
ATOM 5341 O O . ILE B 1 325 ? 31.297 -6.656 -0.026 1 46.22 325 ILE B O 1
ATOM 5345 N N . ILE B 1 326 ? 30.766 -6.43 1.96 1 36.03 326 ILE B N 1
ATOM 5346 C CA . ILE B 1 326 ? 31.969 -5.668 2.262 1 36.03 326 ILE B CA 1
ATOM 5347 C C . ILE B 1 326 ? 33.125 -6.621 2.555 1 36.03 326 ILE B C 1
ATOM 5349 O O . ILE B 1 326 ? 32.969 -7.582 3.314 1 36.03 326 ILE B O 1
#

Foldseek 3Di:
DPPPPDDFWQWKKKKKWFFDQDPVQAFPVVQDPVNVQVLVVVQPKHFDDWDDDPAWIKTDIPAAIWIGGRGMTMDMGGQQTPVLVSVVVVQVCCCVPRVTNGIQKMKIKIKDIPCLVNHDPCRSDVVSVQVSVCVVDPQKDKDWADDPVPIIMIIIMHQHDRDPAKWKKKKKKFWLWDLVLLVLFACVNDVWFVSSCVVLVVCPLDPPWDKDKTRDPRGWIWMKTDDPPRKIKIWIWDNDNVITMIMIMIGDADLECVVSVVSVCVSIVGQKMKIKMKIFPNGSPQCRLVCVVPDDDPQKDWDDWDWDDGNRMIMIMTMIGGDDPD/DPPPPDDFWQWKKKKKWFFDQDPVQAFPVVDDPVNVQVLVVVQPKHFDDWDDDPAWIKTQIPAAIWIGGRGMTMDMGGQQTPVLVSVVVVLVCCCVPRVTNGIQKMKIKIKDIPQLVNHDPCRSDVVSVQVSVCVVDPQKDKDWADDPVPIIMIIIMHQHDRDPAKWKKKKKKFWLWDLVLLVLFFCVNDVWFVSSCVVLVVCVLDPPWDKDKTRDPRGWIWMKTDDPPRKIKIWIWDNDNVTTMIMIMIGDADLECVVSVVSVCVSIVGQKMKIKMKIFPNGSPQCRLVCVVPDDDPQKDWDDWDWDDGNRMIMIMTMIGGDDPD

Solvent-accessible surface area (backbone atoms only — not comparable to full-atom values): 34067 Å² total; per-residue (Å²): 128,84,75,78,80,82,86,63,62,58,51,42,38,37,41,35,40,32,42,47,85,40,92,79,66,52,39,59,68,74,59,46,70,65,56,52,43,56,53,33,48,76,44,76,39,47,79,71,45,77,52,68,62,99,43,32,44,37,33,39,34,77,46,47,39,34,39,34,25,55,46,38,44,36,42,34,28,34,43,67,47,50,64,74,72,41,48,63,60,47,52,50,49,40,29,73,76,51,66,37,88,48,74,44,38,41,42,37,37,32,57,66,62,91,58,34,85,74,27,53,77,58,64,44,39,70,66,48,41,48,55,56,49,46,74,75,40,77,62,60,41,29,38,50,44,59,29,71,84,70,63,28,37,37,40,35,32,41,73,51,78,64,73,73,68,62,42,45,39,44,36,39,43,31,29,63,48,38,61,78,56,30,42,41,38,21,50,88,65,18,89,38,22,66,53,26,31,56,74,59,43,60,73,67,70,54,85,84,51,53,74,53,54,42,50,40,84,70,49,19,34,37,33,40,27,40,38,89,85,59,24,39,36,38,39,40,39,34,46,52,83,94,49,17,26,37,39,37,37,30,42,63,85,40,56,60,59,63,67,60,48,52,52,49,44,68,53,47,44,47,38,28,36,38,37,39,41,36,13,22,75,63,17,67,32,51,61,30,56,61,58,68,70,72,52,82,51,88,71,42,39,80,63,36,37,35,40,38,40,40,77,56,33,38,37,33,39,36,33,35,33,49,51,78,83,124,129,83,74,79,80,82,84,62,62,58,51,42,38,38,41,35,40,32,42,46,86,41,92,80,67,52,38,57,68,73,59,46,71,68,57,52,44,58,55,34,46,76,44,78,38,47,78,72,46,76,51,68,64,99,44,33,43,39,34,40,34,78,46,47,40,34,40,34,25,56,47,38,41,36,42,33,29,34,43,67,48,50,65,75,72,43,50,64,60,47,52,52,50,40,29,74,75,51,68,38,89,50,72,43,38,42,42,37,37,32,57,66,62,92,57,35,85,75,27,53,76,58,64,44,39,70,68,48,40,48,54,56,49,48,75,77,39,77,62,58,43,29,38,52,43,58,29,69,83,69,62,29,39,37,40,37,33,43,75,52,79,64,74,72,67,62,42,43,38,43,36,40,42,32,28,63,47,37,62,76,55,30,43,40,39,22,51,87,65,18,90,38,22,65,52,26,32,58,74,59,43,61,71,67,71,55,85,82,52,53,74,52,56,43,51,40,85,70,47,19,34,37,34,39,28,40,38,89,84,60,24,40,36,38,40,40,38,34,46,51,82,94,50,18,26,38,39,38,38,28,42,64,85,39,54,61,60,62,67,61,49,51,52,50,44,68,53,48,44,46,36,30,37,38,38,39,40,37,15,23,74,64,18,66,32,51,61,30,56,60,57,66,69,70,55,83,51,89,71,42,40,80,63,36,37,36,40,36,42,43,79,55,33,39,37,32,40,37,33,36,33,49,51,78,84,122

InterPro domains:
  IPR001985 S-adenosylmethionine decarboxylase, eukaryotes [PIRSF001355] (3-321)
  IPR001985 S-adenosylmethionine decarboxylase, eukaryotes [TIGR00535] (8-320)
  IPR016067 S-adenosylmethionine decarboxylase, core [SSF56276] (6-321)
  IPR018166 S-adenosylmethionine decarboxylase, conserved site [PS01336] (58-68)
  IPR048283 S-adenosylmethionine decarboxylase-like [PF01536] (6-320)
  IPR048283 S-adenosylmethionine decarboxylase-like [PTHR11570] (6-321)

Sequence (652 aa):
MASATHFFEGTEKLLEVWFSPSSDSRDLRIISRQEWAELLKNVRVEIISYQKDADMDAYVLSESSMFVTKRRFILKTCGTTTLLLAVKPLLKLIKDRCNIDSVDDVFYSRKKFRQPEKQHEIHQRFEDEVSHLDELFNNGVAYTLGRINKDCWYLYTLDDEKISEPDQTFELLMWNMDQEKMKIFTKEASSNGSEASQKCGIDKLLPNMLIDDYLFEPCGYSMNGILPGGYYITIHVTPEPQCSYVSFETNVSQESYFELLNKLLDLFKPGNFLLTVFANKASNARNAYKDLQDEPLPGYMRLDHQFCMFKNYNLTYTYYASRPIIMASATHFFEGTEKLLEVWFSPSSDSRDLRIISRQEWAELLKNVRVEIISYQKDADMDAYVLSESSMFVTKRRFILKTCGTTTLLLAVKPLLKLIKDRCNIDSVDDVFYSRKKFRQPEKQHEIHQRFEDEVSHLDELFNNGVAYTLGRINKDCWYLYTLDDEKISEPDQTFELLMWNMDQEKMKIFTKEASSNGSEASQKCGIDKLLPNMLIDDYLFEPCGYSMNGILPGGYYITIHVTPEPQCSYVSFETNVSQESYFELLNKLLDLFKPGNFLLTVFANKASNARNAYKDLQDEPLPGYMRLDHQFCMFKNYNLTYTYYASRPII

Radius of gyration: 27.13 Å; Cα contacts (8 Å, |Δi|>4): 1507; chains: 2; bounding box: 66×76×64 Å

Secondary structure (DSSP, 8-state):
------------EEEEEEEPPPTT---GGGS-HHHHHHHHHTTT--EEEEEE-SS-EEEEETTEEEEE-SSEEEEEE-TTS-GGGGHHHHHHHHHHHH----EEEEEEEEEPPS-GGGS-HHHHSHHHHHHHHHHH-SSEEEEEEE-TTSSEEEEEEES-----S--EEEEEEEES--HHHHHTTBTTT-SSHHHHHHHHTGGGSSTT-EEEEEE-SSB-EEEEEEETTTEEEEEEEE--GGG-EEEEEE----S--HHHHHHHHHHH--SEEEEEEEEETTSGGGGHHHHHHH---TTEEEEEEEEEEETTEEEEEEEEEE----/------------EEEEEEEPPPTT---GGGS-HHHHHHHHHTTT--EEEEEE-SS-EEEEETTEEEEE-SSEEEEEE-TTS-GGGGHHHHHHHHHHHH----EEEEEEEEEPPS-GGGS-GGGTSHHHHHHHHHHH-SSEEEEEEE-TTSSEEEEEEES-----S--EEEEEEEES--HHHHHTTBTTT-SSHHHHHHHHTGGGSSTT-EEEEEE-SSB-EEEEEEETTTEEEEEEEE--GGG-EEEEEE----S--HHHHHHHHHHH--SEEEEEEEEETTSGGGGHHHHHHH---TTEEEEEEEEEEETTEEEEEEEEEE----

Organism: NCBI:txid2607531

pLDDT: mean 92.76, std 9.73, range [24.25, 98.56]

Nearest PDB structures (foldseek):
  1jl0-assembly1_B  TM=9.732E-01  e=6.202E-43  Homo sapiens
  1jl0-assembly1_A  TM=9.712E-01  e=9.164E-43  Homo sapiens
  1i72-assembly1_A  TM=9.718E-01  e=5.731E-31  Homo sapiens
  3dz2-assembly1_A  TM=9.689E-01  e=3.817E-30  Homo sapiens
  3dz3-assembly1_A  TM=9.676E-01  e=2.689E-29  Homo sapiens